Protein 2TPS (pdb70)

CATH classification: 3.20.20.70

Nearest PDB structures (foldseek):
  1g4t-assembly1_A  TM=1.004E+00  e=2.274E-44  Bacillus subtilis
  1g67-assembly1_A  TM=1.003E+00  e=5.922E-43  Bacillus subtilis
  1g4e-assembly1_A  TM=1.002E+00  e=7.136E-42  Bacillus subtilis
  3o16-assembly1_A  TM=1.000E+00  e=4.924E-37  Bacillus subtilis
  1xi3-assembly1_B  TM=9.360E-01  e=1.646E-20  Pyrococcus furiosus

Solvent-accessible surface area: 19530 Å² total

Foldseek 3Di:
DDQDQAADDQVVVLQLFAEEEEDFPVLAPDGVLVLLLLLLLLPRRAYEYDFDDDPGDDDPVSLVVLLSSCVSCVVSVHFYEYEQDLVSCVVNVGQYYEYEPVGPDLLVSCVSRNRGAYEYEDEDPVRVVSNVVSDHQEYEYAPQDADPPDPDDDDGDHLVRLLVCVVVVHDHAYEYEHPDELVPFLVNVVSPHSYYYDYNNQRHDPRNSNRSNSSNVNSVVSNVVD/DLDDDQAADDLVVLLQLFAEEEEDFPVLAPPGVLVLLLLLLLLPRSAYEYDFDDDPGDDDPVSLVSLLSSCVSCVVSVHFYEYEQDLPSCVVSVGQYYEYEPPGDDLLVSCVSRNRGAYEYEDEAPVRVVVNVVSDHQEYEYAPQDADPPDPPDDDGDHLVRLLVCVVVPNSRAYEYEHPDALVPFLVNVVSPHSYYYDYNNQRHDPRNSNRSNSSNVSSVVNVVD

Sequence (452 aa):
HGIRMTRISREMMKELLSVYFIMGSNNTKADPVTVVQKALKGGATLYQFREKGGDALTGEARIKFAEKAQAACREAGVPFIVNDDVELALNLKADGIHIGQEDANAKEVRAAIGDMILGVSAHTMSEVKQAEEDGADYVGLGPIYPTETKKDTRAVQGVSLIEAVRRQGISIPIVGIGGITIDNAAPVIQAGADGVSMISAISQAEDPESAARKFREEIQTYKTGRHHGIRMTRISREMMKELLSVYFIMGSNNTKADPVTVVQKALKGGATLYQFREKGGDALTGEARIKFAEKAQAACREAGVPFIVNDDVELALNLKADGIHIGQEDANAKEVRAAIGDMILGVSAHTMSEVKQAEEDGADYVGLGPIYPTETKKDTRAVQGVSLIEAVRRQGISIPIVGIGGITIDNAAPVIQAGADGVSMISAISQAEDPESAARKFREEIQTYKTG

InterPro domains:
  IPR013785 Aldolase-type TIM barrel [G3DSA:3.20.20.70] (1-222)
  IPR022998 Thiamine phosphate synthase/TenI [PF02581] (15-198)
  IPR022998 Thiamine phosphate synthase/TenI [cd00564] (15-213)
  IPR034291 Thiamine phosphate synthase [MF_00097] (13-216)
  IPR034291 Thiamine phosphate synthase [TIGR00693] (14-210)
  IPR036206 Thiamin phosphate synthase superfamily [SSF51391] (7-219)

Radius of gyration: 25.15 Å; Cα contacts (8 Å, |Δi|>4): 936; chains: 2; bounding box: 74×42×41 Å

B-factor: mean 17.5, std 11.59, range [6.1, 96.42]

Secondary structure (P-SEA, 3-state):
cccccccccaaaaaaaacbbbbbccccccccaaaaaaaaaaacccccccccccccccccaaaaaaaaaaaaaaaaacbbbbbcccaaaaaaacccbbbbccccccaaaaaaaccccbbbbbbccaaaaaaaaaacccbbbbcccccccccccccccccaaaaaaaaaaccccbbbbbcccccccaaaaaaaccccccccccccccccaaaaaaaaaaaaaaaaaac/ccccccccccaaaaaaaacbbbbbccccccccaaaaaaaaaaacccbbbbbbbcccccccaaaaaaaaaaaaaaaaacbbbbbcccaaaaaaacccbbbbccccccaaaaaaaacccbbbbbbccaaaaaaaaaacccbbbbcccccccccccccccccaaaaaaaaaaccccbbbbbcccccccaaaaaaaccccccccccccccccaaaaaaaaaaaaaaaaac

Organism: Bacillus subtilis (strain 168) (NCBI:txid224308)

Structure (mmCIF, N/CA/C/O backbone):
data_2TPS
#
_entry.id   2TPS
#
_cel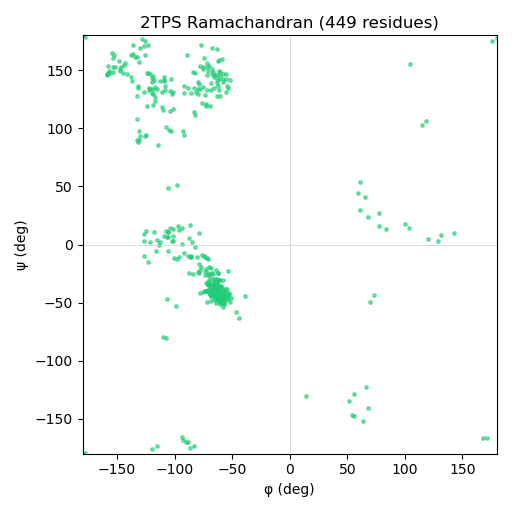l.length_a   76.830
_cell.length_b   76.830
_cell.length_c   140.100
_cell.angle_alpha   90.00
_cell.angle_beta   90.00
_cell.angle_gamma   90.00
#
_symmetry.space_group_name_H-M   'P 43 21 2'
#
loop_
_entity.id
_entity.type
_entity.pdbx_description
1 polymer 'PROTEIN (THIAMIN PHOSPHATE SYNTHASE)'
2 non-polymer 'MAGNESIUM ION'
3 non-polymer 'THIAMIN PHOSPHATE'
4 non-polymer 'PYROPHOSPHATE 2-'
5 water water
#
loop_
_atom_site.group_PDB
_atom_site.id
_atom_site.type_symbol
_atom_site.label_atom_id
_atom_site.label_alt_id
_atom_site.label_comp_id
_atom_site.label_asym_id
_atom_site.label_entity_id
_atom_site.label_seq_id
_atom_site.pdbx_PDB_ins_code
_atom_site.Cartn_x
_atom_site.Cartn_y
_atom_site.Cartn_z
_atom_site.occupancy
_atom_site.B_iso_or_equiv
_atom_site.auth_seq_id
_atom_site.auth_comp_id
_atom_site.auth_asym_id
_atom_site.auth_atom_id
_atom_site.pdbx_PDB_model_num
ATOM 1 N N . HIS A 1 2 ? 33.943 29.547 16.792 1.00 42.50 10 HIS A N 1
ATOM 2 C CA . HIS A 1 2 ? 33.640 30.711 15.962 1.00 24.21 10 HIS A CA 1
ATOM 3 C C . HIS A 1 2 ? 34.809 31.672 15.866 1.00 18.39 10 HIS A C 1
ATOM 4 O O . HIS A 1 2 ? 34.924 32.677 16.584 1.00 19.90 10 HIS A O 1
ATOM 11 N N . GLY A 1 3 ? 35.672 31.440 14.895 1.00 16.14 11 GLY A N 1
ATOM 12 C CA . GLY A 1 3 ? 36.830 32.262 14.597 1.00 18.80 11 GLY A CA 1
ATOM 13 C C . GLY A 1 3 ? 36.564 33.294 13.549 1.00 15.73 11 GLY A C 1
ATOM 14 O O . GLY A 1 3 ? 35.435 33.600 13.140 1.00 15.56 11 GLY A O 1
ATOM 15 N N . ILE A 1 4 ? 37.605 33.903 12.998 1.00 14.65 12 ILE A N 1
ATOM 16 C CA . ILE A 1 4 ? 37.542 34.889 11.941 1.00 16.26 12 ILE A CA 1
ATOM 17 C C . ILE A 1 4 ? 37.090 34.225 10.642 1.00 22.52 12 ILE A C 1
ATOM 18 O O . ILE A 1 4 ? 37.744 33.280 10.181 1.00 19.28 12 ILE A O 1
ATOM 23 N N . ARG A 1 5 ? 35.964 34.648 10.091 1.00 15.26 13 ARG A N 1
ATOM 24 C CA . ARG A 1 5 ? 35.392 33.986 8.909 1.00 16.10 13 ARG A CA 1
ATOM 25 C C . ARG A 1 5 ? 36.076 34.410 7.617 1.00 17.66 13 ARG A C 1
ATOM 26 O O . ARG A 1 5 ? 36.288 35.614 7.417 1.00 17.07 13 ARG A O 1
ATOM 34 N N . MET A 1 6 ? 36.313 33.506 6.688 1.00 17.70 14 MET A N 1
ATOM 35 C CA . MET A 1 6 ? 36.861 33.831 5.376 1.00 22.06 14 MET A CA 1
ATOM 36 C C . MET A 1 6 ? 35.879 33.527 4.253 1.00 18.18 14 MET A C 1
ATOM 37 O O . MET A 1 6 ? 36.163 33.617 3.049 1.00 22.57 14 MET A O 1
ATOM 42 N N . THR A 1 7 ? 34.678 33.095 4.611 1.00 16.84 15 THR A N 1
ATOM 43 C CA . THR A 1 7 ? 33.604 32.765 3.693 1.00 17.80 15 THR A CA 1
ATOM 44 C C . THR A 1 7 ? 32.275 33.196 4.363 1.00 14.66 15 THR A C 1
ATOM 45 O O . THR A 1 7 ? 32.204 33.214 5.591 1.00 15.79 15 THR A O 1
ATOM 49 N N . ARG A 1 8 ? 31.250 33.486 3.559 1.00 15.53 16 ARG A N 1
ATOM 50 C CA . ARG A 1 8 ? 29.934 33.730 4.161 1.00 13.48 16 ARG A CA 1
ATOM 51 C C . ARG A 1 8 ? 29.487 32.491 4.919 1.00 14.87 16 ARG A C 1
ATOM 52 O O . ARG A 1 8 ? 29.736 31.311 4.605 1.00 16.93 16 ARG A O 1
ATOM 60 N N . ILE A 1 9 ? 28.718 32.706 5.998 1.00 12.97 17 ILE A N 1
ATOM 61 C CA . ILE A 1 9 ? 28.145 31.619 6.757 1.00 12.43 17 ILE A CA 1
ATOM 62 C C . ILE A 1 9 ? 27.172 30.799 5.921 1.00 12.16 17 ILE A C 1
ATOM 63 O O . ILE A 1 9 ? 26.392 31.297 5.144 1.00 14.45 17 ILE A O 1
ATOM 68 N N . SER A 1 10 ? 27.187 29.483 6.107 1.00 11.90 18 SER A N 1
ATOM 69 C CA . SER A 1 10 ? 26.153 28.727 5.374 1.00 12.99 18 SER A CA 1
ATOM 70 C C . SER A 1 10 ? 24.765 28.843 5.958 1.00 13.95 18 SER A C 1
ATOM 71 O O . SER A 1 10 ? 24.516 29.121 7.154 1.00 12.51 18 SER A O 1
ATOM 74 N N . ARG A 1 11 ? 23.767 28.693 5.087 1.00 12.95 19 ARG A N 1
ATOM 75 C CA . ARG A 1 11 ? 22.382 28.773 5.568 1.00 13.30 19 ARG A CA 1
ATOM 76 C C . ARG A 1 11 ? 22.112 27.703 6.585 1.00 15.16 19 ARG A C 1
ATOM 77 O O . ARG A 1 11 ? 21.399 28.011 7.596 1.00 12.58 19 ARG A O 1
ATOM 85 N N . GLU A 1 12 ? 22.609 26.478 6.498 1.00 15.78 20 GLU A N 1
ATOM 86 C CA . GLU A 1 12 ? 22.368 25.456 7.493 1.00 14.57 20 GLU A CA 1
ATOM 87 C C . GLU A 1 12 ? 22.830 25.892 8.878 1.00 14.76 20 GLU A C 1
ATOM 88 O O . GLU A 1 12 ? 22.119 25.749 9.880 1.00 12.97 20 GLU A O 1
ATOM 94 N N . MET A 1 13 ? 24.052 26.316 9.067 1.00 14.35 21 MET A N 1
ATOM 95 C CA . MET A 1 13 ? 24.633 26.792 10.306 1.00 11.70 21 MET A CA 1
ATOM 96 C C . MET A 1 13 ? 23.949 28.059 10.819 1.00 12.35 21 MET A C 1
ATOM 97 O O . MET A 1 13 ? 23.659 28.109 12.019 1.00 12.11 21 MET A O 1
ATOM 105 N N . MET A 1 14 ? 23.614 28.977 9.956 1.00 11.40 22 MET A N 1
ATOM 106 C CA . MET A 1 14 ? 22.855 30.163 10.325 1.00 11.59 22 MET A CA 1
ATOM 107 C C . MET A 1 14 ? 21.520 29.789 10.982 1.00 11.62 22 MET A C 1
ATOM 108 O O . MET A 1 14 ? 21.143 30.274 12.068 1.00 10.16 22 MET A O 1
ATOM 113 N N . LYS A 1 15 ? 20.820 28.840 10.363 1.00 11.56 23 LYS A N 1
ATOM 114 C CA . LYS A 1 15 ? 19.501 28.453 10.898 1.00 12.34 23 LYS A CA 1
ATOM 115 C C . LYS A 1 15 ? 19.648 27.736 12.218 1.00 11.50 23 LYS A C 1
ATOM 116 O O . LYS A 1 15 ? 18.764 27.847 13.113 1.00 13.28 23 LYS A O 1
ATOM 122 N N . GLU A 1 16 ? 20.719 27.036 12.519 1.00 12.23 24 GLU A N 1
ATOM 123 C CA . GLU A 1 16 ? 20.926 26.401 13.812 1.00 12.95 24 GLU A CA 1
ATOM 124 C C . GLU A 1 16 ? 21.190 27.450 14.895 1.00 13.47 24 GLU A C 1
ATOM 125 O O . GLU A 1 16 ? 20.656 27.385 16.005 1.00 12.68 24 GLU A O 1
ATOM 131 N N . LEU A 1 17 ? 21.949 28.476 14.551 1.00 10.35 25 LEU A N 1
ATOM 132 C CA . LEU A 1 17 ? 22.304 29.506 15.524 1.00 10.04 25 LEU A CA 1
ATOM 133 C C . LEU A 1 17 ? 21.099 30.325 15.985 1.00 9.05 25 LEU A C 1
ATOM 134 O O . LEU A 1 17 ? 21.072 30.850 17.073 1.00 9.37 25 LEU A O 1
ATOM 139 N N . LEU A 1 18 ? 20.093 30.473 15.096 1.00 10.74 26 LEU A N 1
ATOM 140 C CA . LEU A 1 18 ? 18.954 31.294 15.373 1.00 8.88 26 LEU A CA 1
ATOM 141 C C . LEU A 1 18 ? 17.964 30.695 16.376 1.00 9.32 26 LEU A C 1
ATOM 142 O O . LEU A 1 18 ? 17.090 31.447 16.851 1.00 9.14 26 LEU A O 1
ATOM 147 N N . SER A 1 19 ? 18.118 29.433 16.722 1.00 8.27 27 SER A N 1
ATOM 148 C CA . SER A 1 19 ? 17.161 28.671 17.538 1.00 8.97 27 SER A CA 1
ATOM 149 C C . SER A 1 19 ? 16.661 29.460 18.736 1.00 7.69 27 SER A C 1
ATOM 150 O O . SER A 1 19 ? 15.443 29.649 18.898 1.00 8.70 27 SER A O 1
ATOM 153 N N . VAL A 1 20 ? 17.573 29.818 19.656 1.00 8.37 28 VAL A N 1
ATOM 154 C CA . VAL A 1 20 ? 17.283 30.611 20.862 1.00 8.35 28 VAL A CA 1
ATOM 155 C C . VAL A 1 20 ? 18.204 31.824 20.913 1.00 7.29 28 VAL A C 1
ATOM 156 O O . VAL A 1 20 ? 19.330 31.701 21.382 1.00 7.89 28 VAL A O 1
ATOM 160 N N . TYR A 1 21 ? 17.739 32.948 20.393 1.00 7.04 29 TYR A N 1
ATOM 161 C CA . TYR A 1 21 ? 18.564 34.110 20.125 1.00 7.95 29 TYR A CA 1
ATOM 162 C C . TYR A 1 21 ? 18.289 35.182 21.192 1.00 7.17 29 TYR A C 1
ATOM 163 O O . TYR A 1 21 ? 17.323 35.952 21.035 1.00 8.79 29 TYR A O 1
ATOM 172 N N . PHE A 1 22 ? 19.148 35.259 22.200 1.00 7.19 30 PHE A N 1
ATOM 173 C CA . PHE A 1 22 ? 18.918 36.165 23.315 1.00 6.66 30 PHE A CA 1
ATOM 174 C C . PHE A 1 22 ? 19.535 37.535 22.983 1.00 6.73 30 PHE A C 1
ATOM 175 O O . PHE A 1 22 ? 20.664 37.597 22.508 1.00 7.30 30 PHE A O 1
ATOM 183 N N . ILE A 1 23 ? 18.780 38.588 23.245 1.00 7.18 31 ILE A N 1
ATOM 184 C CA . ILE A 1 23 ? 19.215 39.960 23.004 1.00 7.30 31 ILE A CA 1
ATOM 185 C C . ILE A 1 23 ? 19.164 40.715 24.359 1.00 6.49 31 ILE A C 1
ATOM 186 O O . ILE A 1 23 ? 18.171 40.558 25.089 1.00 7.75 31 ILE A O 1
ATOM 191 N N . MET A 1 24 ? 20.182 41.481 24.737 1.00 7.52 32 MET A N 1
ATOM 192 C CA . MET A 1 24 ? 20.104 42.181 26.012 1.00 8.14 32 MET A CA 1
ATOM 193 C C . MET A 1 24 ? 21.041 43.390 26.080 1.00 7.86 32 MET A C 1
ATOM 194 O O . MET A 1 24 ? 22.177 43.351 25.563 1.00 8.12 32 MET A O 1
ATOM 199 N N . GLY A 1 25 ? 20.613 44.406 26.810 1.00 7.91 33 GLY A N 1
ATOM 200 C CA . GLY A 1 25 ? 21.441 45.471 27.343 1.00 10.06 33 GLY A CA 1
ATOM 201 C C . GLY A 1 25 ? 21.233 45.660 28.833 1.00 9.26 33 GLY A C 1
ATOM 202 O O . GLY A 1 25 ? 20.361 45.019 29.417 1.00 8.72 33 GLY A O 1
ATOM 203 N N . SER A 1 26 ? 21.999 46.584 29.438 1.00 8.42 34 SER A N 1
ATOM 204 C CA . SER A 1 26 ? 21.996 46.772 30.877 1.00 10.03 34 SER A CA 1
ATOM 205 C C . SER A 1 26 ? 20.688 47.297 31.409 1.00 9.56 34 SER A C 1
ATOM 206 O O . SER A 1 26 ? 20.393 46.973 32.579 1.00 14.03 34 SER A O 1
ATOM 209 N N . ASN A 1 27 ? 19.929 47.983 30.619 1.00 9.33 35 ASN A N 1
ATOM 210 C CA . ASN A 1 27 ? 18.673 48.573 31.007 1.00 12.66 35 ASN A CA 1
ATOM 211 C C . ASN A 1 27 ? 17.503 47.612 30.844 1.00 13.44 35 ASN A C 1
ATOM 212 O O . ASN A 1 27 ? 16.362 48.028 31.092 1.00 17.52 35 ASN A O 1
ATOM 217 N N . ASN A 1 28 ? 17.733 46.345 30.489 1.00 9.30 36 ASN A N 1
ATOM 218 C CA . ASN A 1 28 ? 16.695 45.367 30.290 1.00 7.49 36 ASN A CA 1
ATOM 219 C C . ASN A 1 28 ? 16.531 44.392 31.454 1.00 8.00 36 ASN A C 1
ATOM 220 O O . ASN A 1 28 ? 15.688 43.490 31.422 1.00 9.79 36 ASN A O 1
ATOM 225 N N . THR A 1 29 ? 17.270 44.553 32.537 1.00 9.02 37 THR A N 1
ATOM 226 C CA . THR A 1 29 ? 17.211 43.702 33.711 1.00 9.25 37 THR A CA 1
ATOM 227 C C . THR A 1 29 ? 17.491 44.513 34.965 1.00 9.99 37 THR A C 1
ATOM 228 O O . THR A 1 29 ? 18.236 45.483 34.868 1.00 10.27 37 THR A O 1
ATOM 232 N N . LYS A 1 30 ? 16.907 44.065 36.086 1.00 9.86 38 LYS A N 1
ATOM 233 C CA . LYS A 1 30 ? 17.250 44.621 37.369 1.00 11.43 38 LYS A CA 1
ATOM 234 C C . LYS A 1 30 ? 18.425 43.907 38.002 1.00 12.04 38 LYS A C 1
ATOM 235 O O . LYS A 1 30 ? 18.886 44.364 39.067 1.00 14.49 38 LYS A O 1
ATOM 241 N N . ALA A 1 31 ? 18.889 42.774 37.484 1.00 10.40 39 ALA A N 1
ATOM 242 C CA . ALA A 1 31 ? 20.007 42.007 38.011 1.00 10.91 39 ALA A CA 1
ATOM 243 C C . ALA A 1 31 ? 21.338 42.518 37.452 1.00 10.33 39 ALA A C 1
ATOM 244 O O . ALA A 1 31 ? 21.351 43.506 36.720 1.00 12.64 39 ALA A O 1
ATOM 246 N N . ASP A 1 32 ? 22.443 41.873 37.756 1.00 11.13 40 ASP A N 1
ATOM 247 C CA . ASP A 1 32 ? 23.733 42.246 37.180 1.00 10.35 40 ASP A CA 1
ATOM 248 C C . ASP A 1 32 ? 23.779 41.828 35.699 1.00 8.84 40 ASP A C 1
ATOM 249 O O . ASP A 1 32 ? 23.564 40.644 35.398 1.00 8.81 40 ASP A O 1
ATOM 254 N N . PRO A 1 33 ? 23.974 42.752 34.770 1.00 9.91 41 PRO A N 1
ATOM 255 C CA . PRO A 1 33 ? 23.805 42.400 33.330 1.00 10.55 41 PRO A CA 1
ATOM 256 C C . PRO A 1 33 ? 24.710 41.269 32.880 1.00 9.34 41 PRO A C 1
ATOM 257 O O . PRO A 1 33 ? 24.178 40.356 32.203 1.00 9.76 41 PRO A O 1
ATOM 261 N N . VAL A 1 34 ? 26.013 41.278 33.138 1.00 9.88 42 VAL A N 1
ATOM 262 C CA . VAL A 1 34 ? 26.849 40.175 32.657 1.00 9.10 42 VAL A CA 1
ATOM 263 C C . VAL A 1 34 ? 26.477 38.841 33.274 1.00 9.61 42 VAL A C 1
ATOM 264 O O . VAL A 1 34 ? 26.453 37.803 32.597 1.00 9.96 42 VAL A O 1
ATOM 268 N N . THR A 1 35 ? 26.016 38.834 34.528 1.00 8.77 43 THR A N 1
ATOM 269 C CA . THR A 1 35 ? 25.534 37.614 35.181 1.00 8.64 43 THR A CA 1
ATOM 270 C C . THR A 1 35 ? 24.344 37.001 34.453 1.00 9.99 43 THR A C 1
ATOM 271 O O . THR A 1 35 ? 24.253 35.789 34.282 1.00 10.53 43 THR A O 1
ATOM 275 N N . VAL A 1 36 ? 23.399 37.841 34.006 1.00 9.13 44 VAL A N 1
ATOM 276 C CA . VAL A 1 36 ? 22.217 37.422 33.286 1.00 8.48 44 VAL A CA 1
ATOM 277 C C . VAL A 1 36 ? 22.597 36.761 31.971 1.00 8.91 44 VAL A C 1
ATOM 278 O O . VAL A 1 36 ? 22.079 35.684 31.621 1.00 10.03 44 VAL A O 1
ATOM 282 N N . VAL A 1 37 ? 23.546 37.368 31.258 1.00 8.19 45 VAL A N 1
ATOM 283 C CA . VAL A 1 37 ? 24.045 36.841 29.986 1.00 8.80 45 VAL A CA 1
ATOM 284 C C . VAL A 1 37 ? 24.668 35.469 30.217 1.00 10.83 45 VAL A C 1
ATOM 285 O O . VAL A 1 37 ? 24.413 34.495 29.490 1.00 10.34 45 VAL A O 1
ATOM 289 N N . GLN A 1 38 ? 25.502 35.336 31.266 1.00 10.78 46 GLN A N 1
ATOM 290 C CA . GLN A 1 38 ? 26.134 34.083 31.616 1.00 9.40 46 GLN A CA 1
ATOM 291 C C . GLN A 1 38 ? 25.103 32.988 31.863 1.00 9.07 46 GLN A C 1
ATOM 292 O O . GLN A 1 38 ? 25.250 31.847 31.405 1.00 10.77 46 GLN A O 1
ATOM 298 N N . LYS A 1 39 ? 24.082 33.308 32.619 1.00 10.97 47 LYS A N 1
ATOM 299 C CA . LYS A 1 39 ? 23.044 32.356 32.963 1.00 10.90 47 LYS A CA 1
ATOM 300 C C . LYS A 1 39 ? 22.231 31.947 31.728 1.00 11.36 47 LYS A C 1
ATOM 301 O O . LYS A 1 39 ? 21.934 30.758 31.546 1.00 11.76 47 LYS A O 1
ATOM 307 N N . ALA A 1 40 ? 21.871 32.895 30.856 1.00 9.23 48 ALA A N 1
ATOM 308 C CA . ALA A 1 40 ? 21.197 32.533 29.605 1.00 9.66 48 ALA A CA 1
ATOM 309 C C . ALA A 1 40 ? 22.034 31.581 28.753 1.00 12.24 48 ALA A C 1
ATOM 310 O O . ALA A 1 40 ? 21.478 30.632 28.135 1.00 9.55 48 ALA A O 1
ATOM 312 N N . LEU A 1 41 ? 23.339 31.860 28.622 1.00 11.17 49 LEU A N 1
ATOM 313 C CA . LEU A 1 41 ? 24.231 30.993 27.838 1.00 9.15 49 LEU A CA 1
ATOM 314 C C . LEU A 1 41 ? 24.319 29.629 28.492 1.00 11.20 49 LEU A C 1
ATOM 315 O O . LEU A 1 41 ? 24.273 28.590 27.807 1.00 13.48 49 LEU A O 1
ATOM 320 N N . LYS A 1 42 ? 24.445 29.538 29.805 1.00 12.14 50 LYS A N 1
ATOM 321 C CA . LYS A 1 42 ? 24.499 28.229 30.466 1.00 12.53 50 LYS A CA 1
ATOM 322 C C . LYS A 1 42 ? 23.237 27.421 30.248 1.00 17.66 50 LYS A C 1
ATOM 323 O O . LYS A 1 42 ? 23.296 26.194 30.085 1.00 14.38 50 LYS A O 1
ATOM 329 N N . GLY A 1 43 ? 22.066 28.060 30.257 1.00 12.63 51 GLY A N 1
ATOM 330 C CA . GLY A 1 43 ? 20.809 27.361 30.042 1.00 13.54 51 GLY A CA 1
ATOM 331 C C . GLY A 1 43 ? 20.641 26.892 28.600 1.00 13.05 51 GLY A C 1
ATOM 332 O O . GLY A 1 43 ? 19.953 25.906 28.353 1.00 15.33 51 GLY A O 1
ATOM 333 N N . GLY A 1 44 ? 21.190 27.603 27.619 1.00 12.02 52 GLY A N 1
ATOM 334 C CA . GLY A 1 44 ? 21.087 27.095 26.266 1.00 15.05 52 GLY A CA 1
ATOM 335 C C . GLY A 1 44 ? 20.882 28.081 25.154 1.00 11.10 52 GLY A C 1
ATOM 336 O O . GLY A 1 44 ? 20.628 27.656 24.030 1.00 13.34 52 GLY A O 1
ATOM 337 N N . ALA A 1 45 ? 20.996 29.375 25.365 1.00 10.32 53 ALA A N 1
ATOM 338 C CA . ALA A 1 45 ? 20.891 30.303 24.235 1.00 9.74 53 ALA A CA 1
ATOM 339 C C . ALA A 1 45 ? 21.953 29.961 23.174 1.00 9.31 53 ALA A C 1
ATOM 340 O O . ALA A 1 45 ? 23.100 29.699 23.510 1.00 11.76 53 ALA A O 1
ATOM 342 N N . THR A 1 46 ? 21.594 30.035 21.898 1.00 8.65 54 THR A N 1
ATOM 343 C CA . THR A 1 46 ? 22.457 29.627 20.805 1.00 8.69 54 THR A CA 1
ATOM 344 C C . THR A 1 46 ? 23.153 30.803 20.118 1.00 8.96 54 THR A C 1
ATOM 345 O O . THR A 1 46 ? 24.103 30.585 19.335 1.00 9.28 54 THR A O 1
ATOM 349 N N . LEU A 1 47 ? 22.740 32.030 20.407 1.00 8.19 55 LEU A N 1
ATOM 350 C CA . LEU A 1 47 ? 23.279 33.252 19.791 1.00 7.46 55 LEU A CA 1
ATOM 351 C C . LEU A 1 47 ? 22.951 34.403 20.740 1.00 7.40 55 LEU A C 1
ATOM 352 O O . LEU A 1 47 ? 21.932 34.361 21.433 1.00 7.63 55 LEU A O 1
ATOM 357 N N . TYR A 1 48 ? 23.816 35.412 20.844 1.00 6.73 56 TYR A N 1
ATOM 358 C CA . TYR A 1 48 ? 23.615 36.543 21.732 1.00 6.61 56 TYR A CA 1
ATOM 359 C C . TYR A 1 48 ? 23.860 37.848 20.980 1.00 7.65 56 TYR A C 1
ATOM 360 O O . TYR A 1 48 ? 24.831 37.926 20.242 1.00 8.40 56 TYR A O 1
ATOM 369 N N . GLN A 1 49 ? 22.965 38.823 21.201 1.00 6.64 57 GLN A N 1
ATOM 370 C CA . GLN A 1 49 ? 23.120 40.154 20.635 1.00 7.25 57 GLN A CA 1
ATOM 371 C C . GLN A 1 49 ? 23.276 41.195 21.734 1.00 7.05 57 GLN A C 1
ATOM 372 O O . GLN A 1 49 ? 22.399 41.351 22.626 1.00 6.97 57 GLN A O 1
ATOM 378 N N . PHE A 1 50 ? 24.370 41.938 21.664 1.00 7.62 58 PHE A N 1
ATOM 379 C CA . PHE A 1 50 ? 24.655 43.076 22.556 1.00 6.90 58 PHE A CA 1
ATOM 380 C C . PHE A 1 50 ? 23.923 44.289 22.024 1.00 6.39 58 PHE A C 1
ATOM 381 O O . PHE A 1 50 ? 24.246 44.793 20.948 1.00 8.52 58 PHE A O 1
ATOM 389 N N . ARG A 1 51 ? 22.912 44.735 22.755 1.00 6.95 59 ARG A N 1
ATOM 390 C CA . ARG A 1 51 ? 22.024 45.843 22.360 1.00 7.54 59 ARG A CA 1
ATOM 391 C C . ARG A 1 51 ? 21.905 46.832 23.519 1.00 8.38 59 ARG A C 1
ATOM 392 O O . ARG A 1 51 ? 21.140 46.609 24.457 1.00 9.88 59 ARG A O 1
ATOM 400 N N . GLU A 1 52 ? 22.690 47.897 23.465 1.00 9.43 60 GLU A N 1
ATOM 401 C CA . GLU A 1 52 ? 22.873 48.870 24.554 1.00 11.05 60 GLU A CA 1
ATOM 402 C C . GLU A 1 52 ? 22.579 50.279 24.066 1.00 13.91 60 GLU A C 1
ATOM 403 O O . GLU A 1 52 ? 23.443 50.942 23.463 1.00 15.63 60 GLU A O 1
ATOM 409 N N . LYS A 1 53 ? 21.341 50.684 24.274 1.00 12.31 61 LYS A N 1
ATOM 410 C CA . LYS A 1 53 ? 20.827 51.908 23.650 1.00 14.61 61 LYS A CA 1
ATOM 411 C C . LYS A 1 53 ? 19.618 52.482 24.402 1.00 18.41 61 LYS A C 1
ATOM 412 O O . LYS A 1 53 ? 18.895 51.751 25.081 1.00 17.51 61 LYS A O 1
ATOM 418 N N . GLY A 1 54 ? 19.438 53.800 24.269 1.00 20.63 62 GLY A N 1
ATOM 419 C CA . GLY A 1 54 ? 18.302 54.520 24.841 1.00 34.49 62 GLY A CA 1
ATOM 420 C C . GLY A 1 54 ? 18.300 54.581 26.372 1.00 39.17 62 GLY A C 1
ATOM 421 O O . GLY A 1 54 ? 19.349 54.768 26.996 1.00 30.05 62 GLY A O 1
ATOM 422 N N . GLY A 1 55 ? 17.087 54.437 26.916 1.00 44.68 63 GLY A N 1
ATOM 423 C CA . GLY A 1 55 ? 16.824 54.466 28.346 1.00 42.78 63 GLY A CA 1
ATOM 424 C C . GLY A 1 55 ? 17.998 55.011 29.136 1.00 38.05 63 GLY A C 1
ATOM 425 O O . GLY A 1 55 ? 18.538 56.068 28.819 1.00 41.23 63 GLY A O 1
ATOM 426 N N . ASP A 1 56 ? 18.371 54.283 30.168 1.00 23.39 64 ASP A N 1
ATOM 427 C CA . ASP A 1 56 ? 19.484 54.665 31.006 1.00 21.71 64 ASP A CA 1
ATOM 428 C C . ASP A 1 56 ? 20.654 53.738 30.683 1.00 23.32 64 ASP A C 1
ATOM 429 O O . ASP A 1 56 ? 21.332 53.242 31.585 1.00 23.27 64 ASP A O 1
ATOM 434 N N . ALA A 1 57 ? 20.885 53.632 29.257 1.00 15.95 65 ALA A N 1
ATOM 435 C CA . ALA A 1 57 ? 21.903 52.680 28.831 1.00 12.95 65 ALA A CA 1
ATOM 436 C C . ALA A 1 57 ? 23.277 53.272 29.146 1.00 15.82 65 ALA A C 1
ATOM 437 O O . ALA A 1 57 ? 23.405 54.478 29.244 1.00 18.02 65 ALA A O 1
ATOM 439 N N . LEU A 1 58 ? 24.304 52.440 29.208 1.00 14.55 66 LEU A N 1
ATOM 440 C CA . LEU A 1 58 ? 25.680 52.867 29.327 1.00 14.26 66 LEU A CA 1
ATOM 441 C C . LEU A 1 58 ? 26.173 53.517 28.047 1.00 16.83 66 LEU A C 1
ATOM 442 O O . LEU A 1 58 ? 25.700 53.176 26.954 1.00 13.77 66 LEU A O 1
ATOM 447 N N . THR A 1 59 ? 27.156 54.410 28.166 1.00 15.53 67 THR A N 1
ATOM 448 C CA . THR A 1 59 ? 27.769 55.086 27.049 1.00 14.97 67 THR A CA 1
ATOM 449 C C . THR A 1 59 ? 29.271 55.093 27.235 1.00 17.25 67 THR A C 1
ATOM 450 O O . THR A 1 59 ? 29.844 54.688 28.265 1.00 14.22 67 THR A O 1
ATOM 454 N N . GLY A 1 60 ? 29.964 55.528 26.197 1.00 15.65 68 GLY A N 1
ATOM 455 C CA . GLY A 1 60 ? 31.387 55.735 26.372 1.00 18.62 68 GLY A CA 1
ATOM 456 C C . GLY A 1 60 ? 32.156 54.465 26.679 1.00 12.24 68 GLY A C 1
ATOM 457 O O . GLY A 1 60 ? 31.743 53.388 26.263 1.00 12.35 68 GLY A O 1
ATOM 458 N N . GLU A 1 61 ? 33.251 54.671 27.401 1.00 13.27 69 GLU A N 1
ATOM 459 C CA . GLU A 1 61 ? 34.140 53.620 27.822 1.00 10.59 69 GLU A CA 1
ATOM 460 C C . GLU A 1 61 ? 33.402 52.566 28.629 1.00 10.32 69 GLU A C 1
ATOM 461 O O . GLU A 1 61 ? 33.718 51.374 28.533 1.00 11.34 69 GLU A O 1
ATOM 471 N N . ALA A 1 62 ? 32.487 52.953 29.515 1.00 8.85 70 ALA A N 1
ATOM 472 C CA . ALA A 1 62 ? 31.700 52.019 30.295 1.00 9.27 70 ALA A CA 1
ATOM 473 C C . ALA A 1 62 ? 30.913 51.073 29.385 1.00 8.74 70 ALA A C 1
ATOM 474 O O . ALA A 1 62 ? 30.847 49.893 29.670 1.00 9.63 70 ALA A O 1
ATOM 476 N N . ARG A 1 63 ? 30.306 51.573 28.293 1.00 10.05 71 ARG A N 1
ATOM 477 C CA . ARG A 1 63 ? 29.600 50.665 27.376 1.00 9.55 71 ARG A CA 1
ATOM 478 C C . ARG A 1 63 ? 30.548 49.704 26.696 1.00 9.13 71 ARG A C 1
ATOM 479 O O . ARG A 1 63 ? 30.282 48.490 26.550 1.00 9.06 71 ARG A O 1
ATOM 487 N N . ILE A 1 64 ? 31.730 50.156 26.281 1.00 9.16 72 ILE A N 1
ATOM 488 C CA . ILE A 1 64 ? 32.702 49.301 25.617 1.00 10.97 72 ILE A CA 1
ATOM 489 C C . ILE A 1 64 ? 33.177 48.202 26.543 1.00 9.81 72 ILE A C 1
ATOM 490 O O . ILE A 1 64 ? 33.330 47.041 26.129 1.00 10.08 72 ILE A O 1
ATOM 495 N N . LYS A 1 65 ? 33.474 48.529 27.796 1.00 9.48 73 LYS A N 1
ATOM 496 C CA . LYS A 1 65 ? 33.965 47.554 28.743 1.00 7.66 73 LYS A CA 1
ATOM 497 C C . LYS A 1 65 ? 32.886 46.527 29.057 1.00 11.14 73 LYS A C 1
ATOM 498 O O . LYS A 1 65 ? 33.133 45.313 29.221 1.00 9.77 73 LYS A O 1
ATOM 504 N N . PHE A 1 66 ? 31.615 46.935 29.134 1.00 8.52 74 PHE A N 1
ATOM 505 C CA . PHE A 1 66 ? 30.531 45.971 29.244 1.00 9.39 74 PHE A CA 1
ATOM 506 C C . PHE A 1 66 ? 30.478 45.042 28.030 1.00 9.08 74 PHE A C 1
ATOM 507 O O . PHE A 1 66 ? 30.339 43.813 28.190 1.00 8.90 74 PHE A O 1
ATOM 515 N N . ALA A 1 67 ? 30.510 45.591 26.831 1.00 7.61 75 ALA A N 1
ATOM 516 C CA . ALA A 1 67 ? 30.556 44.738 25.623 1.00 7.73 75 ALA A CA 1
ATOM 517 C C . ALA A 1 67 ? 31.687 43.717 25.672 1.00 7.73 75 ALA A C 1
ATOM 518 O O . ALA A 1 67 ? 31.469 42.560 25.310 1.00 8.70 75 ALA A O 1
ATOM 520 N N . GLU A 1 68 ? 32.907 44.089 26.098 1.00 8.67 76 GLU A N 1
ATOM 521 C CA . GLU A 1 68 ? 34.016 43.146 26.164 1.00 8.34 76 GLU A CA 1
ATOM 522 C C . GLU A 1 68 ? 33.691 42.000 27.147 1.00 8.35 76 GLU A C 1
ATOM 523 O O . GLU A 1 68 ? 34.023 40.837 26.867 1.00 9.38 76 GLU A O 1
ATOM 529 N N . LYS A 1 69 ? 33.061 42.286 28.292 1.00 8.86 77 LYS A N 1
ATOM 530 C CA . LYS A 1 69 ? 32.700 41.237 29.249 1.00 8.88 77 LYS A CA 1
ATOM 531 C C . LYS A 1 69 ? 31.621 40.297 28.730 1.00 9.41 77 LYS A C 1
ATOM 532 O O . LYS A 1 69 ? 31.706 39.056 28.914 1.00 10.02 77 LYS A O 1
ATOM 538 N N . ALA A 1 70 ? 30.641 40.872 28.005 1.00 9.51 78 ALA A N 1
ATOM 539 C CA . ALA A 1 70 ? 29.606 40.034 27.394 1.00 9.48 78 ALA A CA 1
ATOM 540 C C . ALA A 1 70 ? 30.230 39.153 26.304 1.00 7.83 78 ALA A C 1
ATOM 541 O O . ALA A 1 70 ? 29.885 37.939 26.180 1.00 9.01 78 ALA A O 1
ATOM 543 N N . GLN A 1 71 ? 31.141 39.706 25.509 1.00 6.74 79 GLN A N 1
ATOM 544 C CA . GLN A 1 71 ? 31.826 38.912 24.468 1.00 8.14 79 GLN A CA 1
ATOM 545 C C . GLN A 1 71 ? 32.646 37.767 25.062 1.00 8.35 79 GLN A C 1
ATOM 546 O O . GLN A 1 71 ? 32.700 36.676 24.501 1.00 9.32 79 GLN A O 1
ATOM 552 N N . ALA A 1 72 ? 33.289 38.025 26.197 1.00 9.71 80 ALA A N 1
ATOM 553 C CA . ALA A 1 72 ? 34.082 36.991 26.860 1.00 8.22 80 ALA A CA 1
ATOM 554 C C . ALA A 1 72 ? 33.158 35.891 27.401 1.00 11.49 80 ALA A C 1
ATOM 555 O O . ALA A 1 72 ? 33.530 34.709 27.300 1.00 12.58 80 ALA A O 1
ATOM 557 N N . ALA A 1 73 ? 31.985 36.232 27.912 1.00 9.57 81 ALA A N 1
ATOM 558 C CA . ALA A 1 73 ? 30.982 35.261 28.331 1.00 9.11 81 ALA A CA 1
ATOM 559 C C . ALA A 1 73 ? 30.574 34.370 27.149 1.00 9.95 81 ALA A C 1
ATOM 560 O O . ALA A 1 73 ? 30.453 33.141 27.280 1.00 11.08 81 ALA A O 1
ATOM 562 N N . CYS A 1 74 ? 30.409 34.957 25.979 1.00 9.25 82 CYS A N 1
ATOM 563 C CA . CYS A 1 74 ? 29.997 34.178 24.795 1.00 9.71 82 CYS A CA 1
ATOM 564 C C . CYS A 1 74 ? 31.121 33.244 24.362 1.00 10.52 82 CYS A C 1
ATOM 565 O O . CYS A 1 74 ? 30.861 32.086 24.022 1.00 10.49 82 CYS A O 1
ATOM 568 N N . ARG A 1 75 ? 32.378 33.721 24.365 1.00 10.61 83 ARG A N 1
ATOM 569 C CA . ARG A 1 75 ? 33.523 32.851 24.073 1.00 11.86 83 ARG A CA 1
ATOM 570 C C . ARG A 1 75 ? 33.595 31.687 25.060 1.00 12.83 83 ARG A C 1
ATOM 571 O O . ARG A 1 75 ? 33.793 30.548 24.568 1.00 15.18 83 ARG A O 1
ATOM 579 N N . GLU A 1 76 ? 33.387 31.901 26.332 1.00 11.35 84 GLU A N 1
ATOM 580 C CA . GLU A 1 76 ? 33.437 30.791 27.273 1.00 13.33 84 GLU A CA 1
ATOM 581 C C . GLU A 1 76 ? 32.357 29.761 27.014 1.00 18.79 84 GLU A C 1
ATOM 582 O O . GLU A 1 76 ? 32.527 28.562 27.252 1.00 23.10 84 GLU A O 1
ATOM 588 N N . ALA A 1 77 ? 31.191 30.178 26.521 1.00 14.55 85 ALA A N 1
ATOM 589 C CA . ALA A 1 77 ? 30.122 29.242 26.221 1.00 13.93 85 ALA A CA 1
ATOM 590 C C . ALA A 1 77 ? 30.186 28.633 24.837 1.00 15.11 85 ALA A C 1
ATOM 591 O O . ALA A 1 77 ? 29.344 27.789 24.473 1.00 16.94 85 ALA A O 1
ATOM 593 N N . GLY A 1 78 ? 31.035 29.122 23.922 1.00 13.51 86 GLY A N 1
ATOM 594 C CA . GLY A 1 78 ? 31.104 28.681 22.552 1.00 14.28 86 GLY A CA 1
ATOM 595 C C . GLY A 1 78 ? 29.999 29.225 21.668 1.00 15.14 86 GLY A C 1
ATOM 596 O O . GLY A 1 78 ? 29.729 28.595 20.628 1.00 17.68 86 GLY A O 1
ATOM 597 N N . VAL A 1 79 ? 29.410 30.398 21.968 1.00 12.16 87 VAL A N 1
ATOM 598 C CA . VAL A 1 79 ? 28.304 31.012 21.221 1.00 10.15 87 VAL A CA 1
ATOM 599 C C . VAL A 1 79 ? 28.719 32.290 20.525 1.00 11.22 87 VAL A C 1
ATOM 600 O O . VAL A 1 79 ? 29.527 33.027 21.123 1.00 11.69 87 VAL A O 1
ATOM 604 N N . PRO A 1 80 ? 28.283 32.612 19.306 1.00 9.88 88 PRO A N 1
ATOM 605 C CA . PRO A 1 80 ? 28.736 33.837 18.626 1.00 9.20 88 PRO A CA 1
ATOM 606 C C . PRO A 1 80 ? 28.107 35.077 19.292 1.00 10.12 88 PRO A C 1
ATOM 607 O O . PRO A 1 80 ? 27.008 35.037 19.859 1.00 8.48 88 PRO A O 1
ATOM 611 N N . PHE A 1 81 ? 28.842 36.162 19.168 1.00 8.68 89 PHE A N 1
ATOM 612 C CA . PHE A 1 81 ? 28.532 37.492 19.716 1.00 7.92 89 PHE A CA 1
ATOM 613 C C . PHE A 1 81 ? 28.200 38.449 18.576 1.00 7.31 89 PHE A C 1
ATOM 614 O O . PHE A 1 81 ? 29.062 38.778 17.735 1.00 9.00 89 PHE A O 1
ATOM 622 N N . ILE A 1 82 ? 26.975 38.969 18.576 1.00 6.99 90 ILE A N 1
ATOM 623 C CA . ILE A 1 82 ? 26.500 39.920 17.567 1.00 8.04 90 ILE A CA 1
ATOM 624 C C . ILE A 1 82 ? 26.343 41.296 18.195 1.00 8.12 90 ILE A C 1
ATOM 625 O O . ILE A 1 82 ? 25.812 41.370 19.313 1.00 8.43 90 ILE A O 1
ATOM 630 N N . VAL A 1 83 ? 26.681 42.357 17.477 1.00 8.02 91 VAL A N 1
ATOM 631 C CA . VAL A 1 83 ? 26.453 43.732 17.958 1.00 8.21 91 VAL A CA 1
ATOM 632 C C . VAL A 1 83 ? 25.274 44.369 17.260 1.00 8.12 91 VAL A C 1
ATOM 633 O O . VAL A 1 83 ? 25.182 44.327 16.032 1.00 8.90 91 VAL A O 1
ATOM 637 N N . ASN A 1 84 ? 24.370 44.976 18.024 1.00 8.43 92 ASN A N 1
ATOM 638 C CA . ASN A 1 84 ? 23.310 45.781 17.384 1.00 8.56 92 ASN A CA 1
ATOM 639 C C . ASN A 1 84 ? 23.839 47.158 16.972 1.00 8.36 92 ASN A C 1
ATOM 640 O O . ASN A 1 84 ? 24.467 47.840 17.773 1.00 9.14 92 ASN A O 1
ATOM 645 N N . ASP A 1 85 ? 23.435 47.587 15.767 1.00 10.70 93 ASP A N 1
ATOM 646 C CA . ASP A 1 85 ? 23.561 48.939 15.218 1.00 13.02 93 ASP A CA 1
ATOM 647 C C . ASP A 1 85 ? 24.984 49.372 14.881 1.00 14.50 93 ASP A C 1
ATOM 648 O O . ASP A 1 85 ? 25.195 49.999 13.807 1.00 13.42 93 ASP A O 1
ATOM 653 N N . ASP A 1 86 ? 25.952 49.211 15.771 1.00 12.24 94 ASP A N 1
ATOM 654 C CA . ASP A 1 86 ? 27.229 49.934 15.843 1.00 12.22 94 ASP A CA 1
ATOM 655 C C . ASP A 1 86 ? 28.299 49.169 15.075 1.00 10.83 94 ASP A C 1
ATOM 656 O O . ASP A 1 86 ? 28.947 48.272 15.627 1.00 10.16 94 ASP A O 1
ATOM 661 N N . VAL A 1 87 ? 28.459 49.561 13.798 1.00 11.41 95 VAL A N 1
ATOM 662 C CA . VAL A 1 87 ? 29.421 48.872 12.949 1.00 11.02 95 VAL A CA 1
ATOM 663 C C . VAL A 1 87 ? 30.842 49.059 13.466 1.00 11.70 95 VAL A C 1
ATOM 664 O O . VAL A 1 87 ? 31.621 48.085 13.480 1.00 11.99 95 VAL A O 1
ATOM 668 N N . GLU A 1 88 ? 31.187 50.255 13.906 1.00 11.54 96 GLU A N 1
ATOM 669 C CA . GLU A 1 88 ? 32.551 50.447 14.409 1.00 11.58 96 GLU A CA 1
ATOM 670 C C . GLU A 1 88 ? 32.850 49.564 15.620 1.00 11.60 96 GLU A C 1
ATOM 671 O O . GLU A 1 88 ? 33.953 49.028 15.750 1.00 12.24 96 GLU A O 1
ATOM 677 N N . LEU A 1 89 ? 31.928 49.417 16.554 1.00 10.79 97 LEU A N 1
ATOM 678 C CA . LEU A 1 89 ? 32.124 48.554 17.723 1.00 9.43 97 LEU A CA 1
ATOM 679 C C . LEU A 1 89 ? 32.300 47.112 17.307 1.00 8.95 97 LEU A C 1
ATOM 680 O O . LEU A 1 89 ? 33.193 46.441 17.846 1.00 10.21 97 LEU A O 1
ATOM 685 N N . ALA A 1 90 ? 31.486 46.618 16.396 1.00 9.34 98 ALA A N 1
ATOM 686 C CA . ALA A 1 90 ? 31.623 45.277 15.879 1.00 8.80 98 ALA A CA 1
ATOM 687 C C . ALA A 1 90 ? 33.014 44.979 15.289 1.00 11.15 98 ALA A C 1
ATOM 688 O O . ALA A 1 90 ? 33.564 43.902 15.610 1.00 10.74 98 ALA A O 1
ATOM 690 N N . LEU A 1 91 ? 33.499 45.948 14.499 1.00 8.52 99 LEU A N 1
ATOM 691 C CA . LEU A 1 91 ? 34.829 45.791 13.913 1.00 8.79 99 LEU A CA 1
ATOM 692 C C . LEU A 1 91 ? 35.901 45.871 15.006 1.00 11.23 99 LEU A C 1
ATOM 693 O O . LEU A 1 91 ? 36.824 45.051 15.015 1.00 11.27 99 LEU A O 1
ATOM 698 N N . ASN A 1 92 ? 35.830 46.803 15.935 1.00 9.42 100 ASN A N 1
ATOM 699 C CA . ASN A 1 92 ? 36.847 46.985 16.961 1.00 8.83 100 ASN A CA 1
ATOM 700 C C . ASN A 1 92 ? 36.961 45.826 17.915 1.00 10.03 100 ASN A C 1
ATOM 701 O O . ASN A 1 92 ? 38.079 45.504 18.298 1.00 11.15 100 ASN A O 1
ATOM 706 N N . LEU A 1 93 ? 35.860 45.172 18.258 1.00 9.31 101 LEU A N 1
ATOM 707 C CA . LEU A 1 93 ? 35.835 44.004 19.128 1.00 10.08 101 LEU A CA 1
ATOM 708 C C . LEU A 1 93 ? 36.076 42.694 18.394 1.00 8.81 101 LEU A C 1
ATOM 709 O O . LEU A 1 93 ? 36.234 41.666 19.048 1.00 9.50 101 LEU A O 1
ATOM 714 N N . LYS A 1 94 ? 36.074 42.672 17.074 1.00 9.79 102 LYS A N 1
ATOM 715 C CA . LYS A 1 94 ? 36.096 41.444 16.285 1.00 9.24 102 LYS A CA 1
ATOM 716 C C . LYS A 1 94 ? 34.898 40.562 16.603 1.00 10.20 102 LYS A C 1
ATOM 717 O O . LYS A 1 94 ? 34.961 39.350 16.871 1.00 11.56 102 LYS A O 1
ATOM 723 N N . ALA A 1 95 ? 33.736 41.235 16.682 1.00 9.24 103 ALA A N 1
ATOM 724 C CA . ALA A 1 95 ? 32.482 40.497 16.881 1.00 9.13 103 ALA A CA 1
ATOM 725 C C . ALA A 1 95 ? 32.233 39.489 15.775 1.00 8.93 103 ALA A C 1
ATOM 726 O O . ALA A 1 95 ? 32.776 39.620 14.663 1.00 9.76 103 ALA A O 1
ATOM 728 N N . ASP A 1 96 ? 31.388 38.520 16.069 1.00 7.92 104 ASP A N 1
ATOM 729 C CA . ASP A 1 96 ? 30.972 37.574 15.033 1.00 7.34 104 ASP A CA 1
ATOM 730 C C . ASP A 1 96 ? 30.016 38.185 14.013 1.00 9.88 104 ASP A C 1
ATOM 731 O O . ASP A 1 96 ? 29.890 37.694 12.857 1.00 10.41 104 ASP A O 1
ATOM 736 N N . GLY A 1 97 ? 29.326 39.280 14.332 1.00 9.57 105 GLY A N 1
ATOM 737 C CA . GLY A 1 97 ? 28.369 39.846 13.392 1.00 7.55 105 GLY A CA 1
ATOM 738 C C . GLY A 1 97 ? 27.726 41.109 13.911 1.00 8.32 105 GLY A C 1
ATOM 739 O O . GLY A 1 97 ? 28.077 41.626 15.003 1.00 8.26 105 GLY A O 1
ATOM 740 N N . ILE A 1 98 ? 26.832 41.624 13.067 1.00 8.08 106 ILE A N 1
ATOM 741 C CA . ILE A 1 98 ? 26.148 42.882 13.263 1.00 8.55 106 ILE A CA 1
ATOM 742 C C . ILE A 1 98 ? 24.655 42.721 12.896 1.00 7.72 106 ILE A C 1
ATOM 743 O O . ILE A 1 98 ? 24.334 41.989 11.934 1.00 8.17 106 ILE A O 1
ATOM 748 N N . HIS A 1 99 ? 23.794 43.347 13.689 1.00 6.95 107 HIS A N 1
ATOM 749 C CA . HIS A 1 99 ? 22.362 43.418 13.356 1.00 7.67 107 HIS A CA 1
ATOM 750 C C . HIS A 1 99 ? 21.999 44.869 13.115 1.00 9.72 107 HIS A C 1
ATOM 751 O O . HIS A 1 99 ? 22.354 45.751 13.878 1.00 9.74 107 HIS A O 1
ATOM 758 N N . ILE A 1 100 ? 21.256 45.098 12.015 1.00 9.87 108 ILE A N 1
ATOM 759 C CA . ILE A 1 100 ? 20.789 46.442 11.680 1.00 8.79 108 ILE A CA 1
ATOM 760 C C . ILE A 1 100 ? 19.287 46.441 11.319 1.00 8.04 108 ILE A C 1
ATOM 761 O O . ILE A 1 100 ? 18.763 45.403 10.953 1.00 9.20 108 ILE A O 1
ATOM 766 N N . GLY A 1 101 ? 18.717 47.658 11.386 1.00 10.86 109 GLY A N 1
ATOM 767 C CA . GLY A 1 101 ? 17.319 47.823 10.985 1.00 11.79 109 GLY A CA 1
ATOM 768 C C . GLY A 1 101 ? 17.149 48.798 9.824 1.00 14.12 109 GLY A C 1
ATOM 769 O O . GLY A 1 101 ? 18.119 49.356 9.324 1.00 14.74 109 GLY A O 1
ATOM 770 N N . GLN A 1 102 ? 15.881 49.048 9.489 1.00 14.21 110 GLN A N 1
ATOM 771 C CA . GLN A 1 102 ? 15.555 49.909 8.361 1.00 15.20 110 GLN A CA 1
ATOM 772 C C . GLN A 1 102 ? 16.007 51.326 8.550 1.00 15.73 110 GLN A C 1
ATOM 773 O O . GLN A 1 102 ? 16.114 52.065 7.537 1.00 25.25 110 GLN A O 1
ATOM 779 N N . GLU A 1 103 ? 16.251 51.874 9.713 1.00 15.29 111 GLU A N 1
ATOM 780 C CA . GLU A 1 103 ? 16.685 53.239 9.906 1.00 15.09 111 GLU A CA 1
ATOM 781 C C . GLU A 1 103 ? 18.176 53.398 10.187 1.00 18.58 111 GLU A C 1
ATOM 782 O O . GLU A 1 103 ? 18.687 54.496 10.394 1.00 22.10 111 GLU A O 1
ATOM 788 N N . ASP A 1 104 ? 18.833 52.254 10.142 1.00 18.30 112 ASP A N 1
ATOM 789 C CA . ASP A 1 104 ? 20.273 52.185 10.426 1.00 18.02 112 ASP A CA 1
ATOM 790 C C . ASP A 1 104 ? 21.091 52.379 9.171 1.00 25.63 112 ASP A C 1
ATOM 791 O O . ASP A 1 104 ? 20.546 52.801 8.143 1.00 23.08 112 ASP A O 1
ATOM 796 N N . ALA A 1 105 ? 22.401 52.143 9.192 1.00 17.05 113 ALA A N 1
ATOM 797 C CA . ALA A 1 105 ? 23.177 52.191 7.948 1.00 19.81 113 ALA A CA 1
ATOM 798 C C . ALA A 1 105 ? 22.615 51.190 6.948 1.00 24.25 113 ALA A C 1
ATOM 799 O O . ALA A 1 105 ? 22.149 50.075 7.254 1.00 19.91 113 ALA A O 1
ATOM 801 N N . ASN A 1 106 ? 22.623 51.607 5.668 1.00 28.21 114 ASN A N 1
ATOM 802 C CA . ASN A 1 106 ? 22.195 50.748 4.571 1.00 19.43 114 ASN A CA 1
ATOM 803 C C . ASN A 1 106 ? 22.908 49.419 4.524 1.00 14.46 114 ASN A C 1
ATOM 804 O O . ASN A 1 106 ? 24.129 49.286 4.663 1.00 17.04 114 ASN A O 1
ATOM 809 N N . ALA A 1 107 ? 22.198 48.301 4.332 1.00 15.51 115 ALA A N 1
ATOM 810 C CA . ALA A 1 107 ? 22.719 46.966 4.389 1.00 11.87 115 ALA A CA 1
ATOM 811 C C . ALA A 1 107 ? 23.879 46.793 3.420 1.00 16.64 115 ALA A C 1
ATOM 812 O O . ALA A 1 107 ? 24.792 46.020 3.659 1.00 14.39 115 ALA A O 1
ATOM 814 N N . LYS A 1 108 ? 23.784 47.363 2.201 1.00 19.03 116 LYS A N 1
ATOM 815 C CA . LYS A 1 108 ? 24.869 47.171 1.245 1.00 19.13 116 LYS A CA 1
ATOM 816 C C . LYS A 1 108 ? 26.182 47.762 1.732 1.00 13.86 116 LYS A C 1
ATOM 817 O O . LYS A 1 108 ? 27.239 47.196 1.537 1.00 14.67 116 LYS A O 1
ATOM 823 N N . GLU A 1 109 ? 26.121 48.931 2.302 1.00 17.05 117 GLU A N 1
ATOM 824 C CA . GLU A 1 109 ? 27.298 49.569 2.879 1.00 16.38 117 GLU A CA 1
ATOM 825 C C . GLU A 1 109 ? 27.836 48.779 4.088 1.00 18.35 117 GLU A C 1
ATOM 826 O O . GLU A 1 109 ? 29.033 48.639 4.253 1.00 15.88 117 GLU A O 1
ATOM 832 N N . VAL A 1 110 ? 26.956 48.309 4.986 1.00 15.65 118 VAL A N 1
ATOM 833 C CA . VAL A 1 110 ? 27.429 47.476 6.100 1.00 13.22 118 VAL A CA 1
ATOM 834 C C . VAL A 1 110 ? 28.059 46.197 5.584 1.00 11.06 118 VAL A C 1
ATOM 835 O O . VAL A 1 110 ? 29.122 45.795 6.073 1.00 11.70 118 VAL A O 1
ATOM 839 N N . ARG A 1 111 ? 27.428 45.470 4.646 1.00 11.96 119 ARG A N 1
ATOM 840 C CA . ARG A 1 111 ? 28.035 44.277 4.134 1.00 11.42 119 ARG A CA 1
ATOM 841 C C . ARG A 1 111 ? 29.441 44.575 3.547 1.00 11.40 119 ARG A C 1
ATOM 842 O O . ARG A 1 111 ? 30.335 43.762 3.781 1.00 13.12 119 ARG A O 1
ATOM 850 N N . ALA A 1 112 ? 29.613 45.703 2.876 1.00 15.19 120 ALA A N 1
ATOM 851 C CA . ALA A 1 112 ? 30.941 46.107 2.369 1.00 12.08 120 ALA A CA 1
ATOM 852 C C . ALA A 1 112 ? 31.950 46.279 3.498 1.00 16.73 120 ALA A C 1
ATOM 853 O O . ALA A 1 112 ? 33.135 45.924 3.316 1.00 18.84 120 ALA A O 1
ATOM 855 N N . ALA A 1 113 ? 31.535 46.854 4.625 1.00 10.97 121 ALA A N 1
ATOM 856 C CA . ALA A 1 113 ? 32.429 47.188 5.710 1.00 13.15 121 ALA A CA 1
ATOM 857 C C . ALA A 1 113 ? 32.848 46.005 6.566 1.00 13.97 121 ALA A C 1
ATOM 858 O O . ALA A 1 113 ? 33.920 46.036 7.207 1.00 13.67 121 ALA A O 1
ATOM 860 N N . ILE A 1 114 ? 32.101 44.892 6.534 1.00 13.58 122 ILE A N 1
ATOM 861 C CA . ILE A 1 114 ? 32.316 43.815 7.498 1.00 13.56 122 ILE A CA 1
ATOM 862 C C . ILE A 1 114 ? 32.843 42.522 6.932 1.00 13.30 122 ILE A C 1
ATOM 863 O O . ILE A 1 114 ? 33.013 41.517 7.619 1.00 13.17 122 ILE A O 1
ATOM 868 N N . GLY A 1 115 ? 33.112 42.489 5.608 1.00 13.86 123 GLY A N 1
ATOM 869 C CA . GLY A 1 115 ? 33.661 41.296 5.023 1.00 14.44 123 GLY A CA 1
ATOM 870 C C . GLY A 1 115 ? 32.670 40.129 5.074 1.00 14.25 123 GLY A C 1
ATOM 871 O O . GLY A 1 115 ? 31.547 40.281 4.559 1.00 17.90 123 GLY A O 1
ATOM 872 N N . ASP A 1 116 ? 33.081 39.046 5.691 1.00 14.29 124 ASP A N 1
ATOM 873 C CA . ASP A 1 116 ? 32.301 37.828 5.762 1.00 12.86 124 ASP A CA 1
ATOM 874 C C . ASP A 1 116 ? 31.639 37.607 7.130 1.00 10.92 124 ASP A C 1
ATOM 875 O O . ASP A 1 116 ? 31.116 36.530 7.401 1.00 13.28 124 ASP A O 1
ATOM 880 N N . MET A 1 117 ? 31.601 38.626 7.959 1.00 12.01 125 MET A N 1
ATOM 881 C CA . MET A 1 117 ? 30.899 38.582 9.247 1.00 11.82 125 MET A CA 1
ATOM 882 C C . MET A 1 117 ? 29.393 38.360 9.060 1.00 9.96 125 MET A C 1
ATOM 883 O O . MET A 1 117 ? 28.786 38.556 7.998 1.00 10.43 125 MET A O 1
ATOM 888 N N . ILE A 1 118 ? 28.716 37.866 10.097 1.00 10.06 126 ILE A N 1
ATOM 889 C CA . ILE A 1 118 ? 27.272 37.624 10.072 1.00 9.41 126 ILE A CA 1
ATOM 890 C C . ILE A 1 118 ? 26.562 38.955 10.023 1.00 9.05 126 ILE A C 1
ATOM 891 O O . ILE A 1 118 ? 26.880 39.854 10.786 1.00 9.74 126 ILE A O 1
ATOM 896 N N . LEU A 1 119 ? 25.574 39.083 9.133 1.00 9.51 127 LEU A N 1
ATOM 897 C CA . LEU A 1 119 ? 24.738 40.252 8.982 1.00 9.67 127 LEU A CA 1
ATOM 898 C C . LEU A 1 119 ? 23.246 39.886 9.126 1.00 10.25 127 LEU A C 1
ATOM 899 O O . LEU A 1 119 ? 22.690 39.112 8.333 1.00 9.23 127 LEU A O 1
ATOM 904 N N . GLY A 1 120 ? 22.603 40.479 10.111 1.00 8.01 128 GLY A N 1
ATOM 905 C CA . GLY A 1 120 ? 21.157 40.405 10.311 1.00 8.20 128 GLY A CA 1
ATOM 906 C C . GLY A 1 120 ? 20.459 41.709 10.013 1.00 7.22 128 GLY A C 1
ATOM 907 O O . GLY A 1 120 ? 20.961 42.782 10.304 1.00 8.28 128 GLY A O 1
ATOM 908 N N . VAL A 1 121 ? 19.257 41.644 9.381 1.00 8.28 129 VAL A N 1
ATOM 909 C CA . VAL A 1 121 ? 18.441 42.833 9.092 1.00 7.72 129 VAL A CA 1
ATOM 910 C C . VAL A 1 121 ? 17.010 42.671 9.625 1.00 7.23 129 VAL A C 1
ATOM 911 O O . VAL A 1 121 ? 16.418 41.625 9.315 1.00 9.32 129 VAL A O 1
ATOM 915 N N . SER A 1 122 ? 16.541 43.672 10.330 1.00 9.71 130 SER A N 1
ATOM 916 C CA . SER A 1 122 ? 15.141 43.672 10.7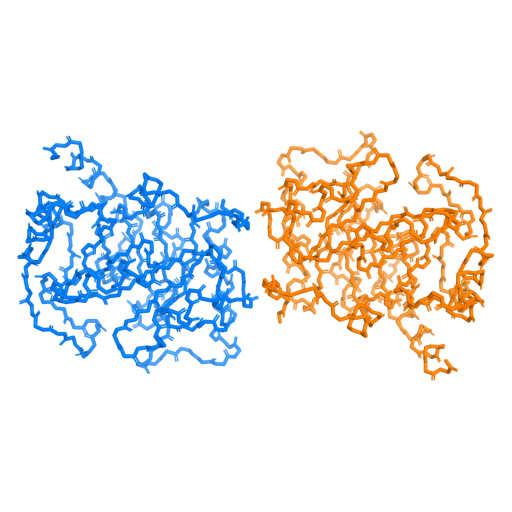71 1.00 10.72 130 SER A CA 1
ATOM 917 C C . SER A 1 122 ? 14.279 44.015 9.552 1.00 14.81 130 SER A C 1
ATOM 918 O O . SER A 1 122 ? 14.625 44.972 8.831 1.00 12.59 130 SER A O 1
ATOM 921 N N . ALA A 1 123 ? 13.181 43.304 9.338 1.00 12.60 131 ALA A N 1
ATOM 922 C CA . ALA A 1 123 ? 12.265 43.589 8.213 1.00 11.39 131 ALA A CA 1
ATOM 923 C C . ALA A 1 123 ? 10.836 43.320 8.643 1.00 17.70 131 ALA A C 1
ATOM 924 O O . ALA A 1 123 ? 10.534 42.542 9.570 1.00 15.58 131 ALA A O 1
ATOM 926 N N . HIS A 1 124 ? 9.923 44.102 8.080 1.00 16.97 132 HIS A N 1
ATOM 927 C CA . HIS A 1 124 ? 8.506 44.148 8.452 1.00 13.22 132 HIS A CA 1
ATOM 928 C C . HIS A 1 124 ? 7.592 43.849 7.259 1.00 15.91 132 HIS A C 1
ATOM 929 O O . HIS A 1 124 ? 6.390 43.672 7.476 1.00 16.01 132 HIS A O 1
ATOM 942 N N . THR A 1 125 ? 8.071 43.881 6.030 1.00 14.07 133 THR A N 1
ATOM 943 C CA . THR A 1 125 ? 7.287 43.699 4.822 1.00 17.33 133 THR A CA 1
ATOM 944 C C . THR A 1 125 ? 8.019 42.792 3.863 1.00 15.31 133 THR A C 1
ATOM 945 O O . THR A 1 125 ? 9.246 42.552 3.956 1.00 17.59 133 THR A O 1
ATOM 949 N N . MET A 1 126 ? 7.340 42.250 2.848 1.00 14.70 134 MET A N 1
ATOM 950 C CA . MET A 1 126 ? 7.919 41.394 1.876 1.00 13.55 134 MET A CA 1
ATOM 951 C C . MET A 1 126 ? 9.003 42.082 1.026 1.00 18.54 134 MET A C 1
ATOM 952 O O . MET A 1 126 ? 10.019 41.428 0.785 1.00 17.18 134 MET A O 1
ATOM 957 N N . SER A 1 127 ? 8.785 43.347 0.675 1.00 21.58 135 SER A N 1
ATOM 958 C CA . SER A 1 127 ? 9.847 43.964 -0.139 1.00 19.58 135 SER A CA 1
ATOM 959 C C . SER A 1 127 ? 11.145 44.086 0.674 1.00 20.66 135 SER A C 1
ATOM 960 O O . SER A 1 127 ? 12.215 43.895 0.098 1.00 19.68 135 SER A O 1
ATOM 963 N N . GLU A 1 128 ? 11.093 44.357 1.960 1.00 19.16 136 GLU A N 1
ATOM 964 C CA . GLU A 1 128 ? 12.181 44.524 2.901 1.00 12.55 136 GLU A CA 1
ATOM 965 C C . GLU A 1 128 ? 12.902 43.220 3.092 1.00 15.41 136 GLU A C 1
ATOM 966 O O . GLU A 1 128 ? 14.141 43.202 3.124 1.00 15.03 136 GLU A O 1
ATOM 972 N N . VAL A 1 129 ? 12.231 42.071 3.142 1.00 13.67 137 VAL A N 1
ATOM 973 C CA . VAL A 1 129 ? 12.906 40.794 3.162 1.00 12.50 137 VAL A CA 1
ATOM 974 C C . VAL A 1 129 ? 13.703 40.616 1.879 1.00 14.73 137 VAL A C 1
ATOM 975 O O . VAL A 1 129 ? 14.835 40.174 1.859 1.00 15.08 137 VAL A O 1
ATOM 979 N N . LYS A 1 130 ? 13.039 40.887 0.740 1.00 16.33 138 LYS A N 1
ATOM 980 C CA . LYS A 1 130 ? 13.723 40.668 -0.548 1.00 16.70 138 LYS A CA 1
ATOM 981 C C . LYS A 1 130 ? 14.930 41.601 -0.738 1.00 11.36 138 LYS A C 1
ATOM 982 O O . LYS A 1 130 ? 15.936 41.081 -1.208 1.00 17.26 138 LYS A O 1
ATOM 988 N N . GLN A 1 131 ? 14.735 42.831 -0.314 1.00 15.29 139 GLN A N 1
ATOM 989 C CA . GLN A 1 131 ? 15.843 43.766 -0.363 1.00 14.78 139 GLN A CA 1
ATOM 990 C C . GLN A 1 131 ? 17.014 43.332 0.523 1.00 17.29 139 GLN A C 1
ATOM 991 O O . GLN A 1 131 ? 18.169 43.424 0.109 1.00 16.17 139 GLN A O 1
ATOM 997 N N . ALA A 1 132 ? 16.689 42.880 1.746 1.00 13.80 140 ALA A N 1
ATOM 998 C CA . ALA A 1 132 ? 17.735 42.398 2.662 1.00 15.14 140 ALA A CA 1
ATOM 999 C C . ALA A 1 132 ? 18.512 41.266 2.054 1.00 12.02 140 ALA A C 1
ATOM 1000 O O . ALA A 1 132 ? 19.752 41.192 2.148 1.00 13.62 140 ALA A O 1
ATOM 1002 N N . GLU A 1 133 ? 17.848 40.282 1.429 1.00 16.57 141 GLU A N 1
ATOM 1003 C CA . GLU A 1 133 ? 18.508 39.196 0.754 1.00 15.37 141 GLU A CA 1
ATOM 1004 C C . GLU A 1 133 ? 19.400 39.697 -0.410 1.00 18.15 141 GLU A C 1
ATOM 1005 O O . GLU A 1 133 ? 20.547 39.253 -0.457 1.00 15.47 141 GLU A O 1
ATOM 1011 N N . GLU A 1 134 ? 18.897 40.626 -1.224 1.00 17.75 142 GLU A N 1
ATOM 1012 C CA . GLU A 1 134 ? 19.721 41.132 -2.373 1.00 14.37 142 GLU A CA 1
ATOM 1013 C C . GLU A 1 134 ? 20.860 41.983 -1.859 1.00 16.67 142 GLU A C 1
ATOM 1014 O O . GLU A 1 134 ? 21.960 41.975 -2.445 1.00 19.38 142 GLU A O 1
ATOM 1020 N N . ASP A 1 135 ? 20.772 42.617 -0.715 1.00 15.10 143 ASP A N 1
ATOM 1021 C CA . ASP A 1 135 ? 21.855 43.337 -0.078 1.00 15.36 143 ASP A CA 1
ATOM 1022 C C . ASP A 1 135 ? 22.918 42.508 0.608 1.00 12.43 143 ASP A C 1
ATOM 1023 O O . ASP A 1 135 ? 23.948 43.123 0.968 1.00 19.41 143 ASP A O 1
ATOM 1028 N N . GLY A 1 136 ? 22.806 41.225 0.794 1.00 12.59 144 GLY A N 1
ATOM 1029 C CA . GLY A 1 136 ? 23.800 40.387 1.409 1.00 13.41 144 GLY A CA 1
ATOM 1030 C C . GLY A 1 136 ? 23.558 40.029 2.876 1.00 13.33 144 GLY A C 1
ATOM 1031 O O . GLY A 1 136 ? 24.500 39.566 3.543 1.00 14.39 144 GLY A O 1
ATOM 1032 N N . ALA A 1 137 ? 22.333 40.187 3.371 1.00 12.38 145 ALA A N 1
ATOM 1033 C CA . ALA A 1 137 ? 22.059 39.657 4.737 1.00 12.41 145 ALA A CA 1
ATOM 1034 C C . ALA A 1 137 ? 22.137 38.158 4.845 1.00 12.68 145 ALA A C 1
ATOM 1035 O O . ALA A 1 137 ? 21.746 37.419 3.945 1.00 14.44 145 ALA A O 1
ATOM 1037 N N . ASP A 1 138 ? 22.629 37.682 5.992 1.00 9.73 146 ASP A N 1
ATOM 1038 C CA . ASP A 1 138 ? 22.648 36.271 6.306 1.00 9.26 146 ASP A CA 1
ATOM 1039 C C . ASP A 1 138 ? 21.336 35.791 6.990 1.00 9.33 146 ASP A C 1
ATOM 1040 O O . ASP A 1 138 ? 21.046 34.612 6.842 1.00 10.22 146 ASP A O 1
ATOM 1045 N N . TYR A 1 139 ? 20.639 36.683 7.631 1.00 10.77 147 TYR A N 1
ATOM 1046 C CA . TYR A 1 139 ? 19.326 36.346 8.236 1.00 9.25 147 TYR A CA 1
ATOM 1047 C C . TYR A 1 139 ? 18.536 37.608 8.277 1.00 7.29 147 TYR A C 1
ATOM 1048 O O . TYR A 1 139 ? 19.015 38.726 8.277 1.00 8.37 147 TYR A O 1
ATOM 1057 N N . VAL A 1 140 ? 17.198 37.466 8.466 1.00 8.95 148 VAL A N 1
ATOM 1058 C CA . VAL A 1 140 ? 16.252 38.529 8.777 1.00 9.34 148 VAL A CA 1
ATOM 1059 C C . VAL A 1 140 ? 15.536 38.287 10.124 1.00 8.41 148 VAL A C 1
ATOM 1060 O O . VAL A 1 140 ? 15.238 37.130 10.453 1.00 9.83 148 VAL A O 1
ATOM 1064 N N . GLY A 1 141 ? 15.295 39.366 10.838 1.00 8.38 149 GLY A N 1
ATOM 1065 C CA . GLY A 1 141 ? 14.481 39.360 12.079 1.00 7.92 149 GLY A CA 1
ATOM 1066 C C . GLY A 1 141 ? 13.119 39.950 11.761 1.00 11.92 149 GLY A C 1
ATOM 1067 O O . GLY A 1 141 ? 13.033 41.149 11.478 1.00 10.94 149 GLY A O 1
ATOM 1068 N N . LEU A 1 142 ? 12.075 39.136 11.859 1.00 9.73 150 LEU A N 1
ATOM 1069 C CA . LEU A 1 142 ? 10.727 39.530 11.478 1.00 11.18 150 LEU A CA 1
ATOM 1070 C C . LEU A 1 142 ? 9.830 39.714 12.697 1.00 10.84 150 LEU A C 1
ATOM 1071 O O . LEU A 1 142 ? 9.794 38.871 13.601 1.00 10.00 150 LEU A O 1
ATOM 1076 N N . GLY A 1 143 ? 9.114 40.836 12.696 1.00 11.40 151 GLY A N 1
ATOM 1077 C CA . GLY A 1 143 ? 8.184 41.094 13.759 1.00 11.64 151 GLY A CA 1
ATOM 1078 C C . GLY A 1 143 ? 7.685 42.513 13.769 1.00 11.70 151 GLY A C 1
ATOM 1079 O O . GLY A 1 143 ? 7.876 43.193 12.734 1.00 15.32 151 GLY A O 1
ATOM 1080 N N . PRO A 1 144 ? 7.040 42.983 14.807 1.00 12.16 152 PRO A N 1
ATOM 1081 C CA . PRO A 1 144 ? 6.839 42.200 16.026 1.00 10.87 152 PRO A CA 1
ATOM 1082 C C . PRO A 1 144 ? 5.713 41.190 15.938 1.00 11.44 152 PRO A C 1
ATOM 1083 O O . PRO A 1 144 ? 4.657 41.452 15.356 1.00 13.24 152 PRO A O 1
ATOM 1087 N N . ILE A 1 145 ? 5.958 39.980 16.371 1.00 9.77 153 ILE A N 1
ATOM 1088 C CA . ILE A 1 145 ? 5.005 38.862 16.285 1.00 9.60 153 ILE A CA 1
ATOM 1089 C C . ILE A 1 145 ? 3.850 39.147 17.222 1.00 10.02 153 ILE A C 1
ATOM 1090 O O . ILE A 1 145 ? 2.691 39.064 16.778 1.00 10.82 153 ILE A O 1
ATOM 1095 N N . TYR A 1 146 ? 4.166 39.595 18.425 1.00 9.23 154 TYR A N 1
ATOM 1096 C CA . TYR A 1 146 ? 3.238 39.801 19.523 1.00 8.26 154 TYR A CA 1
ATOM 1097 C C . TYR A 1 146 ? 3.526 41.163 20.152 1.00 9.40 154 TYR A C 1
ATOM 1098 O O . TYR A 1 146 ? 4.582 41.748 19.896 1.00 11.77 154 TYR A O 1
ATOM 1107 N N . PRO A 1 147 ? 2.595 41.743 20.913 1.00 12.34 155 PRO A N 1
ATOM 1108 C CA . PRO A 1 147 ? 2.851 43.040 21.518 1.00 11.61 155 PRO A CA 1
ATOM 1109 C C . PRO A 1 147 ? 4.043 43.041 22.501 1.00 13.28 155 PRO A C 1
ATOM 1110 O O . PRO A 1 147 ? 4.287 42.069 23.215 1.00 13.94 155 PRO A O 1
ATOM 1114 N N . THR A 1 148 ? 4.740 44.170 22.424 1.00 14.06 156 THR A N 1
ATOM 1115 C CA . THR A 1 148 ? 5.950 44.345 23.241 1.00 17.36 156 THR A CA 1
ATOM 1116 C C . THR A 1 148 ? 6.172 45.830 23.477 1.00 16.73 156 THR A C 1
ATOM 1117 O O . THR A 1 148 ? 5.891 46.667 22.608 1.00 21.04 156 THR A O 1
ATOM 1121 N N . GLU A 1 149 ? 6.743 46.123 24.617 1.00 18.89 157 GLU A N 1
ATOM 1122 C CA . GLU A 1 149 ? 7.095 47.469 25.065 1.00 30.64 157 GLU A CA 1
ATOM 1123 C C . GLU A 1 149 ? 8.597 47.650 25.235 1.00 26.55 157 GLU A C 1
ATOM 1124 O O . GLU A 1 149 ? 9.059 48.745 25.574 1.00 21.96 157 GLU A O 1
ATOM 1130 N N . THR A 1 150 ? 9.372 46.568 25.079 1.00 16.06 158 THR A N 1
ATOM 1131 C CA . THR A 1 150 ? 10.808 46.674 25.403 1.00 12.54 158 THR A CA 1
ATOM 1132 C C . THR A 1 150 ? 11.500 47.644 24.477 1.00 16.33 158 THR A C 1
ATOM 1133 O O . THR A 1 150 ? 12.357 48.447 24.872 1.00 17.00 158 THR A O 1
ATOM 1137 N N . LYS A 1 151 ? 11.132 47.562 23.198 1.00 17.57 159 LYS A N 1
ATOM 1138 C CA . LYS A 1 151 ? 11.571 48.494 22.179 1.00 17.51 159 LYS A CA 1
ATOM 1139 C C . LYS A 1 151 ? 10.391 49.453 21.931 1.00 26.40 159 LYS A C 1
ATOM 1140 O O . LYS A 1 151 ? 9.266 48.961 21.846 1.00 25.45 159 LYS A O 1
ATOM 1146 N N . LYS A 1 152 ? 10.685 50.740 21.980 1.00 36.27 160 LYS A N 1
ATOM 1147 C CA . LYS A 1 152 ? 9.702 51.807 22.064 1.00 47.24 160 LYS A CA 1
ATOM 1148 C C . LYS A 1 152 ? 8.914 52.029 20.780 1.00 40.39 160 LYS A C 1
ATOM 1149 O O . LYS A 1 152 ? 7.689 52.140 20.822 1.00 60.70 160 LYS A O 1
ATOM 1155 N N . ASP A 1 153 ? 9.664 52.139 19.704 1.00 28.01 161 ASP A N 1
ATOM 1156 C CA . ASP A 1 153 ? 9.236 52.584 18.395 1.00 29.38 161 ASP A CA 1
ATOM 1157 C C . ASP A 1 153 ? 8.923 51.461 17.437 1.00 28.75 161 ASP A C 1
ATOM 1158 O O . ASP A 1 153 ? 9.411 51.362 16.305 1.00 48.51 161 ASP A O 1
ATOM 1163 N N . THR A 1 154 ? 8.086 50.509 17.854 1.00 25.95 162 THR A N 1
ATOM 1164 C CA . THR A 1 154 ? 7.997 49.379 16.918 1.00 18.25 162 THR A CA 1
ATOM 1165 C C . THR A 1 154 ? 6.911 49.597 15.866 1.00 19.36 162 THR A C 1
ATOM 1166 O O . THR A 1 154 ? 5.957 50.360 16.104 1.00 22.62 162 THR A O 1
ATOM 1170 N N . ARG A 1 155 ? 7.034 48.795 14.823 1.00 16.96 163 ARG A N 1
ATOM 1171 C CA . ARG A 1 155 ? 6.047 48.720 13.754 1.00 19.14 163 ARG A CA 1
ATOM 1172 C C . ARG A 1 155 ? 4.840 47.902 14.230 1.00 18.78 163 ARG A C 1
ATOM 1173 O O . ARG A 1 155 ? 4.864 47.326 15.321 1.00 18.27 163 ARG A O 1
ATOM 1181 N N . ALA A 1 156 ? 3.773 47.875 13.441 1.00 16.61 164 ALA A N 1
ATOM 1182 C CA . ALA A 1 156 ? 2.545 47.222 13.883 1.00 17.75 164 ALA A CA 1
ATOM 1183 C C . ALA A 1 156 ? 2.693 45.710 14.086 1.00 13.91 164 ALA A C 1
ATOM 1184 O O . ALA A 1 156 ? 3.416 45.017 13.373 1.00 14.84 164 ALA A O 1
ATOM 1186 N N . VAL A 1 157 ? 1.969 45.201 15.065 1.00 14.92 165 VAL A N 1
ATOM 1187 C CA . VAL A 1 157 ? 1.992 43.753 15.400 1.00 14.11 165 VAL A CA 1
ATOM 1188 C C . VAL A 1 157 ? 1.479 42.921 14.252 1.00 10.44 165 VAL A C 1
ATOM 1189 O O . VAL A 1 157 ? 0.445 43.245 13.630 1.00 12.33 165 VAL A O 1
ATOM 1193 N N . GLN A 1 158 ? 2.211 41.903 13.803 1.00 9.85 166 GLN A N 1
ATOM 1194 C CA . GLN A 1 158 ? 1.923 41.151 12.598 1.00 10.47 166 GLN A CA 1
ATOM 1195 C C . GLN A 1 158 ? 1.718 39.664 12.770 1.00 11.53 166 GLN A C 1
ATOM 1196 O O . GLN A 1 158 ? 1.433 38.961 11.798 1.00 11.60 166 GLN A O 1
ATOM 1202 N N . GLY A 1 159 ? 1.769 39.149 14.011 1.00 9.82 167 GLY A N 1
ATOM 1203 C CA . GLY A 1 159 ? 1.642 37.708 14.182 1.00 9.95 167 GLY A CA 1
ATOM 1204 C C . GLY A 1 159 ? 2.676 36.985 13.312 1.00 10.14 167 GLY A C 1
ATOM 1205 O O . GLY A 1 159 ? 3.786 37.465 13.063 1.00 9.29 167 GLY A O 1
ATOM 1206 N N . VAL A 1 160 ? 2.323 35.804 12.805 1.00 9.24 168 VAL A N 1
ATOM 1207 C CA . VAL A 1 160 ? 3.202 35.027 11.949 1.00 10.37 168 VAL A CA 1
ATOM 1208 C C . VAL A 1 160 ? 2.914 35.229 10.475 1.00 11.31 168 VAL A C 1
ATOM 1209 O O . VAL A 1 160 ? 3.457 34.496 9.635 1.00 11.28 168 VAL A O 1
ATOM 1213 N N . SER A 1 161 ? 2.173 36.269 10.160 1.00 11.34 169 SER A N 1
ATOM 1214 C CA . SER A 1 161 ? 1.719 36.450 8.760 1.00 12.79 169 SER A CA 1
ATOM 1215 C C . SER A 1 161 ? 2.842 36.618 7.745 1.00 13.44 169 SER A C 1
ATOM 1216 O O . SER A 1 161 ? 2.785 36.146 6.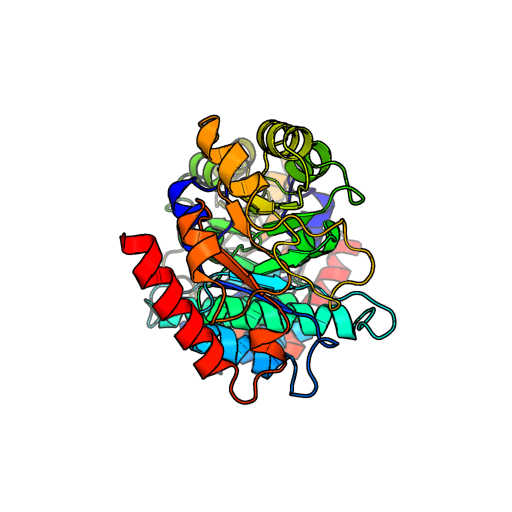578 1.00 14.63 169 SER A O 1
ATOM 1219 N N . LEU A 1 162 ? 3.834 37.435 8.088 1.00 11.51 170 LEU A N 1
ATOM 1220 C CA . LEU A 1 162 ? 4.950 37.654 7.154 1.00 12.37 170 LEU A CA 1
ATOM 1221 C C . LEU A 1 162 ? 5.815 36.420 7.015 1.00 15.01 170 LEU A C 1
ATOM 1222 O O . LEU A 1 162 ? 6.241 36.046 5.905 1.00 12.78 170 LEU A O 1
ATOM 1227 N N . ILE A 1 163 ? 6.145 35.705 8.092 1.00 10.91 171 ILE A N 1
ATOM 1228 C CA . ILE A 1 163 ? 6.853 34.460 8.035 1.00 10.41 171 ILE A CA 1
ATOM 1229 C C . ILE A 1 163 ? 6.189 33.476 7.072 1.00 11.83 171 ILE A C 1
ATOM 1230 O O . ILE A 1 163 ? 6.832 32.866 6.195 1.00 12.68 171 ILE A O 1
ATOM 1235 N N . GLU A 1 164 ? 4.880 33.283 7.186 1.00 14.13 172 GLU A N 1
ATOM 1236 C CA . GLU A 1 164 ? 4.184 32.347 6.295 1.00 12.61 172 GLU A CA 1
ATOM 1237 C C . GLU A 1 164 ? 4.242 32.853 4.849 1.00 16.14 172 GLU A C 1
ATOM 1238 O O . GLU A 1 164 ? 4.404 32.060 3.912 1.00 15.11 172 GLU A O 1
ATOM 1244 N N . ALA A 1 165 ? 4.113 34.146 4.647 1.00 12.09 173 ALA A N 1
ATOM 1245 C CA . ALA A 1 165 ? 4.078 34.711 3.297 1.00 12.21 173 ALA A CA 1
ATOM 1246 C C . ALA A 1 165 ? 5.431 34.560 2.607 1.00 16.55 173 ALA A C 1
ATOM 1247 O O . ALA A 1 165 ? 5.520 34.272 1.404 1.00 15.58 173 ALA A O 1
ATOM 1249 N N . VAL A 1 166 ? 6.527 34.672 3.346 1.00 13.37 174 VAL A N 1
ATOM 1250 C CA . VAL A 1 166 ? 7.882 34.520 2.813 1.00 13.90 174 VAL A CA 1
ATOM 1251 C C . VAL A 1 166 ? 8.087 33.077 2.443 1.00 13.61 174 VAL A C 1
ATOM 1252 O O . VAL A 1 166 ? 8.557 32.772 1.303 1.00 15.02 174 VAL A O 1
ATOM 1256 N N . ARG A 1 167 ? 7.672 32.116 3.238 1.00 12.69 175 ARG A N 1
ATOM 1257 C CA . ARG A 1 167 ? 7.853 30.707 2.917 1.00 13.76 175 ARG A CA 1
ATOM 1258 C C . ARG A 1 167 ? 6.939 30.362 1.718 1.00 20.44 175 ARG A C 1
ATOM 1259 O O . ARG A 1 167 ? 7.360 29.566 0.857 1.00 22.51 175 ARG A O 1
ATOM 1267 N N . ARG A 1 168 ? 5.759 30.970 1.625 1.00 15.25 176 ARG A N 1
ATOM 1268 C CA . ARG A 1 168 ? 4.872 30.697 0.475 1.00 18.36 176 ARG A CA 1
ATOM 1269 C C . ARG A 1 168 ? 5.518 31.168 -0.808 1.00 19.67 176 ARG A C 1
ATOM 1270 O O . ARG A 1 168 ? 5.235 30.585 -1.876 1.00 25.63 176 ARG A O 1
ATOM 1278 N N . GLN A 1 169 ? 6.239 32.270 -0.818 1.00 17.26 177 GLN A N 1
ATOM 1279 C CA . GLN A 1 169 ? 6.886 32.752 -2.034 1.00 21.89 177 GLN A CA 1
ATOM 1280 C C . GLN A 1 169 ? 8.168 31.992 -2.355 1.00 24.00 177 GLN A C 1
ATOM 1281 O O . GLN A 1 169 ? 8.831 32.332 -3.367 1.00 26.76 177 GLN A O 1
ATOM 1287 N N . GLY A 1 170 ? 8.411 30.916 -1.642 1.00 21.37 178 GLY A N 1
ATOM 1288 C CA . GLY A 1 170 ? 9.505 30.001 -1.876 1.00 31.05 178 GLY A CA 1
ATOM 1289 C C . GLY A 1 170 ? 10.858 30.463 -1.404 1.00 25.93 178 GLY A C 1
ATOM 1290 O O . GLY A 1 170 ? 11.913 29.924 -1.764 1.00 27.30 178 GLY A O 1
ATOM 1291 N N . ILE A 1 171 ? 10.881 31.480 -0.538 1.00 21.81 179 ILE A N 1
ATOM 1292 C CA . ILE A 1 171 ? 12.156 32.054 -0.083 1.00 18.46 179 ILE A CA 1
ATOM 1293 C C . ILE A 1 171 ? 12.699 31.268 1.111 1.00 16.56 179 ILE A C 1
ATOM 1294 O O . ILE A 1 171 ? 11.983 30.953 2.083 1.00 16.99 179 ILE A O 1
ATOM 1299 N N . SER A 1 172 ? 13.956 30.871 1.055 1.00 17.70 180 SER A N 1
ATOM 1300 C CA . SER A 1 172 ? 14.553 30.011 2.044 1.00 17.37 180 SER A CA 1
ATOM 1301 C C . SER A 1 172 ? 15.562 30.714 2.994 1.00 13.58 180 SER A C 1
ATOM 1302 O O . SER A 1 172 ? 16.241 29.946 3.696 1.00 17.08 180 SER A O 1
ATOM 1305 N N . ILE A 1 173 ? 15.616 32.020 2.979 1.00 13.18 181 ILE A N 1
ATOM 1306 C CA . ILE A 1 173 ? 16.530 32.751 3.853 1.00 14.05 181 ILE A CA 1
ATOM 1307 C C . ILE A 1 173 ? 16.303 32.368 5.306 1.00 12.66 181 ILE A C 1
ATOM 1308 O O . ILE A 1 173 ? 15.165 32.173 5.733 1.00 12.97 181 ILE A O 1
ATOM 1313 N N . PRO A 1 174 ? 17.349 32.359 6.132 1.00 13.11 182 PRO A N 1
ATOM 1314 C CA . PRO A 1 174 ? 17.174 32.199 7.586 1.00 11.01 182 PRO A CA 1
ATOM 1315 C C . PRO A 1 174 ? 16.323 33.315 8.187 1.00 9.50 182 PRO A C 1
ATOM 1316 O O . PRO A 1 174 ? 16.576 34.495 7.924 1.00 10.14 182 PRO A O 1
ATOM 1320 N N . ILE A 1 175 ? 15.277 32.890 8.934 1.00 9.45 183 ILE A N 1
ATOM 1321 C CA . ILE A 1 175 ? 14.353 33.769 9.622 1.00 10.87 183 ILE A CA 1
ATOM 1322 C C . ILE A 1 175 ? 14.316 33.572 11.160 1.00 8.47 183 ILE A C 1
ATOM 1323 O O . ILE A 1 175 ? 14.237 32.423 11.574 1.00 8.49 183 ILE A O 1
ATOM 1328 N N . VAL A 1 176 ? 14.428 34.661 11.924 1.00 7.64 184 VAL A N 1
ATOM 1329 C CA . VAL A 1 176 ? 14.107 34.581 13.346 1.00 7.31 184 VAL A CA 1
ATOM 1330 C C . VAL A 1 176 ? 12.931 35.493 13.594 1.00 6.72 184 VAL A C 1
ATOM 1331 O O . VAL A 1 176 ? 12.863 36.631 13.141 1.00 8.35 184 VAL A O 1
ATOM 1335 N N . GLY A 1 177 ? 11.963 34.961 14.371 1.00 8.25 185 GLY A N 1
ATOM 1336 C CA . GLY A 1 177 ? 10.859 35.765 14.844 1.00 8.68 185 GLY A CA 1
ATOM 1337 C C . GLY A 1 177 ? 11.219 36.563 16.083 1.00 10.15 185 GLY A C 1
ATOM 1338 O O . GLY A 1 177 ? 12.023 36.102 16.925 1.00 10.29 185 GLY A O 1
ATOM 1339 N N . ILE A 1 178 ? 10.658 37.749 16.254 1.00 8.22 186 ILE A N 1
ATOM 1340 C CA . ILE A 1 178 ? 10.910 38.583 17.440 1.00 7.95 186 ILE A CA 1
ATOM 1341 C C . ILE A 1 178 ? 9.669 39.390 17.810 1.00 8.72 186 ILE A C 1
ATOM 1342 O O . ILE A 1 178 ? 8.914 39.783 16.913 1.00 9.28 186 ILE A O 1
ATOM 1347 N N . GLY A 1 179 ? 9.542 39.725 19.082 1.00 9.85 187 GLY A N 1
ATOM 1348 C CA . GLY A 1 179 ? 8.560 40.656 19.614 1.00 9.48 187 GLY A CA 1
ATOM 1349 C C . GLY A 1 179 ? 7.569 39.976 20.536 1.00 13.20 187 GLY A C 1
ATOM 1350 O O . GLY A 1 179 ? 6.690 39.235 20.047 1.00 10.84 187 GLY A O 1
ATOM 1351 N N . GLY A 1 180 ? 7.713 40.125 21.850 1.00 9.89 188 GLY A N 1
ATOM 1352 C CA . GLY A 1 180 ? 6.761 39.578 22.808 1.00 10.33 188 GLY A CA 1
ATOM 1353 C C . GLY A 1 180 ? 6.758 38.073 22.866 1.00 10.01 188 GLY A C 1
ATOM 1354 O O . GLY A 1 180 ? 5.766 37.521 23.356 1.00 11.36 188 GLY A O 1
ATOM 1355 N N . ILE A 1 181 ? 7.877 37.442 22.471 1.00 9.15 189 ILE A N 1
ATOM 1356 C CA . ILE A 1 181 ? 7.933 36.004 22.531 1.00 8.92 189 ILE A CA 1
ATOM 1357 C C . ILE A 1 181 ? 8.221 35.463 23.909 1.00 9.93 189 ILE A C 1
ATOM 1358 O O . ILE A 1 181 ? 9.135 35.920 24.607 1.00 9.99 189 ILE A O 1
ATOM 1363 N N . THR A 1 182 ? 7.389 34.516 24.344 1.00 9.61 190 THR A N 1
ATOM 1364 C CA . THR A 1 182 ? 7.550 33.795 25.598 1.00 10.42 190 THR A CA 1
ATOM 1365 C C . THR A 1 182 ? 7.549 32.302 25.355 1.00 10.71 190 THR A C 1
ATOM 1366 O O . THR A 1 182 ? 7.305 31.793 24.253 1.00 10.41 190 THR A O 1
ATOM 1370 N N . ILE A 1 183 ? 7.800 31.521 26.430 1.00 12.29 191 ILE A N 1
ATOM 1371 C CA . ILE A 1 183 ? 7.774 30.084 26.255 1.00 12.64 191 ILE A CA 1
ATOM 1372 C C . ILE A 1 183 ? 6.370 29.603 25.882 1.00 10.62 191 ILE A C 1
ATOM 1373 O O . ILE A 1 183 ? 6.266 28.614 25.141 1.00 17.54 191 ILE A O 1
ATOM 1378 N N . ASP A 1 184 ? 5.325 30.236 26.321 1.00 10.94 192 ASP A N 1
ATOM 1379 C CA . ASP A 1 184 ? 3.938 29.952 25.987 1.00 16.14 192 ASP A CA 1
ATOM 1380 C C . ASP A 1 184 ? 3.517 30.223 24.557 1.00 12.80 192 ASP A C 1
ATOM 1381 O O . ASP A 1 184 ? 2.584 29.553 24.122 1.00 16.65 192 ASP A O 1
ATOM 1386 N N . ASN A 1 185 ? 4.179 31.105 23.820 1.00 10.58 193 ASN A N 1
ATOM 1387 C CA . ASN A 1 185 ? 3.751 31.440 22.476 1.00 11.00 193 ASN A CA 1
ATOM 1388 C C . ASN A 1 185 ? 4.812 31.260 21.403 1.00 8.84 193 ASN A C 1
ATOM 1389 O O . ASN A 1 185 ? 4.587 31.641 20.258 1.00 11.41 193 ASN A O 1
ATOM 1394 N N . ALA A 1 186 ? 5.918 30.611 21.714 1.00 10.61 194 ALA A N 1
ATOM 1395 C CA . ALA A 1 186 ? 6.997 30.408 20.742 1.00 9.88 194 ALA A CA 1
ATOM 1396 C C . ALA A 1 186 ? 6.627 29.386 19.685 1.00 11.54 194 ALA A C 1
ATOM 1397 O O . ALA A 1 186 ? 7.092 29.555 18.545 1.00 12.24 194 ALA A O 1
ATOM 1399 N N . ALA A 1 187 ? 5.955 28.285 20.019 1.00 12.74 195 ALA A N 1
ATOM 1400 C CA . ALA A 1 187 ? 5.812 27.186 19.058 1.00 13.81 195 ALA A CA 1
ATOM 1401 C C . ALA A 1 187 ? 5.229 27.636 17.746 1.00 16.50 195 ALA A C 1
ATOM 1402 O O . ALA A 1 187 ? 5.682 27.173 16.668 1.00 13.50 195 ALA A O 1
ATOM 1404 N N . PRO A 1 188 ? 4.178 28.437 17.709 1.00 12.88 196 PRO A N 1
ATOM 1405 C CA . PRO A 1 188 ? 3.609 28.800 16.417 1.00 14.04 196 PRO A CA 1
ATOM 1406 C C . PRO A 1 188 ? 4.566 29.584 15.506 1.00 13.06 196 PRO A C 1
ATOM 1407 O O . PRO A 1 188 ? 4.363 29.612 14.292 1.00 12.92 196 PRO A O 1
ATOM 1411 N N . VAL A 1 189 ? 5.554 30.286 16.086 1.00 10.67 197 VAL A N 1
ATOM 1412 C CA . VAL A 1 189 ? 6.521 31.015 15.279 1.00 8.55 197 VAL A CA 1
ATOM 1413 C C . VAL A 1 189 ? 7.356 29.992 14.474 1.00 9.98 197 VAL A C 1
ATOM 1414 O O . VAL A 1 189 ? 7.598 30.195 13.255 1.00 9.82 197 VAL A O 1
ATOM 1418 N N . ILE A 1 190 ? 7.772 28.921 15.110 1.00 9.26 198 ILE A N 1
ATOM 1419 C CA . ILE A 1 190 ? 8.504 27.819 14.451 1.00 11.16 198 ILE A CA 1
ATOM 1420 C C . ILE A 1 190 ? 7.615 27.046 13.473 1.00 10.96 198 ILE A C 1
ATOM 1421 O O . ILE A 1 190 ? 8.004 26.768 12.323 1.00 11.51 198 ILE A O 1
ATOM 1426 N N . GLN A 1 191 ? 6.352 26.806 13.826 1.00 12.31 199 GLN A N 1
ATOM 1427 C CA . GLN A 1 191 ? 5.440 26.073 12.933 1.00 10.33 199 GLN A CA 1
ATOM 1428 C C . GLN A 1 191 ? 5.185 26.881 11.694 1.00 13.70 199 GLN A C 1
ATOM 1429 O O . GLN A 1 191 ? 5.003 26.279 10.608 1.00 14.81 199 GLN A O 1
ATOM 1435 N N . ALA A 1 192 ? 5.151 28.207 11.719 1.00 13.42 200 ALA A N 1
ATOM 1436 C CA . ALA A 1 192 ? 4.928 29.027 10.548 1.00 13.09 200 ALA A CA 1
ATOM 1437 C C . ALA A 1 192 ? 6.106 29.020 9.609 1.00 11.94 200 ALA A C 1
ATOM 1438 O O . ALA A 1 192 ? 5.966 29.441 8.427 1.00 14.75 200 ALA A O 1
ATOM 1440 N N . GLY A 1 193 ? 7.266 28.509 10.034 1.00 12.90 201 GLY A N 1
ATOM 1441 C CA . GLY A 1 193 ? 8.429 28.406 9.172 1.00 13.15 201 GLY A CA 1
ATOM 1442 C C . GLY A 1 193 ? 9.668 29.152 9.614 1.00 12.84 201 GLY A C 1
ATOM 1443 O O . GLY A 1 193 ? 10.638 29.212 8.832 1.00 14.91 201 GLY A O 1
ATOM 1444 N N . ALA A 1 194 ? 9.686 29.779 10.785 1.00 11.00 202 ALA A N 1
ATOM 1445 C CA . ALA A 1 194 ? 10.901 30.406 11.268 1.00 8.73 202 ALA A CA 1
ATOM 1446 C C . ALA A 1 194 ? 11.932 29.362 11.697 1.00 10.81 202 ALA A C 1
ATOM 1447 O O . ALA A 1 194 ? 11.587 28.243 12.050 1.00 11.20 202 ALA A O 1
ATOM 1449 N N . ASP A 1 195 ? 13.203 29.803 11.679 1.00 9.97 203 ASP A N 1
ATOM 1450 C CA . ASP A 1 195 ? 14.326 28.997 12.091 1.00 8.89 203 ASP A CA 1
ATOM 1451 C C . ASP A 1 195 ? 14.666 29.175 13.562 1.00 10.24 203 ASP A C 1
ATOM 1452 O O . ASP A 1 195 ? 15.441 28.423 14.140 1.00 11.78 203 ASP A O 1
ATOM 1457 N N . GLY A 1 196 ? 14.011 30.120 14.234 1.00 9.73 204 GLY A N 1
ATOM 1458 C CA . GLY A 1 196 ? 14.257 30.369 15.644 1.00 9.77 204 GLY A CA 1
ATOM 1459 C C . GLY A 1 196 ? 13.348 31.463 16.179 1.00 8.19 204 GLY A C 1
ATOM 1460 O O . GLY A 1 196 ? 12.610 32.103 15.412 1.00 8.47 204 GLY A O 1
ATOM 1461 N N . VAL A 1 197 ? 13.514 31.694 17.470 1.00 7.49 205 VAL A N 1
ATOM 1462 C CA . VAL A 1 197 ? 12.887 32.811 18.156 1.00 7.03 205 VAL A CA 1
ATOM 1463 C C . VAL A 1 197 ? 13.971 33.654 18.852 1.00 6.69 205 VAL A C 1
ATOM 1464 O O . VAL A 1 197 ? 14.982 33.096 19.338 1.00 8.10 205 VAL A O 1
ATOM 1468 N N . SER A 1 198 ? 13.754 34.968 18.944 1.00 6.64 206 SER A N 1
ATOM 1469 C CA . SER A 1 198 ? 14.582 35.906 19.660 1.00 7.26 206 SER A CA 1
ATOM 1470 C C . SER A 1 198 ? 13.752 36.610 20.732 1.00 7.89 206 SER A C 1
ATOM 1471 O O . SER A 1 198 ? 12.546 36.864 20.553 1.00 8.89 206 SER A O 1
ATOM 1475 N N . MET A 1 199 ? 14.407 36.932 21.842 1.00 8.01 207 MET A N 1
ATOM 1476 C CA . MET A 1 199 ? 13.746 37.535 22.989 1.00 7.62 207 MET A CA 1
ATOM 1477 C C . MET A 1 199 ? 14.720 38.370 23.804 1.00 7.02 207 MET A C 1
ATOM 1478 O O . MET A 1 199 ? 15.905 38.113 23.893 1.00 7.68 207 MET A O 1
ATOM 1483 N N . ILE A 1 200 ? 14.143 39.366 24.485 1.00 8.20 208 ILE A N 1
ATOM 1484 C CA . ILE A 1 200 ? 14.761 40.136 25.542 1.00 7.82 208 ILE A CA 1
ATOM 1485 C C . ILE A 1 200 ? 14.082 39.755 26.867 1.00 7.67 208 ILE A C 1
ATOM 1486 O O . ILE A 1 200 ? 14.694 38.956 27.625 1.00 8.05 208 ILE A O 1
ATOM 1491 N N . SER A 1 201 ? 12.910 40.284 27.158 1.00 8.24 209 SER A N 1
ATOM 1492 C CA . SER A 1 201 ? 12.307 40.236 28.478 1.00 8.81 209 SER A CA 1
ATOM 1493 C C . SER A 1 201 ? 12.015 38.867 29.037 1.00 9.43 209 SER A C 1
ATOM 1494 O O . SER A 1 201 ? 12.178 38.634 30.246 1.00 10.41 209 SER A O 1
ATOM 1497 N N . ALA A 1 202 ? 11.610 37.942 28.174 1.00 9.51 210 ALA A N 1
ATOM 1498 C CA . ALA A 1 202 ? 11.252 36.607 28.649 1.00 9.52 210 ALA A CA 1
ATOM 1499 C C . ALA A 1 202 ? 12.385 35.910 29.387 1.00 8.99 210 ALA A C 1
ATOM 1500 O O . ALA A 1 202 ? 12.194 35.097 30.291 1.00 12.80 210 ALA A O 1
ATOM 1502 N N . ILE A 1 203 ? 13.628 36.202 29.034 1.00 8.31 211 ILE A N 1
ATOM 1503 C CA . ILE A 1 203 ? 14.816 35.748 29.710 1.00 7.36 211 ILE A CA 1
ATOM 1504 C C . ILE A 1 203 ? 15.394 36.793 30.661 1.00 8.18 211 ILE A C 1
ATOM 1505 O O . ILE A 1 203 ? 15.715 36.520 31.828 1.00 10.80 211 ILE A O 1
ATOM 1510 N N . SER A 1 204 ? 15.639 38.022 30.211 1.00 8.06 212 SER A N 1
ATOM 1511 C CA . SER A 1 204 ? 16.345 39.021 31.028 1.00 9.24 212 SER A CA 1
ATOM 1512 C C . SER A 1 204 ? 15.626 39.382 32.335 1.00 10.15 212 SER A C 1
ATOM 1513 O O . SER A 1 204 ? 16.309 39.794 33.278 1.00 12.10 212 SER A O 1
ATOM 1516 N N . GLN A 1 205 ? 14.291 39.319 32.342 1.00 9.85 213 GLN A N 1
ATOM 1517 C CA . GLN A 1 205 ? 13.492 39.673 33.499 1.00 12.31 213 GLN A CA 1
ATOM 1518 C C . GLN A 1 205 ? 12.912 38.458 34.203 1.00 15.06 213 GLN A C 1
ATOM 1519 O O . GLN A 1 205 ? 12.095 38.673 35.101 1.00 19.19 213 GLN A O 1
ATOM 1525 N N . ALA A 1 206 ? 13.340 37.279 33.865 1.00 12.67 214 ALA A N 1
ATOM 1526 C CA . ALA A 1 206 ? 12.906 36.042 34.518 1.00 14.51 214 ALA A CA 1
ATOM 1527 C C . ALA A 1 206 ? 13.519 35.954 35.920 1.00 16.64 214 ALA A C 1
ATOM 1528 O O . ALA A 1 206 ? 14.664 36.289 36.130 1.00 15.35 214 ALA A O 1
ATOM 1530 N N . GLU A 1 207 ? 12.745 35.367 36.827 1.00 18.42 215 GLU A N 1
ATOM 1531 C CA . GLU A 1 207 ? 13.289 35.054 38.144 1.00 29.43 215 GLU A CA 1
ATOM 1532 C C . GLU A 1 207 ? 14.545 34.212 38.019 1.00 28.36 215 GLU A C 1
ATOM 1533 O O . GLU A 1 207 ? 15.533 34.360 38.726 1.00 24.15 215 GLU A O 1
ATOM 1539 N N . ASP A 1 208 ? 14.469 33.298 37.034 1.00 22.51 216 ASP A N 1
ATOM 1540 C CA . ASP A 1 208 ? 15.567 32.347 36.818 1.00 17.12 216 ASP A CA 1
ATOM 1541 C C . ASP A 1 208 ? 15.944 32.272 35.339 1.00 13.18 216 ASP A C 1
ATOM 1542 O O . ASP A 1 208 ? 15.474 31.384 34.589 1.00 14.74 216 ASP A O 1
ATOM 1547 N N . PRO A 1 209 ? 16.876 33.118 34.903 1.00 12.77 217 PRO A N 1
ATOM 1548 C CA . PRO A 1 209 ? 17.189 33.196 33.460 1.00 11.86 217 PRO A CA 1
ATOM 1549 C C . PRO A 1 209 ? 17.770 31.921 32.909 1.00 11.50 217 PRO A C 1
ATOM 1550 O O . PRO A 1 209 ? 17.526 31.569 31.724 1.00 12.44 217 PRO A O 1
ATOM 1554 N N . GLU A 1 210 ? 18.568 31.156 33.652 1.00 11.07 218 GLU A N 1
ATOM 1555 C CA . GLU A 1 210 ? 19.094 29.878 33.215 1.00 11.66 218 GLU A CA 1
ATOM 1556 C C . GLU A 1 210 ? 17.992 28.889 32.872 1.00 13.77 218 GLU A C 1
ATOM 1557 O O . GLU A 1 210 ? 18.006 28.227 31.828 1.00 14.76 218 GLU A O 1
ATOM 1563 N N . SER A 1 211 ? 17.022 28.737 33.767 1.00 14.47 219 SER A N 1
ATOM 1564 C CA . SER A 1 211 ? 15.954 27.782 33.502 1.00 16.84 219 SER A CA 1
ATOM 1565 C C . SER A 1 211 ? 15.070 28.272 32.346 1.00 12.68 219 SER A C 1
ATOM 1566 O O . SER A 1 211 ? 14.612 27.443 31.559 1.00 12.72 219 SER A O 1
ATOM 1570 N N . ALA A 1 212 ? 14.890 29.585 32.230 1.00 13.10 220 ALA A N 1
ATOM 1571 C CA . ALA A 1 212 ? 14.080 30.117 31.119 1.00 13.09 220 ALA A CA 1
ATOM 1572 C C . ALA A 1 212 ? 14.744 29.799 29.773 1.00 11.93 220 ALA A C 1
ATOM 1573 O O . ALA A 1 212 ? 14.062 29.313 28.848 1.00 10.86 220 ALA A O 1
ATOM 1575 N N . ALA A 1 213 ? 16.073 29.941 29.669 1.00 11.37 221 ALA A N 1
ATOM 1576 C CA . ALA A 1 213 ? 16.823 29.629 28.463 1.00 12.11 221 ALA A CA 1
ATOM 1577 C C . ALA A 1 213 ? 16.794 28.161 28.119 1.00 11.32 221 ALA A C 1
ATOM 1578 O O . ALA A 1 213 ? 16.570 27.739 26.986 1.00 11.37 221 ALA A O 1
ATOM 1580 N N . ARG A 1 214 ? 16.889 27.331 29.180 1.00 11.56 222 ARG A N 1
ATOM 1581 C CA . ARG A 1 214 ? 16.844 25.882 28.947 1.00 11.04 222 ARG A CA 1
ATOM 1582 C C . ARG A 1 214 ? 15.474 25.446 28.443 1.00 12.89 222 ARG A C 1
ATOM 1583 O O . ARG A 1 214 ? 15.379 24.543 27.553 1.00 12.48 222 ARG A O 1
ATOM 1597 N N . LYS A 1 215 ? 14.410 25.985 29.001 1.00 12.45 223 LYS A N 1
ATOM 1598 C CA . LYS A 1 215 ? 13.074 25.607 28.552 1.00 12.49 223 LYS A CA 1
ATOM 1599 C C . LYS A 1 215 ? 12.861 26.025 27.108 1.00 11.36 223 LYS A C 1
ATOM 1600 O O . LYS A 1 215 ? 12.339 25.276 26.288 1.00 14.30 223 LYS A O 1
ATOM 1606 N N . PHE A 1 216 ? 13.292 27.225 26.718 1.00 11.51 224 PHE A N 1
ATOM 1607 C CA . PHE A 1 216 ? 13.245 27.632 25.313 1.00 12.83 224 PHE A CA 1
ATOM 1608 C C . PHE A 1 216 ? 14.047 26.680 24.450 1.00 9.62 224 PHE A C 1
ATOM 1609 O O . PHE A 1 216 ? 13.583 26.277 23.370 1.00 13.89 224 PHE A O 1
ATOM 1617 N N . ARG A 1 217 ? 15.273 26.300 24.812 1.00 10.69 225 ARG A N 1
ATOM 1618 C CA . ARG A 1 217 ? 16.040 25.392 23.989 1.00 11.43 225 ARG A CA 1
ATOM 1619 C C . ARG A 1 217 ? 15.359 24.042 23.769 1.00 12.29 225 ARG A C 1
ATOM 1620 O O . ARG A 1 217 ? 15.383 23.517 22.635 1.00 16.05 225 ARG A O 1
ATOM 1628 N N . GLU A 1 218 ? 14.817 23.458 24.830 1.00 13.62 226 GLU A N 1
ATOM 1629 C CA . GLU A 1 218 ? 14.071 22.188 24.712 1.00 17.06 226 GLU A CA 1
ATOM 1630 C C . GLU A 1 218 ? 12.847 22.304 23.828 1.00 14.97 226 GLU A C 1
ATOM 1631 O O . GLU A 1 218 ? 12.627 21.490 22.912 1.00 19.30 226 GLU A O 1
ATOM 1637 N N . GLU A 1 219 ? 12.015 23.289 23.978 1.00 15.05 227 GLU A N 1
ATOM 1638 C CA . GLU A 1 219 ? 10.801 23.517 23.219 1.00 15.32 227 GLU A CA 1
ATOM 1639 C C . GLU A 1 219 ? 11.119 23.781 21.760 1.00 15.27 227 GLU A C 1
ATOM 1640 O O . GLU A 1 219 ? 10.511 23.220 20.831 1.00 13.04 227 GLU A O 1
ATOM 1646 N N . ILE A 1 220 ? 12.030 24.689 21.431 1.00 12.79 228 ILE A N 1
ATOM 1647 C CA . ILE A 1 220 ? 12.380 24.994 20.065 1.00 11.62 228 ILE A CA 1
ATOM 1648 C C . ILE A 1 220 ? 12.940 23.776 19.346 1.00 10.84 228 ILE A C 1
ATOM 1649 O O . ILE A 1 220 ? 12.596 23.525 18.193 1.00 11.17 228 ILE A O 1
ATOM 1654 N N . GLN A 1 221 ? 13.766 22.966 20.002 1.00 12.98 229 GLN A N 1
ATOM 1655 C CA . GLN A 1 221 ? 14.267 21.738 19.358 1.00 15.91 229 GLN A CA 1
ATOM 1656 C C . GLN A 1 221 ? 13.124 20.812 18.940 1.00 11.85 229 GLN A C 1
ATOM 1657 O O . GLN A 1 221 ? 13.116 20.279 17.808 1.00 15.11 229 GLN A O 1
ATOM 1663 N N . THR A 1 222 ? 12.203 20.607 19.840 1.00 11.78 230 THR A N 1
ATOM 1664 C CA . THR A 1 222 ? 11.024 19.768 19.606 1.00 14.80 230 THR A CA 1
ATOM 1665 C C . THR A 1 222 ? 10.257 20.269 18.408 1.00 14.55 230 THR A C 1
ATOM 1666 O O . THR A 1 222 ? 9.923 19.526 17.455 1.00 15.31 230 THR A O 1
ATOM 1670 N N . TYR A 1 223 ? 9.956 21.573 18.371 1.00 13.16 231 TYR A N 1
ATOM 1671 C CA . TYR A 1 223 ? 9.144 22.098 17.286 1.00 13.88 231 TYR A CA 1
ATOM 1672 C C . TYR A 1 223 ? 9.837 22.204 15.962 1.00 11.15 231 TYR A C 1
ATOM 1673 O O . TYR A 1 223 ? 9.192 22.035 14.893 1.00 12.63 231 TYR A O 1
ATOM 1682 N N . LYS A 1 224 ? 11.167 22.349 15.943 1.00 12.47 232 LYS A N 1
ATOM 1683 C CA . LYS A 1 224 ? 11.871 22.334 14.652 1.00 12.18 232 LYS A CA 1
ATOM 1684 C C . LYS A 1 224 ? 11.839 20.925 14.076 1.00 12.03 232 LYS A C 1
ATOM 1685 O O . LYS A 1 224 ? 11.627 20.685 12.877 1.00 13.67 232 LYS A O 1
ATOM 1691 N N . THR A 1 225 ? 11.968 19.894 14.915 1.00 12.95 233 THR A N 1
ATOM 1692 C CA . THR A 1 225 ? 11.852 18.510 14.385 1.00 16.22 233 THR A CA 1
ATOM 1693 C C . THR A 1 225 ? 10.432 18.226 13.975 1.00 11.71 233 THR A C 1
ATOM 1694 O O . THR A 1 225 ? 10.201 17.540 12.947 1.00 13.62 233 THR A O 1
ATOM 1698 N N . GLY A 1 226 ? 9.412 18.710 14.649 1.00 14.18 234 GLY A N 1
ATOM 1699 C CA . GLY A 1 226 ? 8.015 18.458 14.383 1.00 17.18 234 GLY A CA 1
ATOM 1700 C C . GLY A 1 226 ? 7.333 19.332 13.356 1.00 28.57 234 GLY A C 1
ATOM 1701 O O . GLY A 1 226 ? 6.150 19.009 13.108 1.00 28.04 234 GLY A O 1
ATOM 1702 N N . ARG A 1 227 ? 8.014 20.262 12.694 1.00 27.27 235 ARG A N 1
ATOM 1703 C CA . ARG A 1 227 ? 7.598 20.989 11.515 1.00 26.91 235 ARG A CA 1
ATOM 1704 C C . ARG A 1 227 ? 8.727 21.008 10.477 1.00 34.22 235 ARG A C 1
ATOM 1705 O O . ARG A 1 227 ? 8.368 21.011 9.287 1.00 52.60 235 ARG A O 1
ATOM 1714 N N . HIS B 1 1 ? 41.311 49.717 20.607 1.00 20.45 9 HIS B N 1
ATOM 1715 C CA . HIS B 1 1 ? 41.238 48.330 20.195 1.00 17.60 9 HIS B CA 1
ATOM 1716 C C . HIS B 1 1 ? 42.001 48.115 18.898 1.00 17.90 9 HIS B C 1
ATOM 1717 O O . HIS B 1 1 ? 42.028 48.967 18.006 1.00 20.10 9 HIS B O 1
ATOM 1724 N N . HIS B 1 2 ? 42.473 46.894 18.701 1.00 13.92 10 HIS B N 1
ATOM 1725 C CA . HIS B 1 2 ? 42.959 46.488 17.371 1.00 13.55 10 HIS B CA 1
ATOM 1726 C C . HIS B 1 2 ? 41.928 45.539 16.792 1.00 12.84 10 HIS B C 1
ATOM 1727 O O . HIS B 1 2 ? 41.811 44.376 17.173 1.00 15.60 10 HIS B O 1
ATOM 1734 N N . GLY B 1 3 ? 41.124 46.102 15.910 1.00 12.25 11 GLY B N 1
ATOM 1735 C CA . GLY B 1 3 ? 40.003 45.352 15.397 1.00 13.82 11 GLY B CA 1
ATOM 1736 C C . GLY B 1 3 ? 40.325 44.521 14.184 1.00 11.88 11 GLY B C 1
ATOM 1737 O O . GLY B 1 3 ? 41.487 44.366 13.768 1.00 12.73 11 GLY B O 1
ATOM 1738 N N . ILE B 1 4 ? 39.259 43.997 13.569 1.00 10.01 12 ILE B N 1
ATOM 1739 C CA . ILE B 1 4 ? 39.503 43.211 12.368 1.00 12.96 12 ILE B CA 1
ATOM 1740 C C . ILE B 1 4 ? 40.006 44.140 11.239 1.00 15.59 12 ILE B C 1
ATOM 1741 O O . ILE B 1 4 ? 39.513 45.265 11.095 1.00 15.92 12 ILE B O 1
ATOM 1746 N N . ARG B 1 5 ? 40.986 43.636 10.517 1.00 12.17 13 ARG B N 1
ATOM 1747 C CA . ARG B 1 5 ? 41.549 44.390 9.415 1.00 13.12 13 ARG B CA 1
ATOM 1748 C C . ARG B 1 5 ? 40.854 44.062 8.101 1.00 12.19 13 ARG B C 1
ATOM 1749 O O . ARG B 1 5 ? 40.750 42.891 7.784 1.00 14.06 13 ARG B O 1
ATOM 1763 N N . MET B 1 6 ? 40.582 45.116 7.347 1.00 13.84 14 MET B N 1
ATOM 1764 C CA . MET B 1 6 ? 40.071 44.961 5.972 1.00 16.59 14 MET B CA 1
ATOM 1765 C C . MET B 1 6 ? 41.065 45.458 4.940 1.00 19.76 14 MET B C 1
ATOM 1766 O O . MET B 1 6 ? 40.793 45.436 3.729 1.00 23.27 14 MET B O 1
ATOM 1771 N N . THR B 1 7 ? 42.212 45.964 5.350 1.00 13.97 15 THR B N 1
ATOM 1772 C CA . THR B 1 7 ? 43.355 46.358 4.550 1.00 11.93 15 THR B CA 1
ATOM 1773 C C . THR B 1 7 ? 44.598 45.977 5.378 1.00 12.64 15 THR B C 1
ATOM 1774 O O . THR B 1 7 ? 44.472 45.961 6.592 1.00 11.51 15 THR B O 1
ATOM 1778 N N . ARG B 1 8 ? 45.731 45.778 4.719 1.00 11.31 16 ARG B N 1
ATOM 1779 C CA . ARG B 1 8 ? 46.975 45.519 5.455 1.00 13.08 16 ARG B CA 1
ATOM 1780 C C . ARG B 1 8 ? 47.396 46.741 6.240 1.00 12.42 16 ARG B C 1
ATOM 1781 O O . ARG B 1 8 ? 47.181 47.908 5.891 1.00 13.03 16 ARG B O 1
ATOM 1789 N N . ILE B 1 9 ? 48.047 46.474 7.382 1.00 11.25 17 ILE B N 1
ATOM 1790 C CA . ILE B 1 9 ? 48.600 47.507 8.241 1.00 9.32 17 ILE B CA 1
ATOM 1791 C C . ILE B 1 9 ? 49.551 48.418 7.455 1.00 9.68 17 ILE B C 1
ATOM 1792 O O . ILE B 1 9 ? 50.374 47.976 6.631 1.00 11.85 17 ILE B O 1
ATOM 1797 N N . SER B 1 10 ? 49.525 49.693 7.771 1.00 11.41 18 SER B N 1
ATOM 1798 C CA . SER B 1 10 ? 50.471 50.649 7.190 1.00 12.23 18 SER B CA 1
ATOM 1799 C C . SER B 1 10 ? 51.882 50.352 7.703 1.00 13.25 18 SER B C 1
ATOM 1800 O O . SER B 1 10 ? 52.058 49.880 8.839 1.00 11.80 18 SER B O 1
ATOM 1803 N N . ARG B 1 11 ? 52.886 50.596 6.862 1.00 12.51 19 ARG B N 1
ATOM 1804 C CA . ARG B 1 11 ? 54.276 50.481 7.295 1.00 13.77 19 ARG B CA 1
ATOM 1805 C C . ARG B 1 11 ? 54.576 51.313 8.508 1.00 13.78 19 ARG B C 1
ATOM 1806 O O . ARG B 1 11 ? 55.202 50.877 9.490 1.00 11.60 19 ARG B O 1
ATOM 1814 N N . GLU B 1 12 ? 54.116 52.577 8.517 1.00 14.01 20 GLU B N 1
ATOM 1815 C CA . GLU B 1 12 ? 54.326 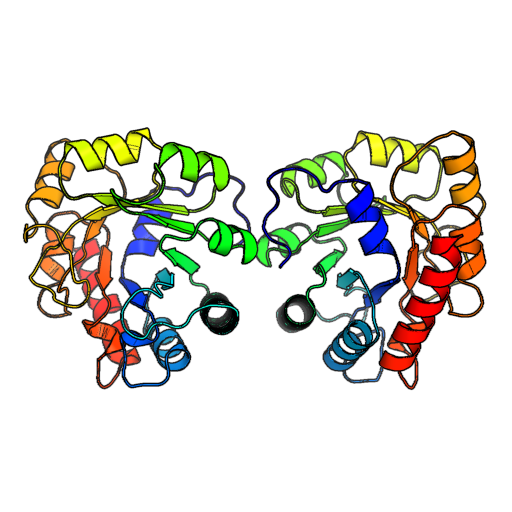53.435 9.668 1.00 12.86 20 GLU B CA 1
ATOM 1816 C C . GLU B 1 12 ? 53.754 52.882 10.974 1.00 13.25 20 GLU B C 1
ATOM 1817 O O . GLU B 1 12 ? 54.407 52.921 12.032 1.00 14.03 20 GLU B O 1
ATOM 1823 N N . MET B 1 13 ? 52.525 52.349 10.996 1.00 13.87 21 MET B N 1
ATOM 1824 C CA . MET B 1 13 ? 51.949 51.791 12.215 1.00 13.21 21 MET B CA 1
ATOM 1825 C C . MET B 1 13 ? 52.619 50.481 12.636 1.00 11.06 21 MET B C 1
ATOM 1826 O O . MET B 1 13 ? 52.895 50.291 13.826 1.00 12.20 21 MET B O 1
ATOM 1831 N N . MET B 1 14 ? 53.050 49.684 11.668 1.00 10.09 22 MET B N 1
ATOM 1832 C CA . MET B 1 14 ? 53.796 48.484 11.995 1.00 10.12 22 MET B CA 1
ATOM 1833 C C . MET B 1 14 ? 55.115 48.780 12.739 1.00 8.45 22 MET B C 1
ATOM 1834 O O . MET B 1 14 ? 55.496 48.093 13.691 1.00 9.33 22 MET B O 1
ATOM 1839 N N . LYS B 1 15 ? 55.844 49.751 12.206 1.00 9.77 23 LYS B N 1
ATOM 1840 C CA . LYS B 1 15 ? 57.122 50.163 12.781 1.00 10.40 23 LYS B CA 1
ATOM 1841 C C . LYS B 1 15 ? 56.923 50.647 14.208 1.00 10.14 23 LYS B C 1
ATOM 1842 O O . LYS B 1 15 ? 57.790 50.324 15.052 1.00 11.99 23 LYS B O 1
ATOM 1848 N N . GLU B 1 16 ? 55.843 51.311 14.575 1.00 10.27 24 GLU B N 1
ATOM 1849 C CA . GLU B 1 16 ? 55.624 51.733 15.963 1.00 11.04 24 GLU B CA 1
ATOM 1850 C C . GLU B 1 16 ? 55.406 50.531 16.862 1.00 10.05 24 GLU B C 1
ATOM 1851 O O . GLU B 1 16 ? 55.859 50.395 18.010 1.00 13.58 24 GLU B O 1
ATOM 1857 N N . LEU B 1 17 ? 54.643 49.545 16.385 1.00 9.76 25 LEU B N 1
ATOM 1858 C CA . LEU B 1 17 ? 54.352 48.368 17.200 1.00 8.68 25 LEU B CA 1
ATOM 1859 C C . LEU B 1 17 ? 55.579 47.541 17.559 1.00 7.83 25 LEU B C 1
ATOM 1860 O O . LEU B 1 17 ? 55.590 46.856 18.576 1.00 9.22 25 LEU B O 1
ATOM 1865 N N . LEU B 1 18 ? 56.562 47.569 16.678 1.00 8.55 26 LEU B N 1
ATOM 1866 C CA . LEU B 1 18 ? 57.735 46.729 16.846 1.00 8.52 26 LEU B CA 1
ATOM 1867 C C . LEU B 1 18 ? 58.703 47.201 17.933 1.00 8.48 26 LEU B C 1
ATOM 1868 O O . LEU B 1 18 ? 59.592 46.439 18.291 1.00 8.81 26 LEU B O 1
ATOM 1873 N N . SER B 1 19 ? 58.553 48.405 18.513 1.00 8.79 27 SER B N 1
ATOM 1874 C CA . SER B 1 19 ? 59.513 49.015 19.394 1.00 8.90 27 SER B CA 1
ATOM 1875 C C . SER B 1 19 ? 60.049 48.086 20.478 1.00 9.62 27 SER B C 1
ATOM 1876 O O . SER B 1 19 ? 61.275 47.848 20.536 1.00 8.83 27 SER B O 1
ATOM 1879 N N . VAL B 1 20 ? 59.151 47.545 21.285 1.00 8.89 28 VAL B N 1
ATOM 1880 C CA . VAL B 1 20 ? 59.473 46.616 22.364 1.00 9.60 28 VAL B CA 1
ATOM 1881 C C . VAL B 1 20 ? 58.567 45.391 22.256 1.00 9.23 28 VAL B C 1
ATOM 1882 O O . VAL B 1 20 ? 57.440 45.415 22.733 1.00 9.94 28 VAL B O 1
ATOM 1886 N N . TYR B 1 21 ? 59.050 44.354 21.574 1.00 7.74 29 TYR B N 1
ATOM 1887 C CA . TYR B 1 21 ? 58.249 43.190 21.161 1.00 7.49 29 TYR B CA 1
ATOM 1888 C C . TYR B 1 21 ? 58.556 41.999 22.077 1.00 6.23 29 TYR B C 1
ATOM 1889 O O . TYR B 1 21 ? 59.559 41.323 21.849 1.00 9.15 29 TYR B O 1
ATOM 1898 N N . PHE B 1 22 ? 57.704 41.777 23.080 1.00 6.40 30 PHE B N 1
ATOM 1899 C CA . PHE B 1 22 ? 57.917 40.710 24.059 1.00 7.77 30 PHE B CA 1
ATOM 1900 C C . PHE B 1 22 ? 57.407 39.376 23.526 1.00 6.74 30 PHE B C 1
ATOM 1901 O O . PHE B 1 22 ? 56.267 39.360 23.066 1.00 8.43 30 PHE B O 1
ATOM 1909 N N . ILE B 1 23 ? 58.165 38.309 23.660 1.00 8.32 31 ILE B N 1
ATOM 1910 C CA . ILE B 1 23 ? 57.737 36.981 23.269 1.00 8.33 31 ILE B CA 1
ATOM 1911 C C . ILE B 1 23 ? 57.827 36.076 24.498 1.00 8.99 31 ILE B C 1
ATOM 1912 O O . ILE B 1 23 ? 58.803 36.098 25.250 1.00 9.54 31 ILE B O 1
ATOM 1917 N N . MET B 1 24 ? 56.793 35.254 24.742 1.00 8.63 32 MET B N 1
ATOM 1918 C CA . MET B 1 24 ? 56.853 34.411 25.923 1.00 9.78 32 MET B CA 1
ATOM 1919 C C . MET B 1 24 ? 55.935 33.209 25.819 1.00 9.91 32 MET B C 1
ATOM 1920 O O . MET B 1 24 ? 54.806 33.340 25.308 1.00 10.38 32 MET B O 1
ATOM 1925 N N . GLY B 1 25 ? 56.367 32.105 26.410 1.00 11.26 33 GLY B N 1
ATOM 1926 C CA . GLY B 1 25 ? 55.587 30.949 26.783 1.00 11.47 33 GLY B CA 1
ATOM 1927 C C . GLY B 1 25 ? 55.782 30.607 28.254 1.00 10.51 33 GLY B C 1
ATOM 1928 O O . GLY B 1 25 ? 56.658 31.146 28.945 1.00 12.68 33 GLY B O 1
ATOM 1929 N N . SER B 1 26 ? 54.941 29.666 28.733 1.00 13.20 34 SER B N 1
ATOM 1930 C CA . SER B 1 26 ? 54.934 29.326 30.164 1.00 11.64 34 SER B CA 1
ATOM 1931 C C . SER B 1 26 ? 56.266 28.802 30.599 1.00 11.00 34 SER B C 1
ATOM 1932 O O . SER B 1 26 ? 56.643 28.989 31.791 1.00 18.16 34 SER B O 1
ATOM 1936 N N . ASN B 1 27 ? 57.013 28.148 29.733 1.00 15.21 35 ASN B N 1
ATOM 1937 C CA . ASN B 1 27 ? 58.288 27.537 30.014 1.00 14.89 35 ASN B CA 1
ATOM 1938 C C . ASN B 1 27 ? 59.448 28.491 29.865 1.00 17.55 35 ASN B C 1
ATOM 1939 O O . ASN B 1 27 ? 60.612 28.053 29.855 1.00 22.43 35 ASN B O 1
ATOM 1944 N N . ASN B 1 28 ? 59.221 29.802 29.846 1.00 12.28 36 ASN B N 1
ATOM 1945 C CA . ASN B 1 28 ? 60.275 30.791 29.839 1.00 12.03 36 ASN B CA 1
ATOM 1946 C C . ASN B 1 28 ? 60.402 31.573 31.146 1.00 14.80 36 ASN B C 1
ATOM 1947 O O . ASN B 1 28 ? 61.144 32.544 31.282 1.00 12.86 36 ASN B O 1
ATOM 1952 N N . THR B 1 29 ? 59.641 31.141 32.163 1.00 12.55 37 THR B N 1
ATOM 1953 C CA . THR B 1 29 ? 59.701 31.797 33.452 1.00 13.58 37 THR B CA 1
ATOM 1954 C C . THR B 1 29 ? 59.443 30.790 34.584 1.00 12.22 37 THR B C 1
ATOM 1955 O O . THR B 1 29 ? 58.809 29.771 34.365 1.00 14.37 37 THR B O 1
ATOM 1959 N N . LYS B 1 30 ? 59.923 31.187 35.772 1.00 14.96 38 LYS B N 1
ATOM 1960 C CA . LYS B 1 30 ? 59.644 30.454 37.012 1.00 16.10 38 LYS B CA 1
ATOM 1961 C C . LYS B 1 30 ? 58.634 31.202 37.845 1.00 13.89 38 LYS B C 1
ATOM 1962 O O . LYS B 1 30 ? 58.149 30.689 38.881 1.00 17.92 38 LYS B O 1
ATOM 1968 N N . ALA B 1 31 ? 58.246 32.398 37.447 1.00 15.14 39 ALA B N 1
ATOM 1969 C CA . ALA B 1 31 ? 57.208 33.203 38.075 1.00 12.80 39 ALA B CA 1
ATOM 1970 C C . ALA B 1 31 ? 55.832 32.786 37.579 1.00 14.39 39 ALA B C 1
ATOM 1971 O O . ALA B 1 31 ? 55.698 31.834 36.810 1.00 15.29 39 ALA B O 1
ATOM 1973 N N . ASP B 1 32 ? 54.760 33.506 37.935 1.00 11.54 40 ASP B N 1
ATOM 1974 C CA . ASP B 1 32 ? 53.433 33.184 37.376 1.00 10.53 40 ASP B CA 1
ATOM 1975 C C . ASP B 1 32 ? 53.361 33.610 35.906 1.00 11.57 40 ASP B C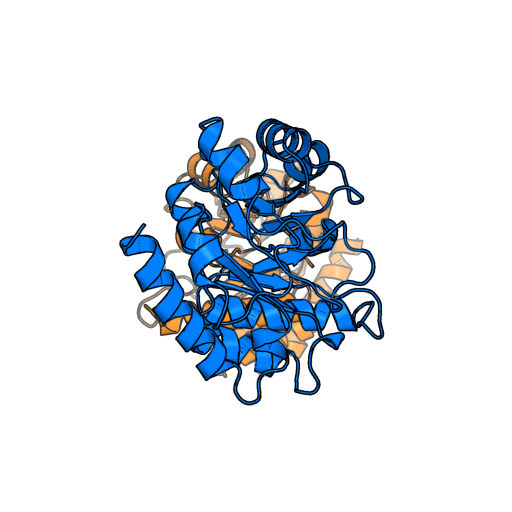 1
ATOM 1976 O O . ASP B 1 32 ? 53.583 34.815 35.690 1.00 11.49 40 ASP B O 1
ATOM 1981 N N . PRO B 1 33 ? 53.146 32.740 34.930 1.00 11.71 41 PRO B N 1
ATOM 1982 C CA . PRO B 1 33 ? 53.239 33.144 33.515 1.00 12.24 41 PRO B CA 1
ATOM 1983 C C . PRO B 1 33 ? 52.338 34.275 33.100 1.00 12.60 41 PRO B C 1
ATOM 1984 O O . PRO B 1 33 ? 52.808 35.280 32.498 1.00 10.50 41 PRO B O 1
ATOM 1988 N N . VAL B 1 34 ? 51.034 34.259 33.470 1.00 11.72 42 VAL B N 1
ATOM 1989 C CA . VAL B 1 34 ? 50.162 35.331 33.066 1.00 11.83 42 VAL B CA 1
ATOM 1990 C C . VAL B 1 34 ? 50.576 36.656 33.695 1.00 9.76 42 VAL B C 1
ATOM 1991 O O . VAL B 1 34 ? 50.519 37.756 33.121 1.00 11.45 42 VAL B O 1
ATOM 1995 N N . THR B 1 35 ? 51.016 36.610 34.941 1.00 10.32 43 THR B N 1
ATOM 1996 C CA . THR B 1 35 ? 51.465 37.796 35.668 1.00 9.58 43 THR B CA 1
ATOM 1997 C C . THR B 1 35 ? 52.679 38.443 34.991 1.00 9.83 43 THR B C 1
ATOM 1998 O O . THR B 1 35 ? 52.734 39.669 34.874 1.00 9.85 43 THR B O 1
ATOM 2002 N N . VAL B 1 36 ? 53.617 37.651 34.508 1.00 10.97 44 VAL B N 1
ATOM 2003 C CA . VAL B 1 36 ? 54.776 38.213 33.767 1.00 11.29 44 VAL B CA 1
ATOM 2004 C C . VAL B 1 36 ? 54.323 38.952 32.533 1.00 10.02 44 VAL B C 1
ATOM 2005 O O . VAL B 1 36 ? 54.803 40.059 32.222 1.00 10.02 44 VAL B O 1
ATOM 2009 N N . VAL B 1 37 ? 53.402 38.377 31.756 1.00 9.95 45 VAL B N 1
ATOM 2010 C CA . VAL B 1 37 ? 52.860 39.034 30.581 1.00 8.33 45 VAL B CA 1
ATOM 2011 C C . VAL B 1 37 ? 52.233 40.361 30.961 1.00 9.84 45 VAL B C 1
ATOM 2012 O O . VAL B 1 37 ? 52.440 41.418 30.337 1.00 10.27 45 VAL B O 1
ATOM 2016 N N . GLN B 1 38 ? 51.378 40.330 32.007 1.00 8.59 46 GLN B N 1
ATOM 2017 C CA . GLN B 1 38 ? 50.740 41.574 32.443 1.00 10.12 46 GLN B CA 1
ATOM 2018 C C . GLN B 1 38 ? 51.752 42.633 32.874 1.00 10.53 46 GLN B C 1
ATOM 2019 O O . GLN B 1 38 ? 51.622 43.813 32.521 1.00 11.14 46 GLN B O 1
ATOM 2025 N N . LYS B 1 39 ? 52.795 42.266 33.607 1.00 9.81 47 LYS B N 1
ATOM 2026 C CA . LYS B 1 39 ? 53.796 43.241 34.049 1.00 11.31 47 LYS B CA 1
ATOM 2027 C C . LYS B 1 39 ? 54.561 43.829 32.879 1.00 10.26 47 LYS B C 1
ATOM 2028 O O . LYS B 1 39 ? 54.863 45.029 32.838 1.00 11.77 47 LYS B O 1
ATOM 2034 N N . ALA B 1 40 ? 54.884 43.004 31.862 1.00 10.44 48 ALA B N 1
ATOM 2035 C CA . ALA B 1 40 ? 55.587 43.488 30.678 1.00 9.98 48 ALA B CA 1
ATOM 2036 C C . ALA B 1 40 ? 54.779 44.517 29.902 1.00 9.47 48 ALA B C 1
ATOM 2037 O O . ALA B 1 40 ? 55.266 45.551 29.452 1.00 9.62 48 ALA B O 1
ATOM 2039 N N . LEU B 1 41 ? 53.481 44.216 29.774 1.00 10.62 49 LEU B N 1
ATOM 2040 C CA . LEU B 1 41 ? 52.585 45.180 29.130 1.00 12.07 49 LEU B CA 1
ATOM 2041 C C . LEU B 1 41 ? 52.491 46.473 29.960 1.00 12.48 49 LEU B C 1
ATOM 2042 O O . LEU B 1 41 ? 52.562 47.561 29.364 1.00 15.70 49 LEU B O 1
ATOM 2047 N N . LYS B 1 42 ? 52.283 46.353 31.258 1.00 12.41 50 LYS B N 1
ATOM 2048 C CA . LYS B 1 42 ? 52.235 47.522 32.153 1.00 14.57 50 LYS B CA 1
ATOM 2049 C C . LYS B 1 42 ? 53.456 48.417 32.014 1.00 16.16 50 LYS B C 1
ATOM 2050 O O . LYS B 1 42 ? 53.364 49.654 32.007 1.00 19.80 50 LYS B O 1
ATOM 2056 N N . GLY B 1 43 ? 54.628 47.834 31.898 1.00 12.10 51 GLY B N 1
ATOM 2057 C CA . GLY B 1 43 ? 55.911 48.510 31.804 1.00 12.32 51 GLY B CA 1
ATOM 2058 C C . GLY B 1 43 ? 56.109 49.210 30.480 1.00 11.88 51 GLY B C 1
ATOM 2059 O O . GLY B 1 43 ? 56.877 50.154 30.365 1.00 18.21 51 GLY B O 1
ATOM 2060 N N . GLY B 1 44 ? 55.427 48.761 29.425 1.00 13.13 52 GLY B N 1
ATOM 2061 C CA . GLY B 1 44 ? 55.558 49.401 28.107 1.00 13.94 52 GLY B CA 1
ATOM 2062 C C . GLY B 1 44 ? 55.805 48.524 26.917 1.00 12.36 52 GLY B C 1
ATOM 2063 O O . GLY B 1 44 ? 56.070 49.110 25.839 1.00 12.54 52 GLY B O 1
ATOM 2064 N N . ALA B 1 45 ? 55.763 47.214 26.962 1.00 10.69 53 ALA B N 1
ATOM 2065 C CA . ALA B 1 45 ? 55.861 46.411 25.731 1.00 9.72 53 ALA B CA 1
ATOM 2066 C C . ALA B 1 45 ? 54.800 46.872 24.733 1.00 11.54 53 ALA B C 1
ATOM 2067 O O . ALA B 1 45 ? 53.663 47.132 25.135 1.00 11.06 53 ALA B O 1
ATOM 2069 N N . THR B 1 46 ? 55.154 47.017 23.451 1.00 9.00 54 THR B N 1
ATOM 2070 C CA . THR B 1 46 ? 54.286 47.521 22.412 1.00 7.80 54 THR B CA 1
ATOM 2071 C C . THR B 1 46 ? 53.636 46.428 21.582 1.00 7.97 54 THR B C 1
ATOM 2072 O O . THR B 1 46 ? 52.670 46.694 20.857 1.00 8.60 54 THR B O 1
ATOM 2076 N N . LEU B 1 47 ? 54.096 45.181 21.704 1.00 8.62 55 LEU B N 1
ATOM 2077 C CA . LEU B 1 47 ? 53.566 44.058 20.941 1.00 8.34 55 LEU B CA 1
ATOM 2078 C C . LEU B 1 47 ? 53.889 42.806 21.752 1.00 7.24 55 LEU B C 1
ATOM 2079 O O . LEU B 1 47 ? 54.916 42.780 22.458 1.00 8.36 55 LEU B O 1
ATOM 2084 N N . TYR B 1 48 ? 53.060 41.772 21.716 1.00 7.63 56 TYR B N 1
ATOM 2085 C CA . TYR B 1 48 ? 53.265 40.529 22.444 1.00 6.94 56 TYR B CA 1
ATOM 2086 C C . TYR B 1 48 ? 53.058 39.331 21.528 1.00 8.10 56 TYR B C 1
ATOM 2087 O O . TYR B 1 48 ? 52.048 39.335 20.784 1.00 7.77 56 TYR B O 1
ATOM 2096 N N . GLN B 1 49 ? 53.957 38.336 21.580 1.00 7.29 57 GLN B N 1
ATOM 2097 C CA . GLN B 1 49 ? 53.796 37.077 20.848 1.00 7.67 57 GLN B CA 1
ATOM 2098 C C . GLN B 1 49 ? 53.683 35.886 21.780 1.00 6.79 57 GLN B C 1
ATOM 2099 O O . GLN B 1 49 ? 54.565 35.651 22.621 1.00 8.78 57 GLN B O 1
ATOM 2105 N N . PHE B 1 50 ? 52.599 35.104 21.563 1.00 8.46 58 PHE B N 1
ATOM 2106 C CA . PHE B 1 50 ? 52.402 33.847 22.282 1.00 8.22 58 PHE B CA 1
ATOM 2107 C C . PHE B 1 50 ? 53.202 32.748 21.584 1.00 9.06 58 PHE B C 1
ATOM 2108 O O . PHE B 1 50 ? 52.906 32.403 20.428 1.00 9.16 58 PHE B O 1
ATOM 2116 N N . ARG B 1 51 ? 54.214 32.222 22.246 1.00 9.27 59 ARG B N 1
ATOM 2117 C CA . ARG B 1 51 ? 55.086 31.171 21.706 1.00 9.42 59 ARG B CA 1
ATOM 2118 C C . ARG B 1 51 ? 55.228 30.087 22.756 1.00 13.53 59 ARG B C 1
ATOM 2119 O O . ARG B 1 51 ? 55.908 30.344 23.755 1.00 14.65 59 ARG B O 1
ATOM 2127 N N . GLU B 1 52 ? 54.616 28.939 22.549 1.00 13.82 60 GLU B N 1
ATOM 2128 C CA . GLU B 1 52 ? 54.460 27.880 23.559 1.00 13.35 60 GLU B CA 1
ATOM 2129 C C . GLU B 1 52 ? 54.901 26.579 22.867 1.00 20.00 60 GLU B C 1
ATOM 2130 O O . GLU B 1 52 ? 54.104 25.918 22.203 1.00 20.78 60 GLU B O 1
ATOM 2136 N N . LYS B 1 53 ? 56.187 26.273 22.968 1.00 17.29 61 LYS B N 1
ATOM 2137 C CA . LYS B 1 53 ? 56.740 25.103 22.275 1.00 19.24 61 LYS B CA 1
ATOM 2138 C C . LYS B 1 53 ? 57.984 24.579 22.972 1.00 29.34 61 LYS B C 1
ATOM 2139 O O . LYS B 1 53 ? 58.534 25.249 23.849 1.00 23.25 61 LYS B O 1
ATOM 2145 N N . GLY B 1 54 ? 58.398 23.346 22.643 1.00 30.59 62 GLY B N 1
ATOM 2146 C CA . GLY B 1 54 ? 59.479 22.738 23.428 1.00 31.65 62 GLY B CA 1
ATOM 2147 C C . GLY B 1 54 ? 58.992 21.680 24.394 1.00 26.37 62 GLY B C 1
ATOM 2148 O O . GLY B 1 54 ? 57.809 21.583 24.700 1.00 26.85 62 GLY B O 1
ATOM 2149 N N . GLY B 1 55 ? 59.847 20.743 24.786 1.00 48.99 63 GLY B N 1
ATOM 2150 C CA . GLY B 1 55 ? 59.506 19.569 25.549 1.00 50.03 63 GLY B CA 1
ATOM 2151 C C . GLY B 1 55 ? 58.481 19.684 26.655 1.00 48.21 63 GLY B C 1
ATOM 2152 O O . GLY B 1 55 ? 57.645 18.776 26.759 1.00 38.11 63 GLY B O 1
ATOM 2153 N N . ASP B 1 56 ? 58.551 20.710 27.478 1.00 35.10 64 ASP B N 1
ATOM 2154 C CA . ASP B 1 56 ? 57.836 21.055 28.683 1.00 26.22 64 ASP B CA 1
ATOM 2155 C C . ASP B 1 56 ? 56.739 22.108 28.489 1.00 17.65 64 ASP B C 1
ATOM 2156 O O . ASP B 1 56 ? 56.097 22.653 29.372 1.00 22.21 64 ASP B O 1
ATOM 2161 N N . ALA B 1 57 ? 56.521 22.427 27.223 1.00 21.12 65 ALA B N 1
ATOM 2162 C CA . ALA B 1 57 ? 55.429 23.304 26.789 1.00 16.70 65 ALA B CA 1
ATOM 2163 C C . ALA B 1 57 ? 54.070 22.740 27.163 1.00 17.29 65 ALA B C 1
ATOM 2164 O O . ALA B 1 57 ? 53.846 21.504 27.214 1.00 18.18 65 ALA B O 1
ATOM 2166 N N . LEU B 1 58 ? 53.143 23.614 27.490 1.00 13.49 66 LEU B N 1
ATOM 2167 C CA . LEU B 1 58 ? 51.759 23.269 27.699 1.00 13.36 66 LEU B CA 1
ATOM 2168 C C . LEU B 1 58 ? 51.218 22.696 26.382 1.00 14.74 66 LEU B C 1
ATOM 2169 O O . LEU B 1 58 ? 51.611 23.145 25.288 1.00 14.79 66 LEU B O 1
ATOM 2174 N N . THR B 1 59 ? 50.260 21.787 26.514 1.00 14.57 6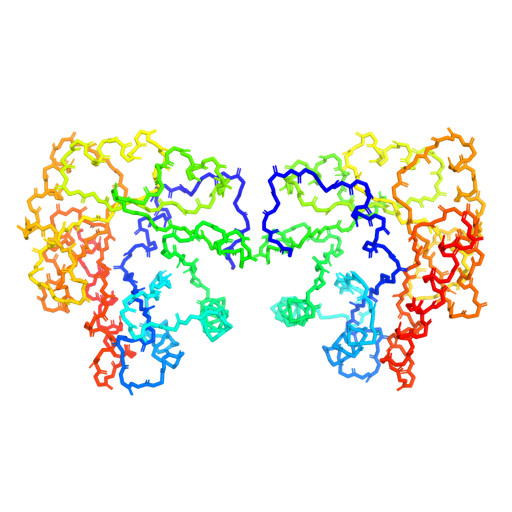7 THR B N 1
ATOM 2175 C CA . THR B 1 59 ? 49.525 21.200 25.407 1.00 13.82 67 THR B CA 1
ATOM 2176 C C . THR B 1 59 ? 48.033 21.264 25.651 1.00 11.95 67 THR B C 1
ATOM 2177 O O . THR B 1 59 ? 47.583 21.547 26.797 1.00 14.38 67 THR B O 1
ATOM 2181 N N . GLY B 1 60 ? 47.196 20.985 24.674 1.00 12.09 68 GLY B N 1
ATOM 2182 C CA . GLY B 1 60 ? 45.778 20.786 24.779 1.00 11.48 68 GLY B CA 1
ATOM 2183 C C . GLY B 1 60 ? 45.122 21.930 25.529 1.00 14.01 68 GLY B C 1
ATOM 2184 O O . GLY B 1 60 ? 45.375 23.083 25.229 1.00 12.90 68 GLY B O 1
ATOM 2185 N N . GLU B 1 61 ? 44.226 21.602 26.465 1.00 12.80 69 GLU B N 1
ATOM 2186 C CA . GLU B 1 61 ? 43.447 22.672 27.083 1.00 11.52 69 GLU B CA 1
ATOM 2187 C C . GLU B 1 61 ? 44.262 23.676 27.855 1.00 11.58 69 GLU B C 1
ATOM 2188 O O . GLU B 1 61 ? 43.954 24.858 27.842 1.00 10.43 69 GLU B O 1
ATOM 2194 N N . ALA B 1 62 ? 45.292 23.230 28.576 1.00 11.85 70 ALA B N 1
ATOM 2195 C CA . ALA B 1 62 ? 46.110 24.138 29.373 1.00 12.31 70 ALA B CA 1
ATOM 2196 C C . ALA B 1 62 ? 46.799 25.143 28.450 1.00 12.25 70 ALA B C 1
ATOM 2197 O O . ALA B 1 62 ? 46.892 26.318 28.777 1.00 10.56 70 ALA B O 1
ATOM 2199 N N . ARG B 1 63 ? 47.211 24.719 27.238 1.00 11.53 71 ARG B N 1
ATOM 2200 C CA . ARG B 1 63 ? 47.798 25.627 26.248 1.00 11.10 71 ARG B CA 1
ATOM 2201 C C . ARG B 1 63 ? 46.812 26.653 25.746 1.00 10.09 71 ARG B C 1
ATOM 2202 O O . ARG B 1 63 ? 47.104 27.884 25.708 1.00 11.11 71 ARG B O 1
ATOM 2210 N N . ILE B 1 64 ? 45.582 26.267 25.367 1.00 10.75 72 ILE B N 1
ATOM 2211 C CA . ILE B 1 64 ? 44.577 27.168 24.862 1.00 9.44 72 ILE B CA 1
ATOM 2212 C C . ILE B 1 64 ? 44.138 28.163 25.937 1.00 11.78 72 ILE B C 1
ATOM 2213 O O . ILE B 1 64 ? 43.956 29.344 25.673 1.00 10.48 72 ILE B O 1
ATOM 2218 N N . LYS B 1 65 ? 43.992 27.720 27.196 1.00 11.12 73 LYS B N 1
ATOM 2219 C CA . LYS B 1 65 ? 43.548 28.645 28.251 1.00 9.88 73 LYS B CA 1
ATOM 2220 C C . LYS B 1 65 ? 44.642 29.655 28.607 1.00 10.50 73 LYS B C 1
ATOM 2221 O O . LYS B 1 65 ? 44.347 30.840 28.856 1.00 10.39 73 LYS B O 1
ATOM 2227 N N . PHE B 1 66 ? 45.904 29.253 28.575 1.00 11.11 74 PHE B N 1
ATOM 2228 C CA . PHE B 1 66 ? 47.004 30.207 28.753 1.00 10.03 74 PHE B CA 1
ATOM 2229 C C . PHE B 1 66 ? 46.954 31.249 27.646 1.00 12.04 74 PHE B C 1
ATOM 2230 O O . PHE B 1 66 ? 46.977 32.451 27.890 1.00 11.70 74 PHE B O 1
ATOM 2238 N N . ALA B 1 67 ? 46.819 30.800 26.395 1.00 10.86 75 ALA B N 1
ATOM 2239 C CA . ALA B 1 67 ? 46.789 31.743 25.264 1.00 10.18 75 ALA B CA 1
ATOM 2240 C C . ALA B 1 67 ? 45.667 32.749 25.444 1.00 10.25 75 ALA B C 1
ATOM 2241 O O . ALA B 1 67 ? 45.829 33.967 25.212 1.00 11.18 75 ALA B O 1
ATOM 2243 N N . GLU B 1 68 ? 44.485 32.284 25.851 1.00 9.56 76 GLU B N 1
ATOM 2244 C CA . GLU B 1 68 ? 43.326 33.124 26.050 1.00 11.64 76 GLU B CA 1
ATOM 2245 C C . GLU B 1 68 ? 43.575 34.164 27.149 1.00 9.79 76 GLU B C 1
ATOM 2246 O O . GLU B 1 68 ? 43.109 35.303 27.011 1.00 11.37 76 GLU B O 1
ATOM 2252 N N . LYS B 1 69 ? 44.195 33.770 28.250 1.00 10.35 77 LYS B N 1
ATOM 2253 C CA . LYS B 1 69 ? 44.497 34.752 29.309 1.00 10.35 77 LYS B CA 1
ATOM 2254 C C . LYS B 1 69 ? 45.516 35.787 28.877 1.00 10.13 77 LYS B C 1
ATOM 2255 O O . LYS B 1 69 ? 45.437 36.971 29.229 1.00 10.11 77 LYS B O 1
ATOM 2261 N N . ALA B 1 70 ? 46.544 35.357 28.121 1.00 9.33 78 ALA B N 1
ATOM 2262 C CA . ALA B 1 70 ? 47.501 36.301 27.570 1.00 9.21 78 ALA B CA 1
ATOM 2263 C C . ALA B 1 70 ? 46.850 37.259 26.581 1.00 8.45 78 ALA B C 1
ATOM 2264 O O . ALA B 1 70 ? 47.083 38.455 26.592 1.00 10.30 78 ALA B O 1
ATOM 2266 N N . GLN B 1 71 ? 45.936 36.759 25.731 1.00 9.60 79 GLN B N 1
ATOM 2267 C CA . GLN B 1 71 ? 45.233 37.630 24.824 1.00 10.07 79 GLN B CA 1
ATOM 2268 C C . GLN B 1 71 ? 44.349 38.619 25.588 1.00 10.34 79 GLN B C 1
ATOM 2269 O O . GLN B 1 71 ? 44.271 39.776 25.165 1.00 9.73 79 GLN B O 1
ATOM 2275 N N . ALA B 1 72 ? 43.711 38.198 26.675 1.00 8.83 80 ALA B N 1
ATOM 2276 C CA . ALA B 1 72 ? 42.903 39.117 27.476 1.00 10.64 80 ALA B CA 1
ATOM 2277 C C . ALA B 1 72 ? 43.728 40.230 28.112 1.00 9.02 80 ALA B C 1
ATOM 2278 O O . ALA B 1 72 ? 43.324 41.383 28.147 1.00 10.11 80 ALA B O 1
ATOM 2280 N N . ALA B 1 73 ? 44.960 39.903 28.536 1.00 8.67 81 ALA B N 1
ATOM 2281 C CA . ALA B 1 73 ? 45.869 40.912 29.064 1.00 10.09 81 ALA B CA 1
ATOM 2282 C C . ALA B 1 73 ? 46.290 41.917 27.978 1.00 11.03 81 ALA B C 1
ATOM 2283 O O . ALA B 1 73 ? 46.355 43.125 28.244 1.00 9.81 81 ALA B O 1
ATOM 2285 N N . CYS B 1 74 ? 46.481 41.444 26.761 1.00 9.47 82 CYS B N 1
ATOM 2286 C CA . CYS B 1 74 ? 46.794 42.361 25.652 1.00 9.14 82 CYS B CA 1
ATOM 2287 C C . CYS B 1 74 ? 45.624 43.275 25.330 1.00 9.41 82 CYS B C 1
ATOM 2288 O O . CYS B 1 74 ? 45.803 44.493 25.187 1.00 9.21 82 CYS B O 1
ATOM 2291 N N . ARG B 1 75 ? 44.381 42.770 25.354 1.00 9.92 83 ARG B N 1
ATOM 2292 C CA . ARG B 1 75 ? 43.192 43.603 25.113 1.00 9.40 83 ARG B CA 1
ATOM 2293 C C . ARG B 1 75 ? 43.092 44.667 26.209 1.00 10.77 83 ARG B C 1
ATOM 2294 O O . ARG B 1 75 ? 42.807 45.825 25.934 1.00 12.00 83 ARG B O 1
ATOM 2302 N N . GLU B 1 76 ? 43.312 44.302 27.474 1.00 9.13 84 GLU B N 1
ATOM 2303 C CA . GLU B 1 76 ? 43.234 45.304 28.533 1.00 9.80 84 GLU B CA 1
ATOM 2304 C C . GLU B 1 76 ? 44.274 46.395 28.416 1.00 13.70 84 GLU B C 1
ATOM 2305 O O . GLU B 1 76 ? 43.996 47.561 28.758 1.00 14.01 84 GLU B O 1
ATOM 2311 N N . ALA B 1 77 ? 45.460 46.092 27.901 1.00 10.98 85 ALA B N 1
ATOM 2312 C CA . ALA B 1 77 ? 46.551 47.026 27.727 1.00 11.10 85 ALA B CA 1
ATOM 2313 C C . ALA B 1 77 ? 46.464 47.797 26.427 1.00 12.27 85 ALA B C 1
ATOM 2314 O O . ALA B 1 77 ? 47.274 48.687 26.187 1.00 13.13 85 ALA B O 1
ATOM 2316 N N . GLY B 1 78 ? 45.585 47.446 25.507 1.00 12.47 86 GLY B N 1
ATOM 2317 C CA . GLY B 1 78 ? 45.522 47.996 24.160 1.00 12.09 86 GLY B CA 1
ATOM 2318 C C . GLY B 1 78 ? 46.730 47.673 23.310 1.00 10.09 86 GLY B C 1
ATOM 2319 O O . GLY B 1 78 ? 47.107 48.516 22.458 1.00 13.11 86 GLY B O 1
ATOM 2320 N N . VAL B 1 79 ? 47.263 46.460 23.360 1.00 10.52 87 VAL B N 1
ATOM 2321 C CA . VAL B 1 79 ? 48.396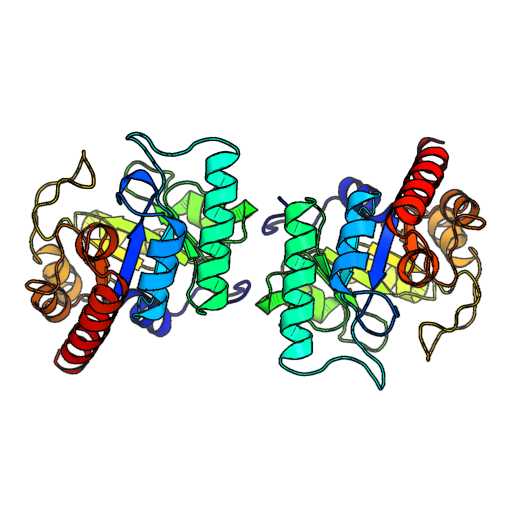 45.944 22.609 1.00 11.20 87 VAL B CA 1
ATOM 2322 C C . VAL B 1 79 ? 48.027 44.760 21.748 1.00 11.58 87 VAL B C 1
ATOM 2323 O O . VAL B 1 79 ? 47.257 43.910 22.209 1.00 10.72 87 VAL B O 1
ATOM 2327 N N . PRO B 1 80 ? 48.546 44.674 20.523 1.00 8.05 88 PRO B N 1
ATOM 2328 C CA . PRO B 1 80 ? 48.143 43.519 19.691 1.00 8.58 88 PRO B CA 1
ATOM 2329 C C . PRO B 1 80 ? 48.755 42.224 20.193 1.00 10.26 88 PRO B C 1
ATOM 2330 O O . PRO B 1 80 ? 49.861 42.186 20.752 1.00 8.73 88 PRO B O 1
ATOM 2334 N N . PHE B 1 81 ? 48.045 41.139 19.980 1.00 8.14 89 PHE B N 1
ATOM 2335 C CA . PHE B 1 81 ? 48.351 39.766 20.371 1.00 7.18 89 PHE B CA 1
ATOM 2336 C C . PHE B 1 81 ? 48.674 38.928 19.125 1.00 7.13 89 PHE B C 1
ATOM 2337 O O . PHE B 1 81 ? 47.827 38.740 18.241 1.00 8.13 89 PHE B O 1
ATOM 2345 N N . ILE B 1 82 ? 49.915 38.439 19.010 1.00 6.90 90 ILE B N 1
ATOM 2346 C CA . ILE B 1 82 ? 50.426 37.680 17.881 1.00 7.44 90 ILE B CA 1
ATOM 2347 C C . ILE B 1 82 ? 50.601 36.225 18.291 1.00 6.43 90 ILE B C 1
ATOM 2348 O O . ILE B 1 82 ? 51.160 36.016 19.363 1.00 9.28 90 ILE B O 1
ATOM 23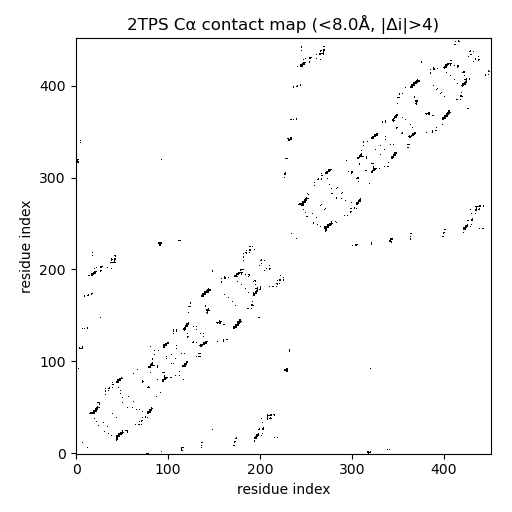53 N N . VAL B 1 83 ? 50.213 35.267 17.459 1.00 7.95 91 VAL B N 1
ATOM 2354 C CA . VAL B 1 83 ? 50.440 33.855 17.702 1.00 7.55 91 VAL B CA 1
ATOM 2355 C C . VAL B 1 83 ? 51.623 33.343 16.878 1.00 7.82 91 VAL B C 1
ATOM 2356 O O . VAL B 1 83 ? 51.726 33.648 15.683 1.00 8.41 91 VAL B O 1
ATOM 2360 N N . ASN B 1 84 ? 52.562 32.631 17.498 1.00 8.15 92 ASN B N 1
ATOM 2361 C CA . ASN B 1 84 ? 53.637 31.970 16.757 1.00 8.23 92 ASN B CA 1
ATOM 2362 C C . ASN B 1 84 ? 53.131 30.683 16.117 1.00 10.28 92 ASN B C 1
ATOM 2363 O O . ASN B 1 84 ? 52.503 29.865 16.799 1.00 11.50 92 ASN B O 1
ATOM 2368 N N . ASP B 1 85 ? 53.449 30.451 14.856 1.00 11.47 93 ASP B N 1
ATOM 2369 C CA . ASP B 1 85 ? 53.412 29.193 14.081 1.00 12.29 93 ASP B CA 1
ATOM 2370 C C . ASP B 1 85 ? 52.006 28.739 13.726 1.00 15.50 93 ASP B C 1
ATOM 2371 O O . ASP B 1 85 ? 51.816 28.279 12.582 1.00 17.27 93 ASP B O 1
ATOM 2376 N N . ASP B 1 86 ? 51.048 28.798 14.643 1.00 12.82 94 ASP B N 1
ATOM 2377 C CA . ASP B 1 86 ? 49.767 28.083 14.489 1.00 11.74 94 ASP B CA 1
ATOM 2378 C C . ASP B 1 86 ? 48.653 28.860 13.849 1.00 13.85 94 ASP B C 1
ATOM 2379 O O . ASP B 1 86 ? 47.970 29.640 14.526 1.00 11.22 94 ASP B O 1
ATOM 2384 N N . VAL B 1 87 ? 48.455 28.663 12.546 1.00 11.41 95 VAL B N 1
ATOM 2385 C CA . VAL B 1 87 ? 47.470 29.429 11.802 1.00 11.48 95 VAL B CA 1
ATOM 2386 C C . VAL B 1 87 ? 46.070 29.208 12.341 1.00 14.78 95 VAL B C 1
ATOM 2387 O O . VAL B 1 87 ? 45.283 30.165 12.453 1.00 14.25 95 VAL B O 1
ATOM 2391 N N . GLU B 1 88 ? 45.761 27.940 12.599 1.00 13.39 96 GLU B N 1
ATOM 2392 C CA . GLU B 1 88 ? 44.448 27.564 13.078 1.00 12.81 96 GLU B CA 1
ATOM 2393 C C . GLU B 1 88 ? 44.123 28.263 14.371 1.00 14.76 96 GLU B C 1
ATOM 2394 O O . GLU B 1 88 ? 42.990 28.749 14.584 1.00 14.58 96 GLU B O 1
ATOM 2400 N N . LEU B 1 89 ? 45.088 28.326 15.288 1.00 13.39 97 LEU B N 1
ATOM 2401 C CA . LEU B 1 89 ? 44.861 28.983 16.568 1.00 10.90 97 LEU B CA 1
ATOM 2402 C C . LEU B 1 89 ? 44.702 30.497 16.371 1.00 10.75 97 LEU B C 1
ATOM 2403 O O . LEU B 1 89 ? 43.821 31.078 17.021 1.00 12.02 97 LEU B O 1
ATOM 2408 N N . ALA B 1 90 ? 45.498 31.092 15.498 1.00 10.64 98 ALA B N 1
ATOM 2409 C CA . ALA B 1 90 ? 45.324 32.514 15.202 1.00 10.82 98 ALA B CA 1
ATOM 2410 C C . ALA B 1 90 ? 43.927 32.866 14.713 1.00 10.95 98 ALA B C 1
ATOM 2411 O O . ALA B 1 90 ? 43.341 33.868 15.124 1.00 10.40 98 ALA B O 1
ATOM 2413 N N . LEU B 1 91 ? 43.409 32.027 13.801 1.00 10.29 99 LEU B N 1
ATOM 2414 C CA . LEU B 1 91 ? 42.066 32.252 13.265 1.00 12.35 99 LEU B CA 1
ATOM 2415 C C . LEU B 1 91 ? 41.024 31.997 14.335 1.00 12.76 99 LEU B C 1
ATOM 2416 O O . LEU B 1 91 ? 40.062 32.757 14.485 1.00 12.63 99 LEU B O 1
ATOM 2421 N N . ASN B 1 92 ? 41.185 30.963 15.143 1.00 12.47 100 ASN B N 1
ATOM 2422 C CA . ASN B 1 92 ? 40.160 30.568 16.131 1.00 13.22 100 ASN B CA 1
ATOM 2423 C C . ASN B 1 92 ? 40.045 31.538 17.274 1.00 14.01 100 ASN B C 1
ATOM 2424 O O . ASN B 1 92 ? 38.924 31.787 17.766 1.00 14.94 100 ASN B O 1
ATOM 2429 N N . LEU B 1 93 ? 41.149 32.064 17.773 1.00 10.79 101 LEU B N 1
ATOM 2430 C CA . LEU B 1 93 ? 41.228 33.040 18.841 1.00 11.18 101 LEU B CA 1
ATOM 2431 C C . LEU B 1 93 ? 40.926 34.455 18.346 1.00 11.95 101 LEU B C 1
ATOM 2432 O O . LEU B 1 93 ? 40.812 35.379 19.173 1.00 13.21 101 LEU B O 1
ATOM 2437 N N . LYS B 1 94 ? 40.977 34.670 17.057 1.00 11.90 102 LYS B N 1
ATOM 2438 C CA . LYS B 1 94 ? 40.907 35.976 16.427 1.00 11.36 102 LYS B CA 1
ATOM 2439 C C . LYS B 1 94 ? 42.071 36.834 16.893 1.00 9.60 102 LYS B C 1
ATOM 2440 O O . LYS B 1 94 ? 41.959 37.969 17.441 1.00 11.14 102 LYS B O 1
ATOM 2446 N N . ALA B 1 95 ? 43.267 36.317 16.743 1.00 9.18 103 ALA B N 1
ATOM 2447 C CA . ALA B 1 95 ? 44.509 37.016 17.010 1.00 9.18 103 ALA B CA 1
ATOM 2448 C C . ALA B 1 95 ? 44.684 38.256 16.113 1.00 8.40 103 ALA B C 1
ATOM 2449 O O . ALA B 1 95 ? 44.037 38.382 15.078 1.00 10.58 103 ALA B O 1
ATOM 2451 N N . ASP B 1 96 ? 45.542 39.172 16.571 1.00 7.87 104 ASP B N 1
ATOM 2452 C CA . ASP B 1 96 ? 45.853 40.322 15.719 1.00 7.83 104 ASP B CA 1
ATOM 2453 C C . ASP B 1 96 ? 46.879 39.975 14.663 1.00 9.60 104 ASP B C 1
ATOM 2454 O O . ASP B 1 96 ? 47.061 40.814 13.754 1.00 11.14 104 ASP B O 1
ATOM 2459 N N . GLY B 1 97 ? 47.526 38.823 14.750 1.00 9.09 105 GLY B N 1
ATOM 2460 C CA . GLY B 1 97 ? 48.529 38.465 13.765 1.00 8.74 105 GLY B CA 1
ATOM 2461 C C . GLY B 1 97 ? 49.159 37.110 14.042 1.00 7.86 105 GLY B C 1
ATOM 2462 O O . GLY B 1 97 ? 48.812 36.493 15.050 1.00 7.41 105 GLY B O 1
ATOM 2463 N N . ILE B 1 98 ? 50.044 36.699 13.155 1.00 6.86 106 ILE B N 1
ATOM 2464 C CA . ILE B 1 98 ? 50.769 35.427 13.195 1.00 8.15 106 ILE B CA 1
ATOM 2465 C C . ILE B 1 98 ? 52.229 35.685 12.805 1.00 7.27 106 ILE B C 1
ATOM 2466 O O . ILE B 1 98 ? 52.499 36.529 11.932 1.00 8.39 106 ILE B O 1
ATOM 2471 N N . HIS B 1 99 ? 53.127 34.936 13.447 1.00 7.33 107 HIS B N 1
ATOM 2472 C CA . HIS B 1 99 ? 54.550 34.961 13.095 1.00 7.73 107 HIS B CA 1
ATOM 2473 C C . HIS B 1 99 ? 54.930 33.541 12.654 1.00 8.76 107 HIS B C 1
ATOM 2474 O O . HIS B 1 99 ? 54.614 32.569 13.319 1.00 9.45 107 HIS B O 1
ATOM 2481 N N . ILE B 1 100 ? 55.644 33.446 11.543 1.00 6.93 108 ILE B N 1
ATOM 2482 C CA . ILE B 1 100 ? 56.104 32.196 10.956 1.00 7.75 108 ILE B CA 1
ATOM 2483 C C . ILE B 1 100 ? 57.586 32.237 10.618 1.00 7.91 108 ILE B C 1
ATOM 2484 O O . ILE B 1 100 ? 58.135 33.299 10.407 1.00 8.84 108 ILE B O 1
ATOM 2489 N N . GLY B 1 101 ? 58.196 31.048 10.543 1.00 9.40 109 GLY B N 1
ATOM 2490 C CA . GLY B 1 101 ? 59.584 30.959 10.138 1.00 10.07 109 GLY B CA 1
ATOM 2491 C C . GLY B 1 101 ? 59.739 30.223 8.826 1.00 11.84 109 GLY B C 1
ATOM 2492 O O . GLY B 1 101 ? 58.777 29.827 8.193 1.00 13.34 109 GLY B O 1
ATOM 2493 N N . GLN B 1 102 ? 60.992 29.985 8.473 1.00 11.87 110 GLN B N 1
ATOM 2494 C CA . GLN B 1 102 ? 61.374 29.394 7.194 1.00 13.95 110 GLN B CA 1
ATOM 2495 C C . GLN B 1 102 ? 60.991 27.925 7.103 1.00 15.88 110 GLN B C 1
ATOM 2496 O O . GLN B 1 102 ? 60.891 27.398 5.991 1.00 20.28 110 GLN B O 1
ATOM 2502 N N . GLU B 1 103 ? 60.732 27.185 8.161 1.00 16.58 111 GLU B N 1
ATOM 2503 C CA . GLU B 1 103 ? 60.316 25.790 8.105 1.00 22.16 111 GLU B CA 1
ATOM 2504 C C . GLU B 1 103 ? 58.834 25.634 8.448 1.00 21.30 111 GLU B C 1
ATOM 2505 O O . GLU B 1 103 ? 58.335 24.513 8.619 1.00 29.10 111 GLU B O 1
ATOM 2511 N N . ASP B 1 104 ? 58.075 26.711 8.616 1.00 17.82 112 ASP B N 1
ATOM 2512 C CA . ASP B 1 104 ? 56.641 26.673 8.860 1.00 15.28 112 ASP B CA 1
ATOM 2513 C C . ASP B 1 104 ? 55.909 26.788 7.546 1.00 20.06 112 ASP B C 1
ATOM 2514 O O . ASP B 1 104 ? 56.536 26.642 6.474 1.00 20.85 112 ASP B O 1
ATOM 2519 N N . ALA B 1 105 ? 54.605 27.010 7.568 1.00 19.42 113 ALA B N 1
ATOM 2520 C CA . ALA B 1 105 ? 53.839 27.103 6.321 1.00 19.39 113 ALA B CA 1
ATOM 2521 C C . ALA B 1 105 ? 54.378 28.201 5.418 1.00 21.41 113 ALA B C 1
ATOM 2522 O O . ALA B 1 105 ? 54.875 29.215 5.901 1.00 21.54 113 ALA B O 1
ATOM 2524 N N . ASN B 1 106 ? 54.297 27.996 4.095 1.00 17.66 114 ASN B N 1
ATOM 2525 C CA . ASN B 1 106 ? 54.708 28.968 3.109 1.00 16.24 114 ASN B CA 1
ATOM 2526 C C . ASN B 1 106 ? 54.001 30.313 3.316 1.00 16.34 114 ASN B C 1
ATOM 2527 O O . ASN B 1 106 ? 52.763 30.297 3.480 1.00 13.91 114 ASN B O 1
ATOM 2532 N N . ALA B 1 107 ? 54.714 31.434 3.329 1.00 14.47 115 ALA B N 1
ATOM 2533 C CA . ALA B 1 107 ? 54.158 32.750 3.580 1.00 12.35 115 ALA B CA 1
ATOM 2534 C C . ALA B 1 107 ? 53.029 33.131 2.648 1.00 15.23 115 ALA B C 1
ATOM 2535 O O . ALA B 1 107 ? 52.094 33.810 3.054 1.00 12.95 115 ALA B O 1
ATOM 2537 N N . LYS B 1 108 ? 53.118 32.781 1.359 1.00 13.67 116 LYS B N 1
ATOM 2538 C CA . LYS B 1 108 ? 52.003 33.134 0.469 1.00 15.12 116 LYS B CA 1
ATOM 2539 C C . LYS B 1 108 ? 50.709 32.396 0.857 1.00 12.89 116 LYS B C 1
ATOM 2540 O O . LYS B 1 108 ? 49.601 32.953 0.787 1.00 13.79 116 LYS B O 1
ATOM 2546 N N . GLU B 1 109 ? 50.795 31.134 1.243 1.00 12.58 117 GLU B N 1
ATOM 2547 C CA . GLU B 1 109 ? 49.662 30.324 1.732 1.00 12.13 117 GLU B CA 1
ATOM 2548 C C . GLU B 1 109 ? 49.080 30.929 2.995 1.00 11.69 117 GLU B C 1
ATOM 2549 O O . GLU B 1 109 ? 47.875 31.145 3.161 1.00 13.60 117 GLU B O 1
ATOM 2555 N N . VAL B 1 110 ? 49.930 31.311 3.937 1.00 10.87 118 VAL B N 1
ATOM 2556 C CA . VAL B 1 110 ? 49.478 31.949 5.181 1.00 12.68 118 VAL B CA 1
ATOM 2557 C C . VAL B 1 110 ? 48.895 33.329 4.919 1.00 10.10 118 VAL B C 1
ATOM 2558 O O . VAL B 1 110 ? 47.823 33.655 5.482 1.00 11.26 118 VAL B O 1
ATOM 2562 N N . ARG B 1 111 ? 49.485 34.156 4.085 1.00 9.81 119 ARG B N 1
ATOM 2563 C CA . ARG B 1 111 ? 48.971 35.462 3.750 1.00 11.01 119 ARG B CA 1
ATOM 2564 C C . ARG B 1 111 ? 47.539 35.338 3.284 1.00 11.70 119 ARG B C 1
ATOM 2565 O O . ARG B 1 111 ? 46.683 36.169 3.623 1.00 15.33 119 ARG B O 1
ATOM 2573 N N . ALA B 1 112 ? 47.234 34.335 2.463 1.00 11.67 120 ALA B N 1
ATOM 2574 C CA . ALA B 1 112 ? 45.846 34.195 2.008 1.00 12.59 120 ALA B CA 1
ATOM 2575 C C . ALA B 1 112 ? 44.942 33.658 3.121 1.00 16.69 120 ALA B C 1
ATOM 2576 O O . ALA B 1 112 ? 43.809 34.139 3.241 1.00 18.06 120 ALA B O 1
ATOM 2578 N N . ALA B 1 113 ? 45.400 32.708 3.905 1.00 12.91 121 ALA B N 1
ATOM 2579 C CA . ALA B 1 113 ? 44.553 32.138 4.950 1.00 14.40 121 ALA B CA 1
ATOM 2580 C C . ALA B 1 113 ? 44.086 33.144 6.002 1.00 15.81 121 ALA B C 1
ATOM 2581 O O . ALA B 1 113 ? 43.004 32.958 6.582 1.00 14.99 121 ALA B O 1
ATOM 2583 N N . ILE B 1 114 ? 44.934 34.089 6.403 1.00 13.98 122 ILE B N 1
ATOM 2584 C CA . ILE B 1 114 ? 44.668 34.979 7.523 1.00 11.68 122 ILE B CA 1
ATOM 2585 C C . ILE B 1 114 ? 44.103 36.324 7.147 1.00 14.29 122 ILE B C 1
ATOM 2586 O O . ILE B 1 114 ? 43.928 37.230 7.993 1.00 15.91 122 ILE B O 1
ATOM 2591 N N . GLY B 1 115 ? 43.660 36.502 5.909 1.00 13.64 123 GLY B N 1
ATOM 2592 C CA . GLY B 1 115 ? 43.119 37.748 5.453 1.00 12.97 123 GLY B CA 1
ATOM 2593 C C . GLY B 1 115 ? 44.117 38.894 5.663 1.00 15.29 123 GLY B C 1
ATOM 2594 O O . GLY B 1 115 ? 45.236 38.781 5.135 1.00 15.53 123 GLY B O 1
ATOM 2595 N N . ASP B 1 116 ? 43.768 40.004 6.276 1.00 10.80 124 ASP B N 1
ATOM 2596 C CA . ASP B 1 116 ? 44.614 41.169 6.414 1.00 10.03 124 ASP B CA 1
ATOM 2597 C C . ASP B 1 116 ? 45.283 41.328 7.776 1.00 10.53 124 ASP B C 1
ATOM 2598 O O . ASP B 1 116 ? 45.760 42.412 8.108 1.00 10.22 124 ASP B O 1
ATOM 2603 N N . MET B 1 117 ? 45.277 40.299 8.630 1.00 10.74 125 MET B N 1
ATOM 2604 C CA . MET B 1 117 ? 45.944 40.393 9.933 1.00 12.09 125 MET B CA 1
ATOM 2605 C C . MET B 1 117 ? 47.439 40.597 9.731 1.00 8.12 125 MET B C 1
ATOM 2606 O O . MET B 1 117 ? 47.978 40.357 8.654 1.00 9.01 125 MET B O 1
ATOM 2611 N N . ILE B 1 118 ? 48.126 40.948 10.831 1.00 8.22 126 ILE B N 1
ATOM 2612 C CA . ILE B 1 118 ? 49.585 41.123 10.755 1.00 7.25 126 ILE B CA 1
ATOM 2613 C C . ILE B 1 118 ? 50.260 39.803 10.461 1.00 7.40 126 ILE B C 1
ATOM 2614 O O . ILE B 1 118 ? 49.943 38.802 11.111 1.00 8.73 126 ILE B O 1
ATOM 2619 N N . LEU B 1 119 ? 51.208 39.772 9.535 1.00 7.38 127 LEU B N 1
ATOM 2620 C CA . LEU B 1 119 ? 52.058 38.650 9.213 1.00 7.02 127 LEU B CA 1
ATOM 2621 C C . LEU B 1 119 ? 53.524 39.000 9.447 1.00 6.10 127 LEU B C 1
ATOM 2622 O O . LEU B 1 119 ? 54.071 39.882 8.766 1.00 7.81 127 LEU B O 1
ATOM 2627 N N . GLY B 1 120 ? 54.187 38.281 10.318 1.00 6.78 128 GLY B N 1
ATOM 2628 C CA . GLY B 1 120 ? 55.616 38.367 10.527 1.00 6.61 128 GLY B CA 1
ATOM 2629 C C . GLY B 1 120 ? 56.306 37.117 10.005 1.00 8.40 128 GLY B C 1
ATOM 2630 O O . GLY B 1 120 ? 55.772 36.024 10.175 1.00 7.47 128 GLY B O 1
ATOM 2631 N N . VAL B 1 121 ? 57.518 37.319 9.453 1.00 7.66 129 VAL B N 1
ATOM 2632 C CA . VAL B 1 121 ? 58.302 36.220 8.926 1.00 7.31 129 VAL B CA 1
ATOM 2633 C C . VAL B 1 121 ? 59.729 36.334 9.451 1.00 8.57 129 VAL B C 1
ATOM 2634 O O . VAL B 1 121 ? 60.371 37.361 9.287 1.00 8.75 129 VAL B O 1
ATOM 2638 N N . SER B 1 122 ? 60.241 35.257 10.044 1.00 9.09 130 SER B N 1
ATOM 2639 C CA . SER B 1 122 ? 61.658 35.173 10.394 1.00 8.67 130 SER B CA 1
ATOM 2640 C C . SER B 1 122 ? 62.510 35.010 9.125 1.00 9.52 130 SER B C 1
ATOM 2641 O O . SER B 1 122 ? 62.202 34.116 8.311 1.00 11.19 130 SER B O 1
ATOM 2644 N N . ALA B 1 123 ? 63.582 35.766 8.994 1.00 10.64 131 ALA B N 1
ATOM 2645 C CA . ALA B 1 123 ? 64.451 35.687 7.819 1.00 10.57 131 ALA B CA 1
ATOM 2646 C C . ALA B 1 123 ? 65.893 35.834 8.260 1.00 11.73 131 ALA B C 1
ATOM 2647 O O . ALA B 1 123 ? 66.210 36.447 9.270 1.00 14.52 131 ALA B O 1
ATOM 2649 N N . HIS B 1 124 ? 66.761 35.134 7.518 1.00 12.75 132 HIS B N 1
ATOM 2650 C CA . HIS B 1 124 ? 68.185 35.064 7.930 1.00 10.63 132 HIS B CA 1
ATOM 2651 C C . HIS B 1 124 ? 69.143 35.482 6.814 1.00 13.37 132 HIS B C 1
ATOM 2652 O O . HIS B 1 124 ? 70.360 35.615 7.069 1.00 14.77 132 HIS B O 1
ATOM 2659 N N . THR B 1 125 ? 68.684 35.663 5.586 1.00 11.51 133 THR B N 1
ATOM 2660 C CA . THR B 1 125 ? 69.497 36.060 4.445 1.00 10.08 133 THR B CA 1
ATOM 2661 C C . THR B 1 125 ? 68.754 37.097 3.620 1.00 10.74 133 THR B C 1
ATOM 2662 O O . THR B 1 125 ? 67.519 37.236 3.727 1.00 11.59 133 THR B O 1
ATOM 2666 N N . MET B 1 126 ? 69.490 37.820 2.750 1.00 11.25 134 MET B N 1
ATOM 2667 C CA . MET B 1 126 ? 68.869 38.815 1.910 1.00 12.42 134 MET B CA 1
ATOM 2668 C C . MET B 1 126 ? 67.794 38.223 1.000 1.00 11.34 134 MET B C 1
ATOM 2669 O O . MET B 1 126 ? 66.731 38.833 0.857 1.00 14.54 134 MET B O 1
ATOM 2674 N N . SER B 1 127 ? 68.025 37.056 0.420 1.00 13.36 135 SER B N 1
ATOM 2675 C CA . SER B 1 127 ? 67.031 36.371 -0.389 1.00 13.38 135 SER B CA 1
ATOM 2676 C C . SER B 1 127 ? 65.724 36.101 0.346 1.00 15.36 135 SER B C 1
ATOM 2677 O O . SER B 1 127 ? 64.626 36.337 -0.157 1.00 13.83 135 SER B O 1
ATOM 2681 N N . GLU B 1 128 ? 65.744 35.633 1.575 1.00 13.56 136 GLU B N 1
ATOM 2682 C CA . GLU B 1 128 ? 64.638 35.387 2.463 1.00 12.81 136 GLU B CA 1
ATOM 2683 C C . GLU B 1 128 ? 63.939 36.712 2.774 1.00 13.04 136 GLU B C 1
ATOM 2684 O O . GLU B 1 128 ? 62.702 36.711 2.805 1.00 11.34 136 GLU B O 1
ATOM 2690 N N . VAL B 1 129 ? 64.647 37.813 3.040 1.00 11.50 137 VAL B N 1
ATOM 2691 C CA . VAL B 1 129 ? 64.037 39.110 3.288 1.00 10.77 137 VAL B CA 1
ATOM 2692 C C . VAL B 1 129 ? 63.230 39.530 2.057 1.00 10.14 137 VAL B C 1
ATOM 2693 O O . VAL B 1 129 ? 62.043 39.881 2.158 1.00 11.20 137 VAL B O 1
ATOM 2697 N N . LYS B 1 130 ? 63.838 39.488 0.871 1.00 11.00 138 LYS B N 1
ATOM 2698 C CA . LYS B 1 130 ? 63.134 39.883 -0.325 1.00 11.58 138 LYS B CA 1
ATOM 2699 C C . LYS B 1 130 ? 61.950 38.957 -0.614 1.00 11.14 138 LYS B C 1
ATOM 2700 O O . LYS B 1 130 ? 60.909 39.468 -1.070 1.00 12.59 138 LYS B O 1
ATOM 2706 N N . GLN B 1 131 ? 62.114 37.647 -0.403 1.00 9.86 139 GLN B N 1
ATOM 2707 C CA . GLN B 1 131 ? 60.962 36.777 -0.647 1.00 11.10 139 GLN B CA 1
ATOM 2708 C C . GLN B 1 131 ? 59.817 37.046 0.324 1.00 10.10 139 GLN B C 1
ATOM 2709 O O . GLN B 1 131 ? 58.636 36.997 -0.059 1.00 12.05 139 GLN B O 1
ATOM 2715 N N . ALA B 1 132 ? 60.105 37.403 1.576 1.00 11.20 140 ALA B N 1
ATOM 2716 C CA . ALA B 1 132 ? 59.072 37.682 2.581 1.00 8.82 140 ALA B CA 1
ATOM 2717 C C . ALA B 1 132 ? 58.302 38.907 2.135 1.00 10.64 140 ALA B C 1
ATOM 2718 O O . ALA B 1 132 ? 57.097 38.983 2.207 1.00 10.06 140 ALA B O 1
ATOM 2720 N N . GLU B 1 133 ? 59.000 39.925 1.697 1.00 9.79 141 GLU B N 1
ATOM 2721 C CA . GLU B 1 133 ? 58.368 41.140 1.227 1.00 10.96 141 GLU B CA 1
ATOM 2722 C C . GLU B 1 133 ? 57.401 40.792 0.090 1.00 12.49 141 GLU B C 1
ATOM 2723 O O . GLU B 1 133 ? 56.242 41.243 0.046 1.00 12.26 141 GLU B O 1
ATOM 2729 N N . GLU B 1 134 ? 57.911 40.048 -0.908 1.00 12.04 142 GLU B N 1
ATOM 2730 C CA . GLU B 1 134 ? 57.076 39.726 -2.069 1.00 13.53 142 GLU B CA 1
ATOM 2731 C C . GLU B 1 134 ? 55.872 38.877 -1.697 1.00 16.21 142 GLU B C 1
ATOM 2732 O O . GLU B 1 134 ? 54.791 39.065 -2.275 1.00 13.64 142 GLU B O 1
ATOM 2738 N N . ASP B 1 135 ? 56.009 37.989 -0.713 1.00 11.34 143 ASP B N 1
ATOM 2739 C CA . ASP B 1 135 ? 54.944 37.145 -0.221 1.00 11.85 143 ASP B CA 1
ATOM 2740 C C . ASP B 1 135 ? 53.860 37.858 0.590 1.00 12.46 143 ASP B C 1
ATOM 2741 O O . ASP B 1 135 ? 52.807 37.257 0.841 1.00 15.04 143 ASP B O 1
ATOM 2746 N N . GLY B 1 136 ? 54.084 39.120 0.989 1.00 11.99 144 GLY B N 1
ATOM 2747 C CA . GLY B 1 136 ? 53.051 39.808 1.768 1.00 11.05 144 GLY B CA 1
ATOM 2748 C C . GLY B 1 136 ? 53.315 39.918 3.241 1.00 11.61 144 GLY B C 1
ATOM 2749 O O . GLY B 1 136 ? 52.405 40.296 3.975 1.00 11.15 144 GLY B O 1
ATOM 2750 N N . ALA B 1 137 ? 54.530 39.661 3.692 1.00 10.33 145 ALA B N 1
ATOM 2751 C CA . ALA B 1 137 ? 54.843 39.910 5.108 1.00 10.47 145 ALA B CA 1
ATOM 2752 C C . ALA B 1 137 ? 54.712 41.390 5.462 1.00 9.61 145 ALA B C 1
ATOM 2753 O O . ALA B 1 137 ? 55.112 42.260 4.686 1.00 11.30 145 ALA B O 1
ATOM 2755 N N . ASP B 1 138 ? 54.160 41.682 6.623 1.00 8.04 146 ASP B N 1
ATOM 2756 C CA . ASP B 1 138 ? 54.103 43.022 7.183 1.00 7.99 146 ASP B CA 1
ATOM 2757 C C . ASP B 1 138 ? 55.372 43.433 7.935 1.00 7.68 146 ASP B C 1
ATOM 2758 O O . ASP B 1 138 ? 55.680 44.614 8.012 1.00 8.80 146 ASP B O 1
ATOM 2763 N N . TYR B 1 139 ? 56.149 42.484 8.462 1.00 7.06 147 TYR B N 1
ATOM 2764 C CA . TYR B 1 139 ? 57.437 42.731 9.080 1.00 7.83 147 TYR B CA 1
ATOM 2765 C C . TYR B 1 139 ? 58.302 41.484 8.973 1.00 6.89 147 TYR B C 1
ATOM 2766 O O . TYR B 1 139 ? 57.771 40.375 8.755 1.00 7.68 147 TYR B O 1
ATOM 2775 N N . VAL B 1 140 ? 59.612 41.649 9.119 1.00 7.17 148 VAL B N 1
ATOM 2776 C CA . VAL B 1 140 ? 60.557 40.545 9.230 1.00 7.55 148 VAL B CA 1
ATOM 2777 C C . VAL B 1 140 ? 61.276 40.581 10.589 1.00 6.69 148 VAL B C 1
ATOM 2778 O O . VAL B 1 140 ? 61.598 41.655 11.095 1.00 8.32 148 VAL B O 1
ATOM 2782 N N . GLY B 1 141 ? 61.499 39.398 11.159 1.00 7.76 149 GLY B N 1
ATOM 2783 C CA . GLY B 1 141 ? 62.318 39.232 12.346 1.00 7.58 149 GLY B CA 1
ATOM 2784 C C . GLY B 1 141 ? 63.688 38.712 11.941 1.00 8.65 149 GLY B C 1
ATOM 2785 O O . GLY B 1 141 ? 63.773 37.640 11.362 1.00 12.47 149 GLY B O 1
ATOM 2786 N N . LEU B 1 142 ? 64.718 39.521 12.199 1.00 8.89 150 LEU B N 1
ATOM 2787 C CA . LEU B 1 142 ? 66.065 39.247 11.726 1.00 10.85 150 LEU B CA 1
ATOM 2788 C C . LEU B 1 142 ? 66.957 38.907 12.930 1.00 12.02 150 LEU B C 1
ATOM 2789 O O . LEU B 1 142 ? 66.981 39.600 13.936 1.00 11.07 150 LEU B O 1
ATOM 2794 N N . GLY B 1 143 ? 67.689 37.816 12.802 1.00 12.98 151 GLY B N 1
ATOM 2795 C CA . GLY B 1 143 ? 68.599 37.327 13.783 1.00 14.27 151 GLY B CA 1
ATOM 2796 C C . GLY B 1 143 ? 69.160 35.949 13.489 1.00 13.70 151 GLY B C 1
ATOM 2797 O O . GLY B 1 143 ? 68.955 35.425 12.372 1.00 17.71 151 GLY B O 1
ATOM 2798 N N . PRO B 1 144 ? 69.780 35.306 14.442 1.00 13.00 152 PRO B N 1
ATOM 2799 C CA . PRO B 1 144 ? 70.018 35.830 15.784 1.00 12.81 152 PRO B CA 1
ATOM 2800 C C . PRO B 1 144 ? 71.115 36.910 15.809 1.00 10.73 152 PRO B C 1
ATOM 2801 O O . PRO B 1 144 ? 72.139 36.747 15.145 1.00 12.59 152 PRO B O 1
ATOM 2805 N N . ILE B 1 145 ? 70.811 38.048 16.400 1.00 10.58 153 ILE B N 1
ATOM 2806 C CA . ILE B 1 145 ? 71.743 39.177 16.467 1.00 10.02 153 ILE B CA 1
ATOM 2807 C C . ILE B 1 145 ? 72.918 38.820 17.388 1.00 11.86 153 ILE B C 1
ATOM 2808 O O . ILE B 1 145 ? 74.073 38.913 16.937 1.00 12.65 153 ILE B O 1
ATOM 2813 N N . TYR B 1 146 ? 72.633 38.304 18.580 1.00 10.98 154 TYR B N 1
ATOM 2814 C CA . TYR B 1 146 ? 73.571 37.965 19.639 1.00 10.38 154 TYR B CA 1
ATOM 2815 C C . TYR B 1 146 ? 73.354 36.505 20.047 1.00 12.57 154 TYR B C 1
ATOM 2816 O O . TYR B 1 146 ? 72.305 35.935 19.760 1.00 12.42 154 TYR B O 1
ATOM 2825 N N . PRO B 1 147 ? 74.301 35.891 20.743 1.00 12.36 155 PRO B N 1
ATOM 2826 C CA . PRO B 1 147 ? 74.063 34.504 21.154 1.00 15.69 155 PRO B CA 1
ATOM 2827 C C . PRO B 1 147 ? 72.862 34.378 22.115 1.00 17.49 155 PRO B C 1
ATOM 2828 O O . PRO B 1 147 ? 72.634 35.229 22.934 1.00 14.78 155 PRO B O 1
ATOM 2832 N N . THR B 1 148 ? 72.213 33.247 21.926 1.00 20.33 156 THR B N 1
ATOM 2833 C CA . THR B 1 148 ? 71.026 32.882 22.689 1.00 21.63 156 THR B CA 1
ATOM 2834 C C . THR B 1 148 ? 70.846 31.377 22.677 1.00 19.39 156 THR B C 1
ATOM 2835 O O . THR B 1 148 ? 71.145 30.755 21.661 1.00 30.72 156 THR B O 1
ATOM 2839 N N . GLU B 1 149 ? 70.264 30.872 23.761 1.00 20.64 157 GLU B N 1
ATOM 2840 C CA . GLU B 1 149 ? 69.935 29.454 23.863 1.00 29.50 157 GLU B CA 1
ATOM 2841 C C . GLU B 1 149 ? 68.475 29.252 24.219 1.00 26.40 157 GLU B C 1
ATOM 2842 O O . GLU B 1 149 ? 68.003 28.149 24.506 1.00 29.71 157 GLU B O 1
ATOM 2848 N N . THR B 1 150 ? 67.708 30.342 24.191 1.00 18.97 158 THR B N 1
ATOM 2849 C CA . THR B 1 150 ? 66.297 30.183 24.574 1.00 18.65 158 THR B CA 1
ATOM 2850 C C . THR B 1 150 ? 65.543 29.304 23.603 1.00 21.78 158 THR B C 1
ATOM 2851 O O . THR B 1 150 ? 64.741 28.460 23.980 1.00 25.16 158 THR B O 1
ATOM 2855 N N . LYS B 1 151 ? 65.795 29.567 22.311 1.00 20.37 159 LYS B N 1
ATOM 2856 C CA . LYS B 1 151 ? 65.378 28.772 21.171 1.00 20.39 159 LYS B CA 1
ATOM 2857 C C . LYS B 1 151 ? 66.480 27.764 20.834 1.00 21.77 159 LYS B C 1
ATOM 2858 O O . LYS B 1 151 ? 67.628 28.194 20.698 1.00 23.91 159 LYS B O 1
ATOM 2864 N N . LYS B 1 152 ? 66.078 26.522 20.682 1.00 25.74 160 LYS B N 1
ATOM 2865 C CA . LYS B 1 152 ? 66.992 25.403 20.492 1.00 36.45 160 LYS B CA 1
ATOM 2866 C C . LYS B 1 152 ? 67.616 25.279 19.122 1.00 44.20 160 LYS B C 1
ATOM 2867 O O . LYS B 1 152 ? 68.812 24.953 19.010 1.00 74.18 160 LYS B O 1
ATOM 2873 N N . ASP B 1 153 ? 66.917 25.498 18.011 1.00 37.01 161 ASP B N 1
ATOM 2874 C CA . ASP B 1 153 ? 67.617 25.245 16.735 1.00 38.30 161 ASP B CA 1
ATOM 2875 C C . ASP B 1 153 ? 67.806 26.537 15.946 1.00 38.80 161 ASP B C 1
ATOM 2876 O O . ASP B 1 153 ? 66.983 26.912 15.115 1.00 33.39 161 ASP B O 1
ATOM 2881 N N . THR B 1 154 ? 68.883 27.246 16.249 1.00 27.48 162 THR B N 1
ATOM 2882 C CA . THR B 1 154 ? 69.098 28.613 15.785 1.00 30.02 162 THR B CA 1
ATOM 2883 C C . THR B 1 154 ? 70.097 28.652 14.646 1.00 26.01 162 THR B C 1
ATOM 2884 O O . THR B 1 154 ? 71.022 27.846 14.551 1.00 27.03 162 THR B O 1
ATOM 2888 N N . ARG B 1 155 ? 69.859 29.527 13.670 1.00 21.64 163 ARG B N 1
ATOM 2889 C CA . ARG B 1 155 ? 70.802 29.803 12.603 1.00 16.69 163 ARG B CA 1
ATOM 2890 C C . ARG B 1 155 ? 72.023 30.504 13.195 1.00 18.27 163 ARG B C 1
ATOM 2891 O O . ARG B 1 155 ? 71.991 30.956 14.359 1.00 18.99 163 ARG B O 1
ATOM 2899 N N . ALA B 1 156 ? 73.103 30.655 12.430 1.00 24.68 164 ALA B N 1
ATOM 2900 C CA . ALA B 1 156 ? 74.308 31.235 13.035 1.00 26.15 164 ALA B CA 1
ATOM 2901 C C . ALA B 1 156 ? 74.132 32.707 13.403 1.00 14.54 164 ALA B C 1
ATOM 2902 O O . ALA B 1 156 ? 73.396 33.409 12.715 1.00 16.27 164 ALA B O 1
ATOM 2904 N N . VAL B 1 157 ? 74.849 33.150 14.411 1.00 15.01 165 VAL B N 1
ATOM 2905 C CA . VAL B 1 157 ? 74.773 34.534 14.863 1.00 12.22 165 VAL B CA 1
ATOM 2906 C C . VAL B 1 157 ? 75.219 35.499 13.776 1.00 11.06 165 VAL B C 1
ATOM 2907 O O . VAL B 1 157 ? 76.218 35.237 13.070 1.00 12.11 165 VAL B O 1
ATOM 2911 N N . GLN B 1 158 ? 74.486 36.597 13.580 1.00 10.16 166 GLN B N 1
ATOM 2912 C CA . GLN B 1 158 ? 74.796 37.482 12.423 1.00 12.63 166 GLN B CA 1
ATOM 2913 C C . GLN B 1 158 ? 75.001 38.905 12.872 1.00 9.28 166 GLN B C 1
ATOM 2914 O O . GLN B 1 158 ? 75.295 39.808 12.033 1.00 11.66 166 GLN B O 1
ATOM 2920 N N . GLY B 1 159 ? 74.963 39.268 14.136 1.00 10.53 167 GLY B N 1
ATOM 2921 C CA . GLY B 1 159 ? 75.118 40.649 14.549 1.00 8.24 167 GLY B CA 1
ATOM 2922 C C . GLY B 1 159 ? 74.082 41.533 13.853 1.00 10.58 167 GLY B C 1
ATOM 2923 O O . GLY B 1 159 ? 72.993 40.979 13.541 1.00 10.91 167 GLY B O 1
ATOM 2924 N N . VAL B 1 160 ? 74.415 42.780 13.563 1.00 10.61 168 VAL B N 1
ATOM 2925 C CA . VAL B 1 160 ? 73.533 43.692 12.807 1.00 10.17 168 VAL B CA 1
ATOM 2926 C C . VAL B 1 160 ? 73.844 43.669 11.327 1.00 11.86 168 VAL B C 1
ATOM 2927 O O . VAL B 1 160 ? 73.291 44.478 10.554 1.00 11.15 168 VAL B O 1
ATOM 2931 N N . SER B 1 161 ? 74.593 42.726 10.807 1.00 11.02 169 SER B N 1
ATOM 2932 C CA . SER B 1 161 ? 75.048 42.728 9.432 1.00 11.92 169 SER B CA 1
ATOM 2933 C C . SER B 1 161 ? 73.894 42.665 8.452 1.00 10.69 169 SER B C 1
ATOM 2934 O O . SER B 1 161 ? 73.971 43.328 7.406 1.00 10.83 169 SER B O 1
ATOM 2937 N N . LEU B 1 162 ? 72.865 41.859 8.634 1.00 9.88 170 LEU B N 1
ATOM 2938 C CA . LEU B 1 162 ? 71.771 41.747 7.665 1.00 10.61 170 LEU B CA 1
ATOM 2939 C C . LEU B 1 162 ? 70.899 42.979 7.746 1.00 10.42 170 LEU B C 1
ATOM 2940 O O . LEU B 1 162 ? 70.458 43.503 6.683 1.00 10.38 170 LEU B O 1
ATOM 2945 N N . ILE B 1 163 ? 70.596 43.527 8.905 1.00 9.88 171 ILE B N 1
ATOM 2946 C CA . ILE B 1 163 ? 69.822 44.760 9.083 1.00 10.40 171 ILE B CA 1
ATOM 2947 C C . ILE B 1 163 ? 70.434 45.888 8.277 1.00 10.42 171 ILE B C 1
ATOM 2948 O O . ILE B 1 163 ? 69.838 46.592 7.474 1.00 10.54 171 ILE B O 1
ATOM 2953 N N . GLU B 1 164 ? 71.766 46.004 8.412 1.00 10.44 172 GLU B N 1
ATOM 2954 C CA . GLU B 1 164 ? 72.488 47.066 7.697 1.00 11.85 172 GLU B CA 1
ATOM 2955 C C . GLU B 1 164 ? 72.489 46.856 6.201 1.00 11.59 172 GLU B C 1
ATOM 2956 O O . GLU B 1 164 ? 72.267 47.814 5.420 1.00 10.70 172 GLU B O 1
ATOM 2962 N N . ALA B 1 165 ? 72.657 45.638 5.733 1.00 9.90 173 ALA B N 1
ATOM 2963 C CA . ALA B 1 165 ? 72.624 45.337 4.305 1.00 13.08 173 ALA B CA 1
ATOM 2964 C C . ALA B 1 165 ? 71.264 45.574 3.679 1.00 11.91 173 ALA B C 1
ATOM 2965 O O . ALA B 1 165 ? 71.128 46.179 2.610 1.00 12.16 173 ALA B O 1
ATOM 2967 N N . VAL B 1 166 ? 70.192 45.241 4.364 1.00 11.08 174 VAL B N 1
ATOM 2968 C CA . VAL B 1 166 ? 68.834 45.482 3.896 1.00 9.14 174 VAL B CA 1
ATOM 2969 C C . VAL B 1 166 ? 68.587 46.977 3.743 1.00 10.44 174 VAL B C 1
ATOM 2970 O O . VAL B 1 166 ? 68.029 47.429 2.708 1.00 9.81 174 VAL B O 1
ATOM 2974 N N . ARG B 1 167 ? 68.956 47.748 4.714 1.00 9.16 175 ARG B N 1
ATOM 2975 C CA . ARG B 1 167 ? 68.761 49.212 4.616 1.00 10.16 175 ARG B CA 1
ATOM 2976 C C . ARG B 1 167 ? 69.694 49.872 3.608 1.00 10.20 175 ARG B C 1
ATOM 2977 O O . ARG B 1 167 ? 69.275 50.846 2.948 1.00 10.58 175 ARG B O 1
ATOM 2985 N N . ARG B 1 168 ? 70.913 49.371 3.439 1.00 10.19 176 ARG B N 1
ATOM 2986 C CA . ARG B 1 168 ? 71.814 49.969 2.439 1.00 10.71 176 ARG B CA 1
ATOM 2987 C C . ARG B 1 168 ? 71.275 49.799 1.038 1.00 10.14 176 ARG B C 1
ATOM 2988 O O . ARG B 1 168 ? 71.533 50.707 0.199 1.00 11.14 176 ARG B O 1
ATOM 2996 N N . GLN B 1 169 ? 70.530 48.779 0.745 1.00 10.27 177 GLN B N 1
ATOM 2997 C CA . GLN B 1 169 ? 69.879 48.475 -0.513 1.00 10.30 177 GLN B CA 1
ATOM 2998 C C . GLN B 1 169 ? 68.555 49.218 -0.664 1.00 11.40 177 GLN B C 1
ATOM 2999 O O . GLN B 1 169 ? 67.940 49.113 -1.743 1.00 14.70 177 GLN B O 1
ATOM 3005 N N . GLY B 1 170 ? 68.090 50.003 0.294 1.00 10.68 178 GLY B N 1
ATOM 3006 C CA . GLY B 1 170 ? 66.873 50.805 0.151 1.00 11.73 178 GLY B CA 1
ATOM 3007 C C . GLY B 1 170 ? 65.594 50.061 0.437 1.00 14.00 178 GLY B C 1
ATOM 3008 O O . GLY B 1 170 ? 64.499 50.538 0.078 1.00 16.99 178 GLY B O 1
ATOM 3009 N N . ILE B 1 171 ? 65.665 48.886 1.035 1.00 12.50 179 ILE B N 1
ATOM 3010 C CA . ILE B 1 171 ? 64.495 48.075 1.422 1.00 11.69 179 ILE B CA 1
ATOM 3011 C C . ILE B 1 171 ? 63.869 48.662 2.668 1.00 9.60 179 ILE B C 1
ATOM 3012 O O . ILE B 1 171 ? 64.621 48.801 3.657 1.00 13.90 179 ILE B O 1
ATOM 3017 N N . SER B 1 172 ? 62.607 49.042 2.670 1.00 13.40 180 SER B N 1
ATOM 3018 C CA . SER B 1 172 ? 61.964 49.784 3.750 1.00 15.13 180 SER B CA 1
ATOM 3019 C C . SER B 1 172 ? 61.016 48.932 4.595 1.00 11.50 180 SER B C 1
ATOM 3020 O O . SER B 1 172 ? 60.321 49.475 5.447 1.00 11.53 180 SER B O 1
ATOM 3023 N N . ILE B 1 173 ? 60.995 47.652 4.357 1.00 10.85 181 ILE B N 1
ATOM 3024 C CA . ILE B 1 173 ? 60.143 46.764 5.181 1.00 11.55 181 ILE B CA 1
ATOM 3025 C C . ILE B 1 173 ? 60.379 46.959 6.665 1.00 10.45 181 ILE B C 1
ATOM 3026 O O . ILE B 1 173 ? 61.525 47.116 7.116 1.00 11.17 181 ILE B O 1
ATOM 3031 N N . PRO B 1 174 ? 59.346 46.912 7.516 1.00 9.02 182 PRO B N 1
ATOM 3032 C CA . PRO B 1 174 ? 59.575 46.963 8.982 1.00 9.44 182 PRO B CA 1
ATOM 3033 C C . PRO B 1 174 ? 60.414 45.775 9.454 1.00 8.43 182 PRO B C 1
ATOM 3034 O O . PRO B 1 174 ? 60.193 44.624 9.022 1.00 9.14 182 PRO B O 1
ATOM 3038 N N . ILE B 1 175 ? 61.425 46.085 10.283 1.00 7.43 183 ILE B N 1
ATOM 3039 C CA . ILE B 1 175 ? 62.375 45.125 10.817 1.00 7.37 183 ILE B CA 1
ATOM 3040 C C . ILE B 1 175 ? 62.394 45.111 12.351 1.00 7.01 183 ILE B C 1
ATOM 3041 O O . ILE B 1 175 ? 62.485 46.174 12.959 1.00 8.12 183 ILE B O 1
ATOM 3046 N N . VAL B 1 176 ? 62.349 43.916 12.938 1.00 7.71 184 VAL B N 1
ATOM 3047 C CA . VAL B 1 176 ? 62.593 43.731 14.366 1.00 8.05 184 VAL B CA 1
ATOM 3048 C C . VAL B 1 176 ? 63.805 42.834 14.531 1.00 8.99 184 VAL B C 1
ATOM 3049 O O . VAL B 1 176 ? 63.947 41.812 13.857 1.00 8.89 184 VAL B O 1
ATOM 3053 N N . GLY B 1 177 ? 64.775 43.246 15.349 1.00 8.66 185 GLY B N 1
ATOM 3054 C CA . GLY B 1 177 ? 65.907 42.352 15.645 1.00 9.44 185 GLY B CA 1
ATOM 3055 C C . GLY B 1 177 ? 65.585 41.394 16.766 1.00 11.77 185 GLY B C 1
ATOM 3056 O O . GLY B 1 177 ? 64.757 41.704 17.629 1.00 12.18 185 GLY B O 1
ATOM 3057 N N . ILE B 1 178 ? 66.154 40.197 16.746 1.00 11.23 186 ILE B N 1
ATOM 3058 C CA . ILE B 1 178 ? 65.932 39.238 17.819 1.00 11.39 186 ILE B CA 1
ATOM 3059 C C . ILE B 1 178 ? 67.134 38.355 18.062 1.00 11.79 186 ILE B C 1
ATOM 3060 O O . ILE B 1 178 ? 67.918 38.087 17.124 1.00 10.88 186 ILE B O 1
ATOM 3065 N N . GLY B 1 179 ? 67.292 37.934 19.313 1.00 14.23 187 GLY B N 1
ATOM 3066 C CA . GLY B 1 179 ? 68.241 36.906 19.673 1.00 13.13 187 GLY B CA 1
ATOM 3067 C C . GLY B 1 179 ? 69.258 37.468 20.637 1.00 12.50 187 GLY B C 1
ATOM 3068 O O . GLY B 1 179 ? 70.087 38.303 20.250 1.00 13.17 187 GLY B O 1
ATOM 3069 N N . GLY B 1 180 ? 69.219 37.151 21.893 1.00 11.38 188 GLY B N 1
ATOM 3070 C CA . GLY B 1 180 ? 70.084 37.604 22.930 1.00 13.75 188 GLY B CA 1
ATOM 3071 C C . GLY B 1 180 ? 70.107 39.078 23.202 1.00 12.01 188 GLY B C 1
ATOM 3072 O O . GLY B 1 180 ? 71.048 39.643 23.757 1.00 15.34 188 GLY B O 1
ATOM 3073 N N . ILE B 1 181 ? 68.957 39.735 22.937 1.00 12.73 189 ILE B N 1
ATOM 3074 C CA . ILE B 1 181 ? 68.853 41.168 23.182 1.00 11.95 189 ILE B CA 1
ATOM 3075 C C . ILE B 1 181 ? 68.578 41.477 24.625 1.00 13.45 189 ILE B C 1
ATOM 3076 O O . ILE B 1 181 ? 67.676 40.906 25.274 1.00 12.71 189 ILE B O 1
ATOM 3081 N N . THR B 1 182 ? 69.339 42.407 25.197 1.00 10.87 190 THR B N 1
ATOM 3082 C CA . THR B 1 182 ? 69.224 42.964 26.521 1.00 13.15 190 THR B CA 1
ATOM 3083 C C . THR B 1 182 ? 69.078 44.488 26.517 1.00 11.79 190 THR B C 1
ATOM 3084 O O . THR B 1 182 ? 69.352 45.135 25.484 1.00 14.01 190 THR B O 1
ATOM 3088 N N . ILE B 1 183 ? 68.804 45.111 27.653 1.00 13.70 191 ILE B N 1
ATOM 3089 C CA . ILE B 1 183 ? 68.777 46.571 27.724 1.00 13.35 191 ILE B CA 1
ATOM 3090 C C . ILE B 1 183 ? 70.124 47.134 27.308 1.00 15.38 191 ILE B C 1
ATOM 3091 O O . ILE B 1 183 ? 70.210 48.099 26.514 1.00 20.30 191 ILE B O 1
ATOM 3096 N N . ASP B 1 184 ? 71.193 46.448 27.688 1.00 13.92 192 ASP B N 1
ATOM 3097 C CA . ASP B 1 184 ? 72.518 46.981 27.409 1.00 15.64 192 ASP B CA 1
ATOM 3098 C C . ASP B 1 184 ? 72.952 46.901 25.972 1.00 20.79 192 ASP B C 1
ATOM 3099 O O . ASP B 1 184 ? 73.844 47.663 25.585 1.00 21.11 192 ASP B O 1
ATOM 3104 N N . ASN B 1 185 ? 72.420 46.008 25.130 1.00 14.21 193 ASN B N 1
ATOM 3105 C CA . ASN B 1 185 ? 72.913 45.837 23.793 1.00 11.94 193 ASN B CA 1
ATOM 3106 C C . ASN B 1 185 ? 71.861 46.166 22.721 1.00 12.44 193 ASN B C 1
ATOM 3107 O O . ASN B 1 185 ? 72.030 45.937 21.525 1.00 11.82 193 ASN B O 1
ATOM 3112 N N . ALA B 1 186 ? 70.753 46.770 23.184 1.00 11.74 194 ALA B N 1
ATOM 3113 C CA . ALA B 1 186 ? 69.633 47.008 22.269 1.00 11.03 194 ALA B CA 1
ATOM 3114 C C . ALA B 1 186 ? 69.871 48.189 21.357 1.00 12.19 194 ALA B C 1
ATOM 3115 O O . ALA B 1 186 ? 69.461 48.170 20.191 1.00 12.35 194 ALA B O 1
ATOM 3117 N N . ALA B 1 187 ? 70.415 49.290 21.844 1.00 13.23 195 ALA B N 1
ATOM 3118 C CA . ALA B 1 187 ? 70.610 50.480 21.057 1.00 12.09 195 ALA B CA 1
ATOM 3119 C C . ALA B 1 187 ? 71.314 50.269 19.743 1.00 10.93 195 ALA B C 1
ATOM 3120 O O . ALA B 1 187 ? 70.813 50.826 18.715 1.00 12.85 195 ALA B O 1
ATOM 3122 N N . PRO B 1 188 ? 72.415 49.545 19.587 1.00 12.37 196 PRO B N 1
ATOM 3123 C CA . PRO B 1 188 ? 72.995 49.376 18.240 1.00 13.23 196 PRO B CA 1
ATOM 3124 C C . PRO B 1 188 ? 72.075 48.662 17.265 1.00 12.18 196 PRO B C 1
ATOM 3125 O O . PRO B 1 188 ? 72.275 48.757 16.065 1.00 11.42 196 PRO B O 1
ATOM 3129 N N . VAL B 1 189 ? 71.114 47.831 17.728 1.00 10.15 197 VAL B N 1
ATOM 3130 C CA . VAL B 1 189 ? 70.158 47.234 16.784 1.00 9.57 197 VAL B CA 1
ATOM 3131 C C . VAL B 1 189 ? 69.320 48.301 16.092 1.00 9.89 197 VAL B C 1
ATOM 3132 O O . VAL B 1 189 ? 69.079 48.266 14.900 1.00 10.20 197 VAL B O 1
ATOM 3136 N N . ILE B 1 190 ? 68.812 49.243 16.888 1.00 11.42 198 ILE B N 1
ATOM 3137 C CA . ILE B 1 190 ? 68.110 50.399 16.326 1.00 12.28 198 ILE B CA 1
ATOM 3138 C C . ILE B 1 190 ? 69.026 51.230 15.442 1.00 11.69 198 ILE B C 1
ATOM 3139 O O . ILE B 1 190 ? 68.635 51.729 14.387 1.00 11.89 198 ILE B O 1
ATOM 3144 N N . GLN B 1 191 ? 70.263 51.505 15.880 1.00 11.91 199 GLN B N 1
ATOM 3145 C CA . GLN B 1 191 ? 71.169 52.353 15.099 1.00 11.56 199 GLN B CA 1
ATOM 3146 C C . GLN B 1 191 ? 71.495 51.770 13.755 1.00 12.85 199 GLN B C 1
ATOM 3147 O O . GLN B 1 191 ? 71.712 52.493 12.769 1.00 15.55 199 GLN B O 1
ATOM 3153 N N . ALA B 1 192 ? 71.519 50.447 13.650 1.00 11.04 200 ALA B N 1
ATOM 3154 C CA . ALA B 1 192 ? 71.718 49.729 12.392 1.00 10.72 200 ALA B CA 1
ATOM 3155 C C . ALA B 1 192 ? 70.558 49.877 11.415 1.00 11.05 200 ALA B C 1
ATOM 3156 O O . ALA B 1 192 ? 70.699 49.595 10.216 1.00 13.10 200 ALA B O 1
ATOM 3158 N N . GLY B 1 193 ? 69.374 50.241 11.893 1.00 10.75 201 GLY B N 1
ATOM 3159 C CA . GLY B 1 193 ? 68.240 50.401 10.970 1.00 11.03 201 GLY B CA 1
ATOM 3160 C C . GLY B 1 193 ? 67.007 49.636 11.404 1.00 9.66 201 GLY B C 1
ATOM 3161 O O . GLY B 1 193 ? 65.987 49.723 10.695 1.00 11.35 201 GLY B O 1
ATOM 3162 N N . ALA B 1 194 ? 66.964 48.945 12.538 1.00 9.47 202 ALA B N 1
ATOM 3163 C CA . ALA B 1 194 ? 65.777 48.209 12.998 1.00 9.73 202 ALA B CA 1
ATOM 3164 C C . ALA B 1 194 ? 64.736 49.187 13.538 1.00 9.20 202 ALA B C 1
ATOM 3165 O O . ALA B 1 194 ? 65.064 50.241 14.048 1.00 10.50 202 ALA B O 1
ATOM 3167 N N . ASP B 1 195 ? 63.464 48.764 13.416 1.00 9.11 203 ASP B N 1
ATOM 3168 C CA . ASP B 1 195 ? 62.349 49.535 13.950 1.00 9.17 203 ASP B CA 1
ATOM 3169 C C . ASP B 1 195 ? 61.983 49.078 15.354 1.00 9.09 203 ASP B C 1
ATOM 3170 O O . ASP B 1 195 ? 61.182 49.728 16.032 1.00 11.90 203 ASP B O 1
ATOM 3175 N N . GLY B 1 196 ? 62.678 48.099 15.927 1.00 9.23 204 GLY B N 1
ATOM 3176 C CA . GLY B 1 196 ? 62.420 47.637 17.274 1.00 9.01 204 GLY B CA 1
ATOM 3177 C C . GLY B 1 196 ? 63.300 46.443 17.636 1.00 8.22 204 GLY B C 1
ATOM 3178 O O . GLY B 1 196 ? 64.063 45.927 16.798 1.00 9.49 204 GLY B O 1
ATOM 3179 N N . VAL B 1 197 ? 63.194 46.038 18.894 1.00 8.69 205 VAL B N 1
ATOM 3180 C CA . VAL B 1 197 ? 63.867 44.836 19.390 1.00 7.72 205 VAL B CA 1
ATOM 3181 C C . VAL B 1 197 ? 62.815 43.903 19.975 1.00 7.62 205 VAL B C 1
ATOM 3182 O O . VAL B 1 197 ? 61.793 44.357 20.529 1.00 9.68 205 VAL B O 1
ATOM 3186 N N . SER B 1 198 ? 63.041 42.598 19.870 1.00 8.09 206 SER B N 1
ATOM 3187 C CA . SER B 1 198 ? 62.247 41.552 20.466 1.00 9.23 206 SER B CA 1
ATOM 3188 C C . SER B 1 198 ? 63.087 40.743 21.433 1.00 11.34 206 SER B C 1
ATOM 3189 O O . SER B 1 198 ? 64.301 40.529 21.234 1.00 11.89 206 SER B O 1
ATOM 3193 N N . MET B 1 199 ? 62.455 40.292 22.528 1.00 8.91 207 MET B N 1
ATOM 3194 C CA . MET B 1 199 ? 63.148 39.559 23.580 1.00 11.03 207 MET B CA 1
ATOM 3195 C C . MET B 1 199 ? 62.235 38.587 24.323 1.00 10.59 207 MET B C 1
ATOM 3196 O O . MET B 1 199 ? 61.030 38.810 24.383 1.00 9.73 207 MET B O 1
ATOM 3201 N N . ILE B 1 200 ? 62.849 37.538 24.845 1.00 12.74 208 ILE B N 1
ATOM 3202 C CA . ILE B 1 200 ? 62.265 36.609 25.806 1.00 12.29 208 ILE B CA 1
ATOM 3203 C C . ILE B 1 200 ? 62.855 36.801 27.188 1.00 11.03 208 ILE B C 1
ATOM 3204 O O . ILE B 1 200 ? 62.253 37.475 28.062 1.00 10.98 208 ILE B O 1
ATOM 3209 N N . SER B 1 201 ? 64.038 36.238 27.420 1.00 13.12 209 SER B N 1
ATOM 3210 C CA . SER B 1 201 ? 64.677 36.135 28.736 1.00 13.81 209 SER B CA 1
ATOM 3211 C C . SER B 1 201 ? 64.890 37.451 29.422 1.00 11.65 209 SER B C 1
ATOM 3212 O O . SER B 1 201 ? 64.773 37.558 30.662 1.00 14.35 209 SER B O 1
ATOM 3215 N N . ALA B 1 202 ? 65.382 38.476 28.730 1.00 12.63 210 ALA B N 1
ATOM 3216 C CA . ALA B 1 202 ? 65.647 39.735 29.414 1.00 10.18 210 ALA B CA 1
ATOM 3217 C C . ALA B 1 202 ? 64.478 40.323 30.186 1.00 16.91 210 ALA B C 1
ATOM 3218 O O . ALA B 1 202 ? 64.649 41.130 31.118 1.00 16.28 210 ALA B O 1
ATOM 3220 N N . ILE B 1 203 ? 63.255 39.941 29.817 1.00 12.86 211 ILE B N 1
ATOM 3221 C CA . ILE B 1 203 ? 62.081 40.356 30.573 1.00 11.93 211 ILE B CA 1
ATOM 3222 C C . ILE B 1 203 ? 61.552 39.173 31.354 1.00 11.93 211 ILE B C 1
ATOM 3223 O O . ILE B 1 203 ? 61.270 39.306 32.569 1.00 14.06 211 ILE B O 1
ATOM 3228 N N . SER B 1 204 ? 61.389 37.982 30.826 1.00 13.79 212 SER B N 1
ATOM 3229 C CA . SER B 1 204 ? 60.701 36.878 31.496 1.00 11.49 212 SER B CA 1
ATOM 3230 C C . SER B 1 204 ? 61.470 36.344 32.669 1.00 14.88 212 SER B C 1
ATOM 3231 O O . SER B 1 204 ? 60.810 35.820 33.586 1.00 15.93 212 SER B O 1
ATOM 3234 N N . GLN B 1 205 ? 62.802 36.475 32.715 1.00 13.40 213 GLN B N 1
ATOM 3235 C CA . GLN B 1 205 ? 63.594 35.985 33.841 1.00 13.32 213 GLN B CA 1
ATOM 3236 C C . GLN B 1 205 ? 64.071 37.135 34.697 1.00 14.94 213 GLN B C 1
ATOM 3237 O O . GLN B 1 205 ? 64.884 36.928 35.623 1.00 19.07 213 GLN B O 1
ATOM 3243 N N . ALA B 1 206 ? 63.571 38.322 34.484 1.00 15.04 214 ALA B N 1
ATOM 3244 C CA . ALA B 1 206 ? 64.036 39.474 35.251 1.00 18.92 214 ALA B CA 1
ATOM 3245 C C . ALA B 1 206 ? 63.365 39.411 36.622 1.00 19.23 214 ALA B C 1
ATOM 3246 O O . ALA B 1 206 ? 62.250 38.908 36.765 1.00 19.18 214 ALA B O 1
ATOM 3248 N N . GLU B 1 207 ? 64.048 40.017 37.585 1.00 21.88 215 GLU B N 1
ATOM 3249 C CA . GLU B 1 207 ? 63.443 39.972 38.930 1.00 27.95 215 GLU B CA 1
ATOM 3250 C C . GLU B 1 207 ? 62.327 41.000 38.991 1.00 30.48 215 GLU B C 1
ATOM 3251 O O . GLU B 1 207 ? 61.344 40.775 39.703 1.00 26.15 215 GLU B O 1
ATOM 3257 N N . ASP B 1 208 ? 62.366 42.004 38.107 1.00 21.08 216 ASP B N 1
ATOM 3258 C CA . ASP B 1 208 ? 61.258 42.943 37.980 1.00 14.16 216 ASP B CA 1
ATOM 3259 C C . ASP B 1 208 ? 60.882 43.119 36.513 1.00 13.28 216 ASP B C 1
ATOM 3260 O O . ASP B 1 208 ? 61.363 44.034 35.850 1.00 15.29 216 ASP B O 1
ATOM 3265 N N . PRO B 1 209 ? 59.991 42.279 35.972 1.00 13.88 217 PRO B N 1
ATOM 3266 C CA . PRO B 1 209 ? 59.636 42.393 34.550 1.00 12.27 217 PRO B CA 1
ATOM 3267 C C . PRO B 1 209 ? 59.028 43.732 34.159 1.00 13.79 217 PRO B C 1
ATOM 3268 O O . PRO B 1 209 ? 59.279 44.171 33.003 1.00 15.03 217 PRO B O 1
ATOM 3272 N N . GLU B 1 210 ? 58.220 44.402 34.987 1.00 12.43 218 GLU B N 1
ATOM 3273 C CA . GLU B 1 210 ? 57.686 45.724 34.671 1.00 11.15 218 GLU B CA 1
ATOM 3274 C C . GLU B 1 210 ? 58.814 46.730 34.439 1.00 13.33 218 GLU B C 1
ATOM 3275 O O . GLU B 1 210 ? 58.756 47.488 33.467 1.00 13.87 218 GLU B O 1
ATOM 3281 N N . SER B 1 211 ? 59.776 46.793 35.375 1.00 13.25 219 SER B N 1
ATOM 3282 C CA . SER B 1 211 ? 60.878 47.741 35.272 1.00 14.75 219 SER B CA 1
ATOM 3283 C C . SER B 1 211 ? 61.705 47.469 34.040 1.00 11.84 219 SER B C 1
ATOM 3284 O O . SER B 1 211 ? 62.158 48.368 33.321 1.00 14.59 219 SER B O 1
ATOM 3288 N N . ALA B 1 212 ? 61.913 46.182 33.778 1.00 13.85 220 ALA B N 1
ATOM 3289 C CA . ALA B 1 212 ? 62.653 45.773 32.605 1.00 14.33 220 ALA B CA 1
ATOM 3290 C C . ALA B 1 212 ? 62.017 46.221 31.284 1.00 12.96 220 ALA B C 1
ATOM 3291 O O . ALA B 1 212 ? 62.701 46.776 30.430 1.00 12.78 220 ALA B O 1
ATOM 3293 N N . ALA B 1 213 ? 60.703 46.038 31.193 1.00 12.30 221 ALA B N 1
ATOM 3294 C CA . ALA B 1 213 ? 59.958 46.544 30.043 1.00 12.10 221 ALA B CA 1
ATOM 3295 C C . ALA B 1 213 ? 60.055 48.049 29.935 1.00 12.53 221 ALA B C 1
ATOM 3296 O O . ALA B 1 213 ? 60.223 48.584 28.812 1.00 12.17 221 ALA B O 1
ATOM 3298 N N . ARG B 1 214 ? 60.005 48.756 31.073 1.00 10.15 222 ARG B N 1
ATOM 3299 C CA . ARG B 1 214 ? 60.001 50.198 31.029 1.00 13.26 222 ARG B CA 1
ATOM 3300 C C . ARG B 1 214 ? 61.364 50.742 30.651 1.00 11.82 222 ARG B C 1
ATOM 3301 O O . ARG B 1 214 ? 61.486 51.672 29.862 1.00 13.79 222 ARG B O 1
ATOM 3309 N N . LYS B 1 215 ? 62.420 50.029 31.083 1.00 11.57 223 LYS B N 1
ATOM 3310 C CA . LYS B 1 215 ? 63.754 50.440 30.678 1.00 12.50 223 LYS B CA 1
ATOM 3311 C C . LYS B 1 215 ? 63.982 50.196 29.181 1.00 13.29 223 LYS B C 1
ATOM 3312 O O . LYS B 1 215 ? 64.589 50.999 28.460 1.00 14.57 223 LYS B O 1
ATOM 3318 N N . PHE B 1 216 ? 63.536 49.054 28.655 1.00 12.42 224 PHE B N 1
ATOM 3319 C CA . PHE B 1 216 ? 63.564 48.855 27.205 1.00 13.64 224 PHE B CA 1
ATOM 3320 C C . PHE B 1 216 ? 62.828 49.956 26.472 1.00 11.43 224 PHE B C 1
ATOM 3321 O O . PHE B 1 216 ? 63.335 50.510 25.487 1.00 11.96 224 PHE B O 1
ATOM 3329 N N . ARG B 1 217 ? 61.609 50.318 26.892 1.00 12.55 225 ARG B N 1
ATOM 3330 C CA . ARG B 1 217 ? 60.809 51.293 26.173 1.00 13.55 225 ARG B CA 1
ATOM 3331 C C . ARG B 1 217 ? 61.502 52.659 26.141 1.00 14.88 225 ARG B C 1
ATOM 3332 O O . ARG B 1 217 ? 61.518 53.280 25.086 1.00 13.62 225 ARG B O 1
ATOM 3340 N N . GLU B 1 218 ? 62.086 53.063 27.286 1.00 16.07 226 GLU B N 1
ATOM 3341 C CA . GLU B 1 218 ? 62.805 54.346 27.321 1.00 16.27 226 GLU B CA 1
ATOM 3342 C C . GLU B 1 218 ? 64.019 54.374 26.403 1.00 17.16 226 GLU B C 1
ATOM 3343 O O . GLU B 1 218 ? 64.220 55.330 25.626 1.00 18.02 226 GLU B O 1
ATOM 3349 N N . GLU B 1 219 ? 64.816 53.315 26.458 1.00 13.33 227 GLU B N 1
ATOM 3350 C CA . GLU B 1 219 ? 66.004 53.210 25.610 1.00 14.75 227 GLU B CA 1
ATOM 3351 C C . GLU B 1 219 ? 65.642 53.222 24.152 1.00 14.17 227 GLU B C 1
ATOM 3352 O O . GLU B 1 219 ? 66.237 53.946 23.346 1.00 15.46 227 GLU B O 1
ATOM 3358 N N . ILE B 1 220 ? 64.617 52.429 23.734 1.00 14.63 228 ILE B N 1
ATOM 3359 C CA . ILE B 1 220 ? 64.288 52.372 22.298 1.00 12.88 228 ILE B CA 1
ATOM 3360 C C . ILE B 1 220 ? 63.707 53.694 21.822 1.00 13.26 228 ILE B C 1
ATOM 3361 O O . ILE B 1 220 ? 63.972 54.182 20.717 1.00 13.43 228 ILE B O 1
ATOM 3366 N N . GLN B 1 221 ? 62.911 54.343 22.677 1.00 15.40 229 GLN B N 1
ATOM 3367 C CA . GLN B 1 221 ? 62.350 55.621 22.193 1.00 19.99 229 GLN B CA 1
ATOM 3368 C C . GLN B 1 221 ? 63.421 56.684 22.066 1.00 15.39 229 GLN B C 1
ATOM 3369 O O . GLN B 1 221 ? 63.459 57.466 21.116 1.00 18.49 229 GLN B O 1
ATOM 3375 N N . THR B 1 222 ? 64.439 56.643 22.902 1.00 17.66 230 THR B N 1
ATOM 3376 C CA . THR B 1 222 ? 65.556 57.596 22.751 1.00 20.53 230 THR B CA 1
ATOM 3377 C C . THR B 1 222 ? 66.257 57.430 21.427 1.00 16.01 230 THR B C 1
ATOM 3378 O O . THR B 1 222 ? 66.540 58.381 20.697 1.00 17.68 230 THR B O 1
ATOM 3382 N N . TYR B 1 223 ? 66.539 56.182 21.040 1.00 13.45 231 TYR B N 1
ATOM 3383 C CA . TYR B 1 223 ? 67.283 55.953 19.806 1.00 15.47 231 TYR B CA 1
ATOM 3384 C C . TYR B 1 223 ? 66.425 56.047 18.553 1.00 15.61 231 TYR B C 1
ATOM 3385 O O . TYR B 1 223 ? 66.894 56.356 17.445 1.00 17.13 231 TYR B O 1
ATOM 3394 N N . LYS B 1 224 ? 65.122 55.839 18.706 1.00 13.78 232 LYS B N 1
ATOM 3395 C CA . LYS B 1 224 ? 64.224 56.004 17.531 1.00 15.18 232 LYS B CA 1
ATOM 3396 C C . LYS B 1 224 ? 63.927 57.465 17.272 1.00 15.06 232 LYS B C 1
ATOM 3397 O O . LYS B 1 224 ? 63.722 57.895 16.135 1.00 21.25 232 LYS B O 1
ATOM 3403 N N . THR B 1 225 ? 64.032 58.296 18.283 1.00 16.31 233 THR B N 1
ATOM 3404 C CA . THR B 1 225 ? 63.870 59.738 18.059 1.00 17.29 233 THR B CA 1
ATOM 3405 C C . THR B 1 225 ? 64.994 60.253 17.173 1.00 28.78 233 THR B C 1
ATOM 3406 O O . THR B 1 225 ? 64.779 61.175 16.386 1.00 36.90 233 THR B O 1
ATOM 3410 N N . GLY B 1 226 ? 66.189 59.662 17.304 1.00 29.10 234 GLY B N 1
ATOM 3411 C CA . GLY B 1 226 ? 67.333 60.199 16.579 1.00 37.89 234 GLY B CA 1
ATOM 3412 C C . GLY B 1 226 ? 67.623 59.510 15.257 1.00 49.32 234 GLY B C 1
ATOM 3413 O O . GLY B 1 226 ? 68.454 60.014 14.493 1.00 48.97 234 GLY B O 1
ATOM 3414 N N . ARG B 1 227 ? 66.956 58.398 15.038 1.00 57.96 235 ARG B N 1
#